Protein 3BU7 (pdb70)

Organism: Ruegeria pomeroyi (strain ATCC 700808 / DSM 15171 / DSS-3) (NCBI:txid246200)

Structure (mmCIF, N/CA/C/O backbone):
data_3BU7
#
_entry.id   3BU7
#
_cell.length_a   129.999
_cell.length_b   129.999
_cell.length_c   246.255
_cell.angle_alpha   90.000
_cell.angle_beta   90.000
_cell.angle_gamma   120.000
#
_symmetry.space_group_name_H-M   'H 3 2'
#
loop_
_entity.id
_entity.type
_entity.pdbx_description
1 polymer 'Gentisate 1,2-dioxygenase'
2 non-polymer 'FE (II) ION'
3 water water
#
loop_
_atom_site.group_PDB
_atom_site.id
_atom_site.type_symbol
_atom_site.label_atom_id
_atom_site.label_alt_id
_atom_site.label_comp_id
_atom_site.label_asym_id
_atom_site.label_entity_id
_atom_site.label_seq_id
_atom_site.pdbx_PDB_ins_code
_atom_site.Cartn_x
_atom_site.Cartn_y
_atom_site.Cartn_z
_atom_site.occupancy
_atom_site.B_iso_or_equiv
_atom_site.auth_seq_id
_atom_site.auth_comp_id
_atom_site.auth_asym_id
_atom_site.auth_atom_id
_atom_site.pdbx_PDB_model_num
ATOM 1 N N . ARG A 1 39 ? 60.892 -21.412 -49.422 1.00 59.25 19 ARG A N 1
ATOM 2 C CA . ARG A 1 39 ? 59.404 -21.512 -49.446 1.00 58.94 19 ARG A CA 1
ATOM 3 C C . ARG A 1 39 ? 58.907 -22.665 -48.573 1.00 59.56 19 ARG A C 1
ATOM 4 O O . ARG A 1 39 ? 59.679 -23.555 -48.209 1.00 59.36 19 ARG A O 1
ATOM 12 N N . ASP A 1 40 ? 57.615 -22.631 -48.245 1.00 60.26 20 ASP A N 1
ATOM 13 C CA . ASP A 1 40 ? 56.954 -23.685 -47.477 1.00 60.85 20 ASP A CA 1
ATOM 14 C C . ASP A 1 40 ? 56.823 -24.995 -48.254 1.00 60.54 20 ASP A C 1
ATOM 15 O O . ASP A 1 40 ? 56.763 -25.004 -49.488 1.00 60.51 20 ASP A O 1
ATOM 20 N N . THR A 1 41 ? 56.772 -26.094 -47.507 1.00 59.97 21 THR A N 1
ATOM 21 C CA . THR A 1 41 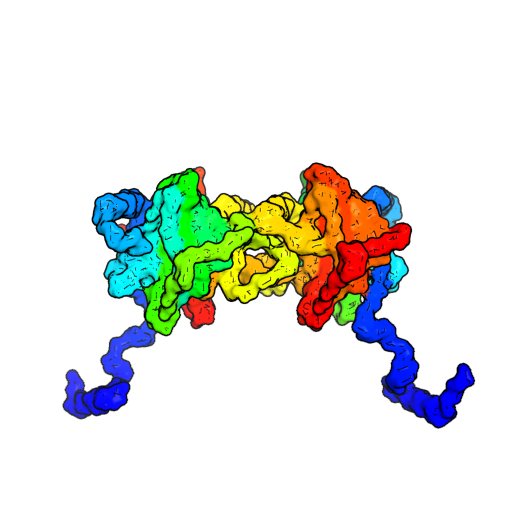? 56.614 -27.432 -48.063 1.00 60.00 21 THR A CA 1
ATOM 22 C C . THR A 1 41 ? 55.125 -27.734 -48.252 1.00 60.06 21 THR A C 1
ATOM 23 O O . THR A 1 41 ? 54.309 -27.332 -47.419 1.00 60.29 21 THR A O 1
ATOM 27 N N . PRO A 1 42 ? 54.759 -28.416 -49.360 1.00 60.06 22 PRO A N 1
ATOM 28 C CA . PRO A 1 42 ? 53.402 -28.945 -49.561 1.00 60.29 22 PRO A CA 1
ATOM 29 C C . PRO A 1 42 ? 52.787 -29.633 -48.333 1.00 60.48 22 PRO A C 1
ATOM 30 O O . PRO A 1 42 ? 51.561 -29.683 -48.216 1.00 60.36 22 PRO A O 1
ATOM 34 N N . GLU A 1 43 ? 53.631 -30.158 -47.443 1.00 60.56 23 GLU A N 1
ATOM 35 C CA . GLU A 1 43 ? 53.183 -30.744 -46.176 1.00 60.51 23 GLU A CA 1
ATOM 36 C C . GLU A 1 43 ? 52.761 -29.671 -45.168 1.00 60.15 23 GLU A C 1
ATOM 37 O O . GLU A 1 43 ? 51.728 -29.807 -44.505 1.00 60.30 23 GLU A O 1
ATOM 43 N N . LEU A 1 44 ? 53.566 -28.614 -45.059 1.00 59.13 24 LEU A N 1
ATOM 44 C CA . LEU A 1 44 ? 53.271 -27.490 -44.168 1.00 58.60 24 LEU A CA 1
ATOM 45 C C . LEU A 1 44 ? 52.015 -26.723 -44.587 1.00 58.68 24 LEU A C 1
ATOM 46 O O . LEU A 1 44 ? 51.149 -26.446 -43.756 1.00 58.86 24 LEU A O 1
ATOM 51 N N . GLU A 1 45 ? 51.928 -26.389 -45.875 1.00 58.18 25 GLU A N 1
ATOM 52 C CA . GLU A 1 45 ? 50.791 -25.645 -46.426 1.00 57.47 25 GLU A CA 1
ATOM 53 C C . GLU A 1 45 ? 49.477 -26.422 -46.313 1.00 56.50 25 GLU A C 1
ATOM 54 O O . GLU A 1 45 ? 48.396 -25.829 -46.310 1.00 56.41 25 GLU A O 1
ATOM 60 N N . ALA A 1 46 ? 49.581 -27.746 -46.221 1.00 55.61 26 ALA A N 1
ATOM 61 C CA . ALA A 1 46 ? 48.424 -28.604 -45.974 1.00 54.75 26 ALA A CA 1
ATOM 62 C C . ALA A 1 46 ? 48.069 -28.613 -44.490 1.00 53.72 26 ALA A C 1
ATOM 63 O O . ALA A 1 46 ? 46.902 -28.778 -44.125 1.00 53.53 26 ALA A O 1
ATOM 65 N N . TYR A 1 47 ? 49.082 -28.434 -43.643 1.00 52.05 27 TYR A N 1
ATOM 66 C CA . TYR A 1 47 ? 48.882 -28.395 -42.197 1.00 50.52 27 TYR A CA 1
ATOM 67 C C . TYR A 1 47 ? 48.197 -27.105 -41.746 1.00 50.15 27 TYR A C 1
ATOM 68 O O . TYR A 1 47 ? 47.277 -27.154 -40.929 1.00 50.61 27 TYR A O 1
ATOM 77 N N . TYR A 1 48 ? 48.638 -25.964 -42.282 1.00 49.43 28 TYR A N 1
ATOM 78 C CA . TYR A 1 48 ? 48.009 -24.670 -41.993 1.00 48.77 28 TYR A CA 1
ATOM 79 C C . TYR A 1 48 ? 46.554 -24.659 -42.449 1.00 48.77 28 TYR A C 1
ATOM 80 O O . TYR A 1 48 ? 45.693 -24.071 -41.794 1.00 48.92 28 TYR A O 1
ATOM 89 N N . ASP A 1 49 ? 46.294 -25.314 -43.577 1.00 48.93 29 ASP A N 1
ATOM 90 C CA . ASP A 1 49 ? 44.945 -25.446 -44.109 1.00 48.75 29 ASP A CA 1
ATOM 91 C C . ASP A 1 49 ? 44.070 -26.301 -43.190 1.00 48.25 29 ASP A C 1
ATOM 92 O O . ASP A 1 49 ? 42.879 -26.025 -43.033 1.00 48.93 29 ASP A O 1
ATOM 97 N N . ASP A 1 50 ? 44.668 -27.328 -42.583 1.00 47.18 30 ASP A N 1
ATOM 98 C CA . ASP A 1 50 ? 43.973 -28.180 -41.615 1.00 46.32 30 ASP A CA 1
ATOM 99 C C . ASP A 1 50 ? 43.646 -27.425 -40.330 1.00 45.71 30 ASP A C 1
ATOM 100 O O . ASP A 1 50 ? 42.587 -27.637 -39.733 1.00 45.47 30 ASP A O 1
ATOM 105 N N . LEU A 1 51 ? 44.566 -26.553 -39.914 1.00 44.93 31 LEU A N 1
ATOM 106 C CA . LEU A 1 51 ? 44.388 -25.707 -38.731 1.00 43.89 31 LEU A CA 1
ATOM 107 C C . LEU A 1 51 ? 43.262 -24.688 -38.916 1.00 43.30 31 LEU A C 1
ATOM 108 O O . LEU A 1 51 ? 42.500 -24.420 -37.982 1.00 43.22 31 LEU A O 1
ATOM 113 N N . ALA A 1 52 ? 43.168 -24.126 -40.120 1.00 42.04 32 ALA A N 1
ATOM 114 C CA . ALA A 1 52 ? 42.137 -23.145 -40.448 1.00 41.53 32 ALA A CA 1
ATOM 115 C C . ALA A 1 52 ? 40.733 -23.751 -40.400 1.00 41.28 32 ALA A C 1
ATOM 116 O O . ALA A 1 52 ? 39.779 -23.081 -39.998 1.00 40.75 32 ALA A O 1
ATOM 118 N N . LYS A 1 53 ? 40.621 -25.019 -40.795 1.00 41.42 33 LYS A N 1
ATOM 119 C CA . LYS A 1 53 ? 39.346 -25.745 -40.778 1.00 42.25 33 LYS A CA 1
ATOM 120 C C . LYS A 1 53 ? 38.722 -25.834 -39.387 1.00 41.30 33 LYS A C 1
ATOM 121 O O . LYS A 1 53 ? 37.502 -25.945 -39.259 1.00 41.54 33 LYS A O 1
ATOM 127 N N . ILE A 1 54 ? 39.562 -25.788 -38.356 1.00 40.50 34 ILE A N 1
ATOM 128 C CA . ILE A 1 54 ? 39.098 -25.855 -36.966 1.00 39.73 34 ILE A CA 1
ATOM 129 C C . ILE A 1 54 ? 39.305 -24.534 -36.207 1.00 38.98 34 ILE A C 1
ATOM 130 O O . ILE A 1 54 ? 39.299 -24.508 -34.973 1.00 38.54 34 ILE A O 1
ATOM 135 N N . GLU A 1 55 ? 39.471 -23.449 -36.967 1.00 38.39 35 GLU A N 1
ATOM 136 C CA . GLU A 1 55 ? 39.652 -22.085 -36.442 1.00 37.75 35 GLU A CA 1
ATOM 137 C C . GLU A 1 55 ? 40.886 -21.927 -35.552 1.00 37.60 35 GLU A C 1
ATOM 138 O O . GLU A 1 55 ? 40.818 -21.388 -34.444 1.00 37.29 35 GLU A O 1
ATOM 144 N N . THR A 1 56 ? 42.016 -22.407 -36.059 1.00 38.00 36 THR A N 1
ATOM 145 C CA . THR A 1 56 ? 43.293 -22.319 -35.359 1.00 38.59 36 THR A CA 1
ATOM 146 C C . THR A 1 56 ? 44.409 -21.941 -36.336 1.00 38.53 36 THR A C 1
ATOM 147 O O . THR A 1 56 ? 44.209 -21.946 -37.550 1.00 38.26 36 THR A O 1
ATOM 151 N N . GLY A 1 57 ? 45.577 -21.608 -35.798 1.00 38.91 37 GLY A N 1
ATOM 152 C CA . GLY A 1 57 ? 46.742 -21.291 -36.617 1.00 39.41 37 GLY A CA 1
ATOM 153 C C . GLY A 1 57 ? 48.047 -21.631 -35.924 1.00 40.27 37 GLY A C 1
ATOM 154 O O . GLY A 1 57 ? 48.056 -22.047 -34.763 1.00 39.85 37 GLY A O 1
ATOM 155 N N . ALA A 1 58 ? 49.150 -21.457 -36.644 1.00 41.39 38 ALA A N 1
ATOM 156 C CA . ALA A 1 58 ? 50.482 -21.652 -36.082 1.00 42.34 38 ALA A CA 1
ATOM 157 C C . ALA A 1 58 ? 51.044 -20.307 -35.649 1.00 43.28 38 ALA A C 1
ATOM 158 O O . ALA A 1 58 ? 51.012 -19.347 -36.417 1.00 43.58 38 ALA A O 1
ATOM 160 N N . LEU A 1 59 ? 51.556 -20.232 -34.422 1.00 44.59 39 LEU A N 1
ATOM 161 C CA . LEU A 1 59 ? 52.060 -18.959 -33.894 1.00 46.50 39 LEU A CA 1
ATOM 162 C C . LEU A 1 59 ? 53.327 -18.475 -34.602 1.00 47.89 39 LEU A C 1
ATOM 163 O O . LEU A 1 59 ? 53.636 -17.282 -34.591 1.00 48.80 39 LEU A O 1
ATOM 168 N N . TRP A 1 60 ? 54.056 -19.396 -35.223 1.00 49.20 40 TRP A N 1
ATOM 169 C CA . TRP A 1 60 ? 55.268 -19.024 -35.941 1.00 50.37 40 TRP A CA 1
ATOM 170 C C . TRP A 1 60 ? 54.966 -18.410 -37.311 1.00 51.68 40 TRP A C 1
ATOM 171 O O . TRP A 1 60 ? 55.878 -17.966 -38.012 1.00 52.18 40 TRP A O 1
ATOM 182 N N . THR A 1 61 ? 53.685 -18.379 -37.675 1.00 53.54 41 THR A N 1
ATOM 183 C CA . THR A 1 61 ? 53.250 -17.858 -38.970 1.00 55.23 41 THR A CA 1
ATOM 184 C C . THR A 1 61 ? 52.759 -16.401 -38.898 1.00 56.27 41 THR A C 1
ATOM 185 O O . THR A 1 61 ? 52.581 -15.749 -39.928 1.00 56.31 41 THR A O 1
ATOM 189 N N . VAL A 1 62 ? 52.557 -15.895 -37.684 1.00 58.00 42 VAL A N 1
ATOM 190 C CA . VAL A 1 62 ? 52.063 -14.527 -37.493 1.00 60.16 42 VAL A CA 1
ATOM 191 C C . VAL A 1 62 ? 53.186 -13.483 -37.519 1.00 61.82 42 VAL A C 1
ATOM 192 O O . VAL A 1 62 ? 54.369 -13.829 -37.429 1.00 61.91 42 VAL A O 1
ATOM 196 N N . ALA A 1 63 ? 52.800 -12.211 -37.648 1.00 63.47 43 ALA A N 1
ATOM 197 C CA . ALA A 1 63 ? 53.736 -11.088 -37.589 1.00 64.93 43 ALA A CA 1
ATOM 198 C C . ALA A 1 63 ? 54.463 -11.087 -36.251 1.00 66.05 43 ALA A C 1
ATOM 199 O O . ALA A 1 63 ? 53.830 -11.176 -35.193 1.00 66.68 43 ALA A O 1
ATOM 201 N N . ASN A 1 64 ? 55.790 -10.983 -36.309 1.00 66.93 44 ASN A N 1
ATOM 202 C CA . ASN A 1 64 ? 56.657 -11.154 -35.136 1.00 67.38 44 ASN A CA 1
ATOM 203 C C . ASN A 1 64 ? 56.334 -10.249 -33.942 1.00 67.48 44 ASN A C 1
ATOM 204 O O . ASN A 1 64 ? 56.661 -10.580 -32.799 1.00 67.78 44 ASN A O 1
ATOM 209 N N . ASP A 1 65 ? 55.684 -9.117 -34.211 1.00 67.10 45 ASP A N 1
ATOM 210 C CA . ASP A 1 65 ? 55.335 -8.157 -33.163 1.00 65.97 45 ASP A CA 1
ATOM 211 C C . ASP A 1 65 ? 53.939 -8.381 -32.565 1.00 64.72 45 ASP A C 1
ATOM 212 O O . ASP A 1 65 ? 53.199 -7.425 -32.306 1.00 64.48 45 ASP A O 1
ATOM 217 N N . ILE A 1 66 ? 53.591 -9.651 -32.355 1.00 63.02 46 ILE A N 1
ATOM 218 C CA . ILE A 1 66 ? 52.446 -10.013 -31.516 1.00 61.08 46 ILE A CA 1
ATOM 219 C C . ILE A 1 66 ? 52.827 -9.760 -30.052 1.00 59.79 46 ILE A C 1
ATOM 220 O O . ILE A 1 66 ? 52.022 -9.251 -29.270 1.00 59.98 46 ILE A O 1
ATOM 225 N N . GLU A 1 67 ? 54.065 -10.114 -29.705 1.00 58.10 47 GLU A N 1
ATOM 226 C CA . GLU A 1 67 ? 54.677 -9.743 -28.432 1.00 56.51 47 GLU A CA 1
ATOM 227 C C . GLU A 1 67 ? 55.882 -8.839 -28.715 1.00 54.51 47 GLU A C 1
ATOM 228 O O . GLU A 1 67 ? 57.014 -9.322 -28.795 1.00 54.41 47 GLU A O 1
ATOM 234 N N . PRO A 1 68 ? 55.640 -7.524 -28.884 1.00 52.89 48 PRO A N 1
ATOM 235 C CA . PRO A 1 68 ? 56.725 -6.610 -29.246 1.00 51.23 48 PRO A CA 1
ATOM 236 C C . PRO A 1 68 ? 57.661 -6.330 -28.075 1.00 49.43 48 PRO A C 1
ATOM 237 O O . PRO A 1 68 ? 57.264 -6.469 -26.915 1.00 49.55 48 PRO A O 1
ATOM 241 N N . TRP A 1 69 ? 58.894 -5.941 -28.386 1.00 47.24 49 TRP A N 1
ATOM 242 C CA . TRP A 1 69 ? 59.895 -5.633 -27.366 1.00 46.09 49 TRP A CA 1
ATOM 243 C C . TRP A 1 69 ? 59.462 -4.435 -26.518 1.00 44.72 49 TRP A C 1
ATOM 244 O O . TRP A 1 69 ? 59.690 -4.397 -25.308 1.00 43.93 49 TRP A O 1
ATOM 255 N N . GLU A 1 70 ? 58.824 -3.472 -27.175 1.00 43.61 50 GLU A N 1
ATOM 256 C CA . GLU A 1 70 ? 58.251 -2.298 -26.527 1.00 42.49 50 GLU A CA 1
ATOM 257 C C . GLU A 1 70 ? 57.084 -1.775 -27.374 1.00 42.05 50 GLU A C 1
ATOM 258 O O . GLU A 1 70 ? 56.987 -2.103 -28.560 1.00 41.40 50 GLU A O 1
ATOM 264 N N . PRO A 1 71 ? 56.185 -0.974 -26.772 1.00 42.22 51 PRO A N 1
ATOM 265 C CA . PRO A 1 71 ? 55.070 -0.455 -27.562 1.00 42.27 51 PRO A CA 1
ATOM 266 C C . PRO A 1 71 ? 55.508 0.578 -28.597 1.00 42.43 51 PRO A C 1
ATOM 267 O O . PRO A 1 71 ? 56.493 1.293 -28.390 1.00 42.98 51 PRO A O 1
ATOM 271 N N . THR A 1 72 ? 54.788 0.627 -29.714 1.00 42.17 52 THR A N 1
ATOM 272 C CA . THR A 1 72 ? 54.944 1.691 -30.702 1.00 41.78 52 THR A CA 1
ATOM 273 C C . THR A 1 72 ? 53.556 2.231 -31.030 1.00 40.89 52 THR A C 1
ATOM 274 O O . THR A 1 72 ? 52.690 1.482 -31.480 1.00 40.73 52 THR A O 1
ATOM 278 N N . PRO A 1 73 ? 53.334 3.534 -30.789 1.00 40.41 53 PRO A N 1
ATOM 279 C CA . PRO A 1 73 ? 52.008 4.126 -30.963 1.00 40.33 53 PRO A CA 1
ATOM 280 C C . PRO A 1 73 ? 51.530 4.129 -32.418 1.00 40.30 53 PRO A C 1
ATOM 281 O O . PRO A 1 73 ? 52.320 4.404 -33.325 1.00 39.84 53 PRO A O 1
ATOM 285 N N . LYS A 1 74 ? 50.255 3.805 -32.632 1.00 40.42 54 LYS A N 1
ATOM 286 C CA . LYS A 1 74 ? 49.621 4.033 -33.934 1.00 40.61 54 LYS A CA 1
ATOM 287 C C . LYS A 1 74 ? 49.208 5.497 -34.068 1.00 39.76 54 LYS A C 1
ATOM 288 O O . LYS A 1 74 ? 49.300 6.069 -35.151 1.00 39.95 54 LYS A O 1
ATOM 294 N N . SER A 1 75 ? 48.783 6.099 -32.958 1.00 38.19 55 SER A N 1
ATOM 295 C CA . SER A 1 75 ? 48.490 7.533 -32.905 1.00 36.38 55 SER A CA 1
ATOM 296 C C . SER A 1 75 ? 49.725 8.372 -33.222 1.00 35.16 55 SER A C 1
ATOM 297 O O . SER A 1 75 ? 50.836 8.034 -32.813 1.00 34.24 55 SER A O 1
ATOM 300 N N . ALA A 1 76 ? 49.515 9.462 -33.956 1.00 34.62 56 ALA A N 1
ATOM 301 C CA . ALA A 1 76 ? 50.578 10.401 -34.315 1.00 33.54 56 ALA A CA 1
ATOM 302 C C . ALA A 1 76 ? 50.395 11.724 -33.570 1.00 32.82 56 ALA A C 1
ATOM 303 O O . ALA A 1 76 ? 49.265 12.115 -33.293 1.00 33.82 56 ALA A O 1
ATOM 305 N N . PRO A 1 77 ? 51.505 12.409 -33.224 1.00 32.15 57 PRO A N 1
ATOM 306 C CA . PRO A 1 77 ? 51.407 13.731 -32.596 1.00 31.43 57 PRO A CA 1
ATOM 307 C C . PRO A 1 77 ? 50.753 14.752 -33.517 1.00 30.92 57 PRO A C 1
ATOM 308 O O . PRO A 1 77 ? 51.124 14.857 -34.684 1.00 31.90 57 PRO A O 1
ATOM 312 N N . VAL A 1 78 ? 49.771 15.482 -32.997 1.00 30.49 58 VAL A N 1
ATOM 313 C CA . VAL A 1 78 ? 49.082 16.522 -33.763 1.00 29.57 58 VAL A CA 1
ATOM 314 C C . VAL A 1 78 ? 48.934 17.776 -32.902 1.00 30.15 58 VAL A C 1
ATOM 315 O O . VAL A 1 78 ? 48.829 17.682 -31.676 1.00 29.44 58 VAL A O 1
ATOM 319 N N . HIS A 1 79 ? 48.931 18.941 -33.551 1.00 30.39 59 HIS A N 1
ATOM 320 C CA . HIS A 1 79 ? 48.773 20.227 -32.876 1.00 30.44 59 HIS A CA 1
ATOM 321 C C . HIS A 1 79 ? 47.681 21.051 -33.554 1.00 31.04 59 HIS A C 1
ATOM 322 O O . HIS A 1 79 ? 47.761 21.341 -34.751 1.00 30.81 59 HIS A O 1
ATOM 329 N N . TRP A 1 80 ? 46.662 21.418 -32.777 1.00 31.53 60 TRP A N 1
ATOM 330 C CA . TRP A 1 80 ? 45.517 22.177 -33.283 1.00 31.12 60 TRP A CA 1
ATOM 331 C C . TRP A 1 80 ? 45.571 23.632 -32.827 1.00 32.20 60 TRP A C 1
ATOM 332 O O . TRP A 1 80 ? 45.584 23.917 -31.628 1.00 32.61 60 TRP A O 1
ATOM 343 N N . LYS A 1 81 ? 45.606 24.540 -33.799 1.00 33.96 61 LYS A N 1
ATOM 344 C CA . LYS A 1 81 ? 45.737 25.977 -33.550 1.00 34.97 61 LYS A CA 1
ATOM 345 C C . LYS A 1 81 ? 44.389 26.605 -33.182 1.00 34.48 61 LYS A C 1
ATOM 346 O O . LYS A 1 81 ? 43.415 26.478 -33.925 1.00 34.31 61 LYS A O 1
ATOM 352 N N . TRP A 1 82 ? 44.347 27.290 -32.043 1.00 33.92 62 TRP A N 1
ATOM 353 C CA . TRP A 1 82 ? 43.118 27.919 -31.543 1.00 33.31 62 TRP A CA 1
ATOM 354 C C . TRP A 1 82 ? 42.484 28.880 -32.551 1.00 33.53 62 TRP A C 1
ATOM 355 O O . TRP A 1 82 ? 41.259 28.957 -32.651 1.00 33.50 62 TRP A O 1
ATOM 366 N N . SER A 1 83 ? 43.321 29.596 -33.298 1.00 34.25 63 SER A N 1
ATOM 367 C CA . SER A 1 83 ? 42.851 30.505 -34.343 1.00 35.24 63 SER A CA 1
ATOM 368 C C . SER A 1 83 ? 42.022 29.762 -35.391 1.00 35.49 63 SER A C 1
ATOM 369 O O . SER A 1 83 ? 40.971 30.249 -35.815 1.00 34.83 63 SER A O 1
ATOM 372 N N . ASP A 1 84 ? 42.500 28.581 -35.786 1.00 35.85 64 ASP A N 1
ATOM 373 C CA . ASP A 1 84 ? 41.786 27.709 -36.720 1.00 35.78 64 ASP A CA 1
ATOM 374 C C . ASP A 1 84 ? 40.499 27.161 -36.109 1.00 35.63 64 ASP A C 1
ATOM 375 O O . ASP A 1 84 ? 39.438 27.214 -36.733 1.00 36.35 64 ASP A O 1
ATOM 380 N N . LEU A 1 85 ? 40.601 26.645 -34.886 1.00 35.11 65 LEU A N 1
ATOM 381 C CA . LEU A 1 85 ? 39.468 26.021 -34.208 1.00 35.24 65 LEU A CA 1
ATOM 382 C C . LEU A 1 85 ? 38.325 27.002 -33.958 1.00 35.27 65 LEU A C 1
ATOM 383 O O . LEU A 1 85 ? 37.174 26.697 -34.264 1.00 34.98 65 LEU A O 1
ATOM 388 N N . ARG A 1 86 ? 38.645 28.179 -33.423 1.00 34.61 66 ARG A N 1
ATOM 389 C CA . ARG A 1 86 ? 37.627 29.191 -33.144 1.00 34.29 66 ARG A CA 1
ATOM 390 C C . ARG A 1 86 ? 36.895 29.591 -34.421 1.00 34.72 66 ARG A C 1
ATOM 391 O O . ARG A 1 86 ? 35.666 29.720 -34.432 1.00 35.22 66 ARG A O 1
ATOM 399 N N . ARG A 1 87 ? 37.660 29.770 -35.495 1.00 34.79 67 ARG A N 1
ATOM 400 C CA . ARG A 1 87 ? 37.116 30.215 -36.769 1.00 35.09 67 ARG A CA 1
ATOM 401 C C . ARG A 1 87 ? 36.222 29.145 -37.391 1.00 36.28 67 ARG A C 1
ATOM 402 O O . ARG A 1 87 ? 35.093 29.433 -37.784 1.00 36.77 67 ARG A O 1
ATOM 410 N N . GLU A 1 88 ? 36.717 27.912 -37.454 1.00 37.38 68 GLU A N 1
ATOM 411 C CA . GLU A 1 88 ? 35.984 26.830 -38.112 1.00 38.67 68 GLU A CA 1
ATOM 412 C C . GLU A 1 88 ? 34.758 26.345 -37.336 1.00 38.93 68 GLU A C 1
ATOM 413 O O . GLU A 1 88 ? 33.781 25.915 -37.946 1.00 40.37 68 GLU A O 1
ATOM 419 N N . VAL A 1 89 ? 34.808 26.409 -36.005 1.00 38.79 69 VAL A N 1
ATOM 420 C CA . VAL A 1 89 ? 33.675 26.006 -35.157 1.00 38.73 69 VAL A CA 1
ATOM 421 C C . VAL A 1 89 ? 32.520 27.000 -35.266 1.00 38.84 69 VAL A C 1
ATOM 422 O O . VAL A 1 89 ? 31.368 26.604 -35.451 1.00 38.84 69 VAL A O 1
ATOM 426 N N . LEU A 1 90 ? 32.840 28.286 -35.147 1.00 38.90 70 LEU A N 1
ATOM 427 C CA . LEU A 1 90 ? 31.864 29.356 -35.330 1.00 38.57 70 LEU A CA 1
ATOM 428 C C . LEU A 1 90 ? 31.305 29.391 -36.754 1.00 39.35 70 LEU A C 1
ATOM 429 O O . LEU A 1 90 ? 30.143 29.745 -36.964 1.00 40.48 70 LEU A O 1
ATOM 434 N N . ARG A 1 91 ? 32.135 29.004 -37.721 1.00 39.57 71 ARG A N 1
ATOM 435 C CA . ARG A 1 91 ? 31.733 28.921 -39.126 1.00 39.56 71 ARG A CA 1
ATOM 436 C C . ARG A 1 91 ? 30.621 27.887 -39.330 1.00 40.51 71 ARG A C 1
ATOM 437 O O . ARG A 1 91 ? 29.783 28.036 -40.226 1.00 40.23 71 ARG A O 1
ATOM 445 N N . ALA A 1 92 ? 30.616 26.859 -38.480 1.00 41.27 72 ALA A N 1
ATOM 446 C CA . ALA A 1 92 ? 29.665 25.747 -38.564 1.00 42.28 72 ALA A CA 1
ATOM 447 C C . ALA A 1 92 ? 28.208 26.146 -38.327 1.00 43.45 72 ALA A C 1
ATOM 448 O O . ALA A 1 92 ? 27.296 25.486 -38.831 1.00 43.37 72 ALA A O 1
ATOM 450 N N . ILE A 1 93 ? 27.995 27.219 -37.564 1.00 44.80 73 ILE A N 1
ATOM 451 C CA . ILE A 1 93 ? 26.645 27.661 -37.194 1.00 45.95 73 ILE A CA 1
ATOM 452 C C . ILE A 1 93 ? 25.775 27.946 -38.421 1.00 47.67 73 ILE A C 1
ATOM 453 O O . ILE A 1 93 ? 24.636 27.482 -38.502 1.00 48.04 73 ILE A O 1
ATOM 458 N N . ASP A 1 94 ? 26.330 28.684 -39.379 1.00 49.94 74 ASP A N 1
ATOM 459 C CA . ASP A 1 94 ? 25.586 29.111 -40.563 1.00 52.18 74 ASP A CA 1
ATOM 460 C C . ASP A 1 94 ? 25.531 28.060 -41.676 1.00 53.45 74 ASP A C 1
ATOM 461 O O . ASP A 1 94 ? 24.734 28.188 -42.607 1.00 54.47 74 ASP A O 1
ATOM 466 N N . LEU A 1 95 ? 26.363 27.026 -41.577 1.00 54.59 75 LEU A N 1
ATOM 467 C CA . LEU A 1 95 ? 26.434 26.003 -42.624 1.00 56.00 75 LEU A CA 1
ATOM 468 C C . LEU A 1 95 ? 25.739 24.687 -42.264 1.00 58.12 75 LEU A C 1
ATOM 469 O O . LEU A 1 95 ? 25.598 23.805 -43.113 1.00 58.26 75 LEU A O 1
ATOM 474 N N . VAL A 1 96 ? 25.296 24.560 -41.016 1.00 60.93 76 VAL A N 1
ATOM 475 C CA . VAL A 1 96 ? 24.632 23.339 -40.555 1.00 63.26 76 VAL A CA 1
ATOM 476 C C . VAL A 1 96 ? 23.141 23.313 -40.924 1.00 65.27 76 VAL A C 1
ATOM 477 O O . VAL A 1 96 ? 22.457 24.340 -40.888 1.00 65.4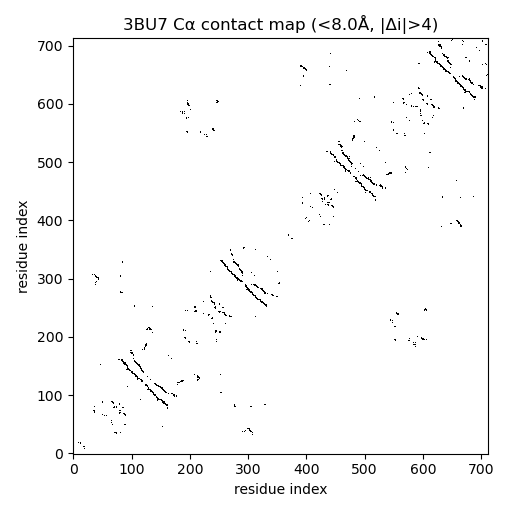7 76 VAL A O 1
ATOM 481 N N . ARG A 1 97 ? 22.663 22.124 -41.287 1.00 67.87 77 ARG A N 1
ATOM 482 C CA . ARG A 1 97 ? 21.265 21.876 -41.645 1.00 70.39 77 ARG A CA 1
ATOM 483 C C . ARG A 1 97 ? 20.340 22.066 -40.428 1.00 71.46 77 ARG A C 1
ATOM 484 O O . ARG A 1 97 ? 20.819 22.054 -39.289 1.00 71.16 77 ARG A O 1
ATOM 492 N N . PRO A 1 98 ? 19.021 22.283 -40.659 1.00 72.91 78 PRO A N 1
ATOM 493 C CA . PRO A 1 98 ? 18.037 22.191 -39.566 1.00 73.52 78 PRO A CA 1
ATOM 494 C C . PRO A 1 98 ? 18.157 20.888 -38.765 1.00 73.72 78 PRO A C 1
ATOM 495 O O . PRO A 1 98 ? 18.073 20.911 -37.535 1.00 74.04 78 PRO A O 1
ATOM 499 N N . GLU A 1 99 ? 18.351 19.770 -39.466 1.00 73.50 79 GLU A N 1
ATOM 500 C CA . GLU A 1 99 ? 18.673 18.489 -38.834 1.00 72.97 79 GLU A CA 1
ATOM 501 C C . GLU A 1 99 ? 20.128 18.489 -38.349 1.00 71.88 79 GLU A C 1
ATOM 502 O O . GLU A 1 99 ? 20.926 19.332 -38.768 1.00 72.20 79 GLU A O 1
ATOM 508 N N . ASP A 1 100 ? 20.466 17.537 -37.480 1.00 70.15 80 ASP A N 1
ATOM 509 C CA . ASP A 1 100 ? 21.794 17.463 -36.854 1.00 68.77 80 ASP A CA 1
ATOM 510 C C . ASP A 1 100 ? 22.064 18.687 -35.976 1.00 67.35 80 ASP A C 1
ATOM 511 O O . ASP A 1 100 ? 22.854 19.566 -36.333 1.00 66.71 80 ASP A O 1
ATOM 516 N N . ALA A 1 101 ? 21.388 18.725 -34.829 1.00 65.85 81 ALA A N 1
ATOM 517 C CA . ALA A 1 101 ? 21.484 19.837 -33.887 1.00 64.36 81 ALA A CA 1
ATOM 518 C C . ALA A 1 101 ? 22.874 19.945 -33.262 1.00 62.81 81 ALA A C 1
ATOM 519 O O . ALA A 1 101 ? 23.487 21.013 -33.291 1.00 62.50 81 ALA A O 1
ATOM 521 N N . GLY A 1 102 ? 23.363 18.840 -32.701 1.00 60.85 82 GLY A N 1
ATOM 522 C CA . GLY A 1 102 ? 24.703 18.810 -32.118 1.00 58.58 82 GLY A CA 1
ATOM 523 C C . GLY A 1 102 ? 25.115 17.492 -31.481 1.00 56.45 82 GLY A C 1
ATOM 524 O O . GLY A 1 102 ? 24.909 17.318 -30.281 1.00 56.40 82 GLY A O 1
ATOM 525 N N . ARG A 1 103 ? 25.703 16.549 -32.230 1.00 54.19 83 ARG A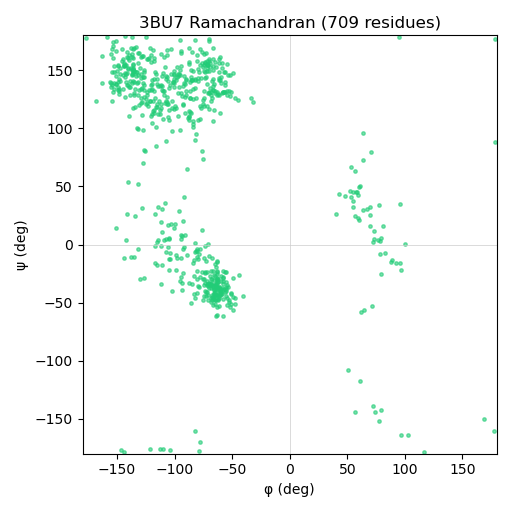 N 1
ATOM 526 C CA . ARG A 1 103 ? 25.988 16.588 -33.686 1.00 51.23 83 ARG A CA 1
ATOM 527 C C . ARG A 1 103 ? 26.938 17.670 -34.227 1.00 48.68 83 ARG A C 1
ATOM 528 O O . ARG A 1 103 ? 27.952 17.343 -34.844 1.00 48.29 83 ARG A O 1
ATOM 536 N N . ARG A 1 104 ? 26.607 18.943 -34.002 1.00 45.48 84 ARG A N 1
ATOM 537 C CA . ARG A 1 104 ? 27.411 20.073 -34.487 1.00 42.21 84 ARG A CA 1
ATOM 538 C C . ARG A 1 104 ? 28.685 20.260 -33.663 1.00 39.83 84 ARG A C 1
ATOM 539 O O . ARG A 1 104 ? 28.803 21.185 -32.851 1.00 38.66 84 ARG A O 1
ATOM 547 N N . VAL A 1 105 ? 29.634 19.360 -33.887 1.00 37.54 85 VAL A N 1
ATOM 548 C CA . VAL A 1 105 ? 30.910 19.372 -33.189 1.00 35.62 85 VAL A CA 1
ATOM 549 C C . VAL A 1 105 ? 32.025 19.226 -34.214 1.00 34.77 85 VAL A C 1
ATOM 550 O O . VAL A 1 105 ? 31.899 18.471 -35.183 1.00 34.98 85 VAL A O 1
ATOM 554 N N . VAL A 1 106 ? 33.105 19.968 -34.011 1.00 33.62 86 VAL A N 1
ATOM 555 C CA . VAL A 1 106 ? 34.312 19.773 -34.794 1.00 33.12 86 VAL A CA 1
ATOM 556 C C . VAL A 1 106 ? 35.222 18.847 -33.989 1.00 32.81 86 VAL A C 1
ATOM 557 O O . VAL A 1 106 ? 35.903 19.281 -33.057 1.00 32.17 86 VAL A O 1
ATOM 561 N N . TYR A 1 107 ? 35.199 17.562 -34.332 1.00 33.41 87 TYR A N 1
ATOM 562 C CA . TYR A 1 107 ? 36.011 16.571 -33.626 1.00 33.94 87 TYR A CA 1
ATOM 563 C C . TYR A 1 107 ? 37.440 16.547 -34.152 1.00 34.18 87 TYR A C 1
ATOM 564 O O . TYR A 1 107 ? 37.673 16.685 -35.354 1.00 34.08 87 TYR A O 1
ATOM 573 N N . LEU A 1 108 ? 38.387 16.375 -33.237 1.00 34.59 88 LEU A N 1
ATOM 574 C CA . LEU A 1 108 ? 39.801 16.351 -33.581 1.00 35.69 88 LEU A CA 1
ATOM 575 C C . LEU A 1 108 ? 40.195 14.949 -34.041 1.00 36.43 88 LEU A C 1
ATOM 576 O O . LEU A 1 108 ? 40.342 14.036 -33.224 1.00 36.82 88 LEU A O 1
ATOM 581 N N . ARG A 1 109 ? 40.350 14.780 -35.352 1.00 37.01 89 ARG A N 1
ATOM 582 C CA . ARG A 1 109 ? 40.674 13.473 -35.915 1.00 38.14 89 ARG A CA 1
ATOM 583 C C . ARG A 1 109 ? 42.180 13.293 -36.070 1.00 37.37 89 ARG A C 1
ATOM 584 O O . ARG A 1 109 ? 42.848 14.065 -36.762 1.00 38.03 89 ARG A O 1
ATOM 592 N N . ASN A 1 110 ? 42.709 12.278 -35.400 1.00 36.73 90 ASN A N 1
ATOM 593 C CA . ASN A 1 110 ? 44.092 11.887 -35.586 1.00 36.02 90 ASN A CA 1
ATOM 594 C C . ASN A 1 110 ? 44.199 11.161 -36.925 1.00 35.56 90 ASN A C 1
ATOM 595 O O . ASN A 1 110 ? 43.371 10.290 -37.215 1.00 36.03 90 ASN A O 1
ATOM 600 N N . PRO A 1 111 ? 45.199 11.531 -37.754 1.00 34.88 91 PRO A N 1
ATOM 601 C CA . PRO A 1 111 ? 45.404 10.938 -39.087 1.00 34.40 91 PRO A CA 1
ATOM 602 C C . PRO A 1 111 ? 45.500 9.412 -39.053 1.00 34.71 91 PRO A C 1
ATOM 603 O O . PRO A 1 111 ? 44.996 8.740 -39.954 1.00 34.57 91 PRO A O 1
ATOM 607 N N . GLN A 1 112 ? 46.124 8.884 -38.003 1.00 34.89 92 GLN A N 1
ATOM 608 C CA . GLN A 1 112 ? 46.349 7.448 -37.851 1.00 35.65 92 GLN A CA 1
ATOM 609 C C . GLN A 1 112 ? 45.257 6.781 -37.020 1.00 35.83 92 GLN A C 1
ATOM 610 O O . GLN A 1 112 ? 45.357 5.604 -36.668 1.00 35.12 92 GLN A O 1
ATOM 616 N N . ARG A 1 113 ? 44.214 7.542 -36.712 1.00 36.46 93 ARG A N 1
ATOM 617 C CA . ARG A 1 113 ? 43.162 7.091 -35.817 1.00 36.33 93 ARG A CA 1
ATOM 618 C C . ARG A 1 113 ? 41.796 7.439 -36.420 1.00 36.55 93 ARG A C 1
ATOM 619 O O . ARG A 1 113 ? 40.799 7.562 -35.705 1.00 37.25 93 ARG A O 1
ATOM 627 N N . LYS A 1 114 ? 41.768 7.584 -37.746 1.00 36.34 94 LYS A N 1
ATOM 628 C CA . LYS A 1 114 ? 40.578 8.014 -38.485 1.00 36.00 94 LYS A CA 1
ATOM 629 C C . LYS A 1 114 ? 39.390 7.070 -38.338 1.00 36.10 94 LYS A C 1
ATOM 630 O O . LYS A 1 114 ? 38.246 7.518 -38.233 1.00 36.80 94 LYS A O 1
ATOM 636 N N . ASP A 1 115 ? 39.665 5.769 -38.331 1.00 35.73 95 ASP A N 1
ATOM 637 C CA . ASP A 1 115 ? 38.614 4.753 -38.294 1.00 35.54 95 ASP A CA 1
ATOM 638 C C . ASP A 1 115 ? 37.761 4.803 -37.024 1.00 35.20 95 ASP A C 1
ATOM 639 O O . ASP A 1 115 ? 36.563 4.520 -37.071 1.00 35.83 95 ASP A O 1
ATOM 644 N N . VAL A 1 116 ? 38.376 5.173 -35.901 1.00 34.52 96 VAL A N 1
ATOM 645 C CA . VAL A 1 116 ? 37.669 5.254 -34.617 1.00 33.49 96 VAL A CA 1
ATOM 646 C C . VAL A 1 116 ? 37.429 6.698 -34.165 1.00 33.28 96 VAL A C 1
ATOM 647 O O . VAL A 1 116 ? 36.925 6.937 -33.067 1.00 32.83 96 VAL A O 1
ATOM 651 N N . SER A 1 117 ? 37.800 7.646 -35.027 1.00 34.07 97 SER A N 1
ATOM 652 C CA . SER A 1 117 ? 37.586 9.087 -34.812 1.00 34.19 97 SER A CA 1
ATOM 653 C C . SER A 1 117 ? 38.160 9.631 -33.499 1.00 33.99 97 SER A C 1
ATOM 654 O O . SER A 1 117 ? 37.616 10.573 -32.918 1.00 35.04 97 SER A O 1
ATOM 657 N N . ALA A 1 118 ? 39.263 9.044 -33.044 1.00 33.15 98 ALA A N 1
ATOM 658 C CA . ALA A 1 118 ? 39.901 9.466 -31.803 1.00 32.22 98 ALA A CA 1
ATOM 659 C C . ALA A 1 118 ? 40.895 10.602 -32.035 1.00 32.06 98 ALA A C 1
ATOM 660 O O . ALA A 1 118 ? 41.396 10.786 -33.147 1.00 32.12 98 ALA A O 1
ATOM 662 N N . ALA A 1 119 ? 41.161 11.368 -30.980 1.00 31.85 99 ALA A N 1
ATOM 663 C CA . ALA A 1 119 ? 42.170 12.422 -31.013 1.00 31.64 99 ALA A CA 1
ATOM 664 C C . ALA A 1 119 ? 43.554 11.850 -30.689 1.00 31.17 99 ALA A C 1
ATOM 665 O O . ALA A 1 119 ? 44.509 12.086 -31.419 1.00 30.48 99 ALA A O 1
ATOM 667 N N . CYS A 1 120 ? 43.644 11.100 -29.593 1.00 31.94 100 CYS A N 1
ATOM 668 C CA . CYS A 1 120 ? 44.837 10.328 -29.242 1.00 33.44 100 CYS A CA 1
ATOM 669 C C . CYS A 1 120 ? 44.428 8.985 -28.656 1.00 31.87 100 CYS A C 1
ATOM 670 O O . CYS A 1 120 ? 43.503 8.912 -27.842 1.00 31.17 100 CYS A O 1
ATOM 673 N N . GLY A 1 121 ? 45.126 7.933 -29.075 1.00 30.35 101 GLY A N 1
ATOM 674 C CA . GLY A 1 121 ? 44.898 6.581 -28.578 1.00 29.17 101 GLY A CA 1
ATOM 675 C C . GLY A 1 121 ? 43.442 6.176 -28.639 1.00 28.25 101 GLY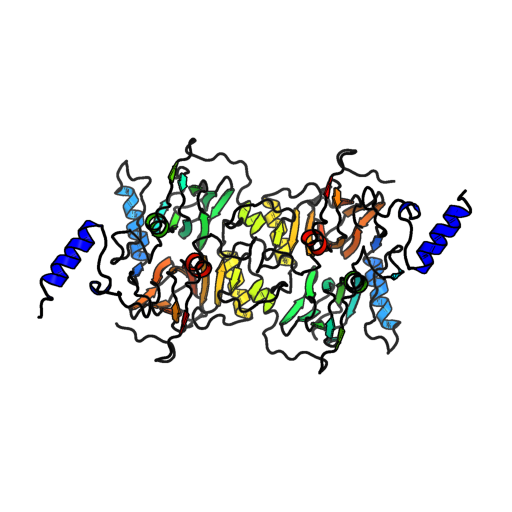 A C 1
ATOM 676 O O . GLY A 1 121 ? 42.900 5.946 -29.721 1.00 26.79 101 GLY A O 1
ATOM 677 N N . TRP A 1 122 ? 42.814 6.111 -27.467 1.00 27.91 102 TRP A N 1
ATOM 678 C CA . TRP A 1 122 ? 41.408 5.745 -27.350 1.00 27.87 102 TRP A CA 1
ATOM 679 C C . TRP A 1 122 ? 40.554 6.878 -26.773 1.00 27.96 102 TRP A C 1
ATOM 680 O O . TRP A 1 122 ? 39.497 6.633 -26.183 1.00 27.26 102 TRP A O 1
ATOM 691 N N . LEU A 1 123 ? 41.015 8.114 -26.960 1.00 27.70 103 LEU A N 1
ATOM 692 C CA . LEU A 1 123 ? 40.320 9.286 -26.435 1.00 27.78 103 LEU A CA 1
ATOM 693 C C . LEU A 1 123 ? 39.718 10.130 -27.547 1.00 28.05 103 LEU A C 1
ATOM 694 O O . LEU A 1 123 ? 40.378 10.428 -28.542 1.00 29.11 103 LEU A O 1
ATOM 699 N N . PHE A 1 124 ? 38.459 10.512 -27.358 1.00 27.97 104 PHE A N 1
ATOM 700 C CA . PHE A 1 124 ? 37.741 11.368 -28.296 1.00 27.58 104 PHE A CA 1
ATOM 701 C C . PHE A 1 124 ? 37.766 12.808 -27.799 1.00 26.79 104 PHE A C 1
ATOM 702 O O . PHE A 1 124 ? 37.657 13.060 -26.602 1.00 27.20 104 PHE A O 1
ATOM 710 N N . SER A 1 125 ? 37.913 13.751 -28.722 1.00 26.56 105 SER A N 1
ATOM 711 C CA . SER A 1 125 ? 37.862 15.163 -28.369 1.00 26.58 105 SER A CA 1
ATOM 712 C C . SER A 1 125 ? 37.204 15.995 -29.458 1.00 26.49 105 SER A C 1
ATOM 713 O O . SER A 1 125 ? 37.514 15.843 -30.643 1.00 26.63 105 SER A O 1
ATOM 716 N N . GLY A 1 126 ? 36.293 16.870 -29.041 1.00 25.53 106 GLY A N 1
ATOM 717 C CA . GLY A 1 126 ? 35.592 17.752 -29.959 1.00 24.84 106 GLY A CA 1
ATOM 718 C C . GLY A 1 126 ? 35.459 19.164 -29.427 1.00 24.60 106 GLY A C 1
ATOM 719 O O . GLY A 1 126 ? 35.430 19.383 -28.213 1.00 24.86 106 GLY A O 1
ATOM 720 N N . ILE A 1 127 ? 35.389 20.123 -30.345 1.00 24.12 107 ILE A N 1
ATOM 721 C CA . ILE A 1 127 ? 35.149 21.518 -29.998 1.00 24.45 107 ILE A CA 1
ATOM 722 C C . ILE A 1 127 ? 33.710 21.859 -30.360 1.00 25.44 107 ILE A C 1
ATOM 723 O O . ILE A 1 127 ? 33.234 21.503 -31.440 1.00 25.09 107 ILE A O 1
ATOM 728 N N . GLN A 1 128 ? 33.019 22.537 -29.448 1.00 27.02 108 GLN A N 1
ATOM 729 C CA . GLN A 1 128 ? 31.606 22.852 -29.633 1.00 29.65 108 GLN A CA 1
ATOM 730 C C . GLN A 1 128 ? 31.258 24.262 -29.148 1.00 30.14 108 GLN A C 1
ATOM 731 O O . GLN A 1 128 ? 31.990 24.863 -28.353 1.00 30.42 108 GLN A O 1
ATOM 737 N N . THR A 1 129 ? 30.135 24.782 -29.634 1.00 30.13 109 THR A N 1
ATOM 738 C CA . THR A 1 129 ? 29.687 26.115 -29.263 1.00 30.58 109 THR A CA 1
ATOM 739 C C . THR A 1 129 ? 28.168 26.195 -29.064 1.00 31.18 109 THR A C 1
ATOM 740 O O . THR A 1 129 ? 27.409 25.430 -29.666 1.00 30.82 109 THR A O 1
ATOM 744 N N . MET A 1 130 ? 27.750 27.115 -28.195 1.00 31.96 110 MET A N 1
ATOM 745 C CA . MET A 1 130 ? 26.337 27.417 -27.950 1.00 31.74 110 MET A CA 1
ATOM 746 C C . MET A 1 130 ? 26.151 28.890 -27.608 1.00 31.40 110 MET A C 1
ATOM 747 O O . MET A 1 130 ? 27.057 29.528 -27.072 1.00 31.80 110 MET A O 1
ATOM 752 N N . LYS A 1 131 ? 24.973 29.421 -27.929 1.00 31.92 111 LYS A N 1
ATOM 753 C CA . LYS A 1 131 ? 24.583 30.776 -27.536 1.00 31.99 111 LYS A CA 1
ATOM 754 C C . LYS A 1 131 ? 23.777 30.732 -26.242 1.00 30.68 111 LYS A C 1
ATOM 755 O O . LYS A 1 131 ? 23.333 29.664 -25.818 1.00 29.88 111 LYS A O 1
ATOM 761 N N . ALA A 1 132 ? 23.592 31.895 -25.623 1.00 30.19 112 ALA A N 1
ATOM 762 C CA . ALA A 1 132 ? 22.783 32.020 -24.411 1.00 29.40 112 ALA A CA 1
ATOM 763 C C . ALA A 1 132 ? 21.389 31.414 -24.586 1.00 29.02 112 ALA A C 1
ATOM 764 O O . ALA A 1 132 ? 20.720 31.668 -25.589 1.00 27.95 112 ALA A O 1
ATOM 766 N N . GLY A 1 133 ? 20.973 30.604 -23.615 1.00 29.06 113 GLY A N 1
ATOM 767 C CA . GLY A 1 133 ? 19.633 30.019 -23.601 1.00 30.31 113 GLY A CA 1
ATOM 768 C C . GLY A 1 133 ? 19.491 28.690 -24.327 1.00 32.15 113 GLY A C 1
ATOM 769 O O . GLY A 1 133 ? 18.475 28.000 -24.183 1.00 31.81 113 GLY A O 1
ATOM 770 N N . GLU A 1 134 ? 20.502 28.329 -25.113 1.00 33.29 114 GLU A N 1
ATOM 771 C CA . GLU A 1 134 ? 20.481 27.072 -25.854 1.00 34.80 114 GLU A CA 1
ATOM 772 C C . GLU A 1 134 ? 20.635 25.881 -24.909 1.00 35.80 114 GLU A C 1
ATOM 773 O O . GLU A 1 134 ? 21.209 26.004 -23.821 1.00 35.56 114 GLU A O 1
ATOM 779 N N . ARG A 1 135 ? 20.120 24.731 -25.339 1.00 36.12 115 ARG A N 1
ATOM 780 C CA . ARG A 1 135 ? 19.754 23.667 -24.420 1.00 36.57 115 ARG A CA 1
ATOM 781 C C . ARG A 1 135 ? 19.798 22.303 -25.106 1.00 36.42 115 ARG A C 1
ATOM 782 O O . ARG A 1 135 ? 19.133 22.089 -26.125 1.00 37.77 115 ARG A O 1
ATOM 790 N N . ALA A 1 136 ? 20.586 21.387 -24.547 1.00 34.91 116 ALA A N 1
ATOM 791 C CA . ALA A 1 136 ? 20.652 20.007 -25.029 1.00 33.17 116 ALA A CA 1
ATOM 792 C C . ALA A 1 136 ? 20.035 19.044 -24.011 1.00 32.14 116 ALA A C 1
ATOM 793 O O . ALA A 1 136 ? 20.284 19.153 -22.808 1.00 31.58 116 ALA A O 1
ATOM 795 N N . GLY A 1 137 ? 19.231 18.105 -24.506 1.00 30.76 117 GLY A N 1
ATOM 796 C CA . GLY A 1 137 ? 18.507 17.161 -23.657 1.00 29.17 117 GLY A CA 1
ATOM 797 C C . GLY A 1 137 ? 19.392 16.213 -22.869 1.00 27.98 117 GLY A C 1
ATOM 798 O O . GLY A 1 137 ? 20.535 15.955 -23.245 1.00 27.68 117 GLY A O 1
ATOM 799 N N . ALA A 1 138 ? 18.846 15.691 -21.774 1.00 26.86 118 ALA A N 1
ATOM 800 C CA . ALA A 1 138 ? 19.575 14.802 -20.884 1.00 26.24 118 ALA A CA 1
ATOM 801 C C . ALA A 1 138 ? 19.634 13.376 -21.411 1.00 26.70 118 ALA A C 1
ATOM 802 O O . ALA A 1 138 ? 18.664 12.868 -21.979 1.00 27.00 118 ALA A O 1
ATOM 804 N N . HIS A 1 139 ? 20.791 12.748 -21.219 1.00 25.98 119 HIS A N 1
ATOM 805 C CA . HIS A 1 139 ? 21.004 11.347 -21.552 1.00 25.23 119 HIS A CA 1
ATOM 806 C C . HIS A 1 139 ? 22.105 10.769 -20.661 1.00 25.72 119 HIS A C 1
ATOM 807 O O . HIS A 1 139 ? 22.728 11.499 -19.884 1.00 26.38 119 HIS A O 1
ATOM 814 N N . ARG A 1 140 ? 22.335 9.463 -20.764 1.00 25.12 120 ARG A N 1
ATOM 815 C CA . ARG A 1 140 ? 23.478 8.835 -20.107 1.00 25.26 120 ARG A CA 1
ATOM 816 C C . ARG A 1 140 ? 24.190 7.845 -21.026 1.00 25.09 120 ARG A C 1
ATOM 817 O O . ARG A 1 140 ? 23.579 7.252 -21.919 1.00 25.79 120 ARG A O 1
ATOM 825 N N . HIS A 1 141 ? 25.493 7.695 -20.814 1.00 24.88 121 HIS A N 1
ATOM 826 C CA . HIS A 1 141 ? 26.280 6.700 -21.527 1.00 24.70 121 HIS A CA 1
ATOM 827 C C . HIS A 1 141 ? 27.384 6.099 -20.660 1.00 24.99 121 HIS A C 1
ATOM 828 O O . HIS A 1 141 ? 27.774 6.675 -19.640 1.00 24.89 121 HIS A O 1
ATOM 835 N N . ALA A 1 142 ? 27.862 4.925 -21.067 1.00 25.57 122 ALA A N 1
ATOM 836 C CA . ALA A 1 142 ? 28.968 4.250 -20.390 1.00 25.91 122 ALA A CA 1
ATOM 837 C C . ALA A 1 142 ? 30.271 5.024 -20.577 1.00 26.22 122 ALA A C 1
ATOM 838 O O . ALA A 1 142 ? 31.153 4.986 -19.717 1.00 26.26 122 ALA A O 1
ATOM 840 N N . ALA A 1 143 ? 30.379 5.722 -21.705 1.00 25.62 123 ALA A N 1
ATOM 841 C CA . ALA A 1 143 ? 31.503 6.610 -21.956 1.00 26.35 123 ALA A CA 1
ATOM 842 C C . ALA A 1 143 ? 31.534 7.734 -20.922 1.00 26.84 123 ALA A C 1
ATOM 843 O O . ALA A 1 143 ? 30.516 8.381 -20.665 1.00 28.12 123 ALA A O 1
ATOM 845 N N . SER A 1 144 ? 32.699 7.938 -20.315 1.00 25.88 124 SER A N 1
ATOM 846 C CA . SER A 1 144 ? 32.907 9.059 -19.410 1.00 25.34 124 SER A CA 1
ATOM 847 C C . SER A 1 144 ? 33.351 10.274 -20.211 1.00 25.10 124 SER A C 1
ATOM 848 O O . SER A 1 144 ? 33.906 10.133 -21.305 1.00 25.70 124 SER A O 1
ATOM 851 N N . ALA A 1 145 ? 33.104 11.465 -19.672 1.00 24.48 125 ALA A N 1
ATOM 852 C CA . ALA A 1 145 ? 33.406 12.702 -20.387 1.00 24.19 125 ALA A CA 1
ATOM 853 C C . ALA A 1 145 ? 33.780 13.857 -19.472 1.00 24.75 125 ALA A C 1
ATOM 854 O O . ALA A 1 145 ? 33.373 13.905 -18.311 1.00 23.94 125 ALA A O 1
ATOM 856 N N . LEU A 1 146 ? 34.563 14.787 -20.014 1.00 25.30 126 LEU A N 1
ATOM 857 C CA . LEU A 1 146 ? 34.797 16.068 -19.362 1.00 26.47 126 LEU A CA 1
ATOM 858 C C . LEU A 1 146 ? 34.708 17.205 -20.369 1.00 27.24 126 LEU A C 1
ATOM 859 O O . LEU A 1 146 ? 34.982 17.025 -21.559 1.00 27.17 126 LEU A O 1
ATOM 864 N N . ARG A 1 147 ? 34.316 18.372 -19.870 1.00 28.30 127 ARG A N 1
ATOM 865 C CA . ARG A 1 147 ? 34.059 19.533 -20.701 1.00 29.69 127 ARG A CA 1
ATOM 866 C C . ARG A 1 147 ? 34.842 20.733 -20.168 1.00 29.29 127 ARG A C 1
ATOM 867 O O . ARG A 1 147 ? 34.550 21.252 -19.088 1.00 30.05 127 ARG A O 1
ATOM 875 N N . PHE A 1 148 ? 35.842 21.152 -20.937 1.00 28.08 128 PHE A N 1
ATOM 876 C CA . PHE A 1 148 ? 36.763 22.213 -20.542 1.00 27.27 128 PHE A CA 1
ATOM 877 C C . PHE A 1 148 ? 36.445 23.505 -21.294 1.00 27.60 128 PHE A C 1
ATOM 878 O O . PHE A 1 148 ? 36.704 23.618 -22.495 1.00 28.25 128 PHE A O 1
ATOM 886 N N . ILE A 1 149 ? 35.876 24.473 -20.580 1.00 27.39 129 ILE A N 1
ATOM 887 C CA . ILE A 1 149 ? 35.481 25.752 -21.170 1.00 27.62 129 ILE A CA 1
ATOM 888 C C . ILE A 1 149 ? 36.718 26.565 -21.526 1.00 28.87 129 ILE A C 1
ATOM 889 O O . ILE A 1 149 ? 37.621 26.714 -20.702 1.00 29.83 129 ILE A O 1
ATOM 894 N N . MET A 1 150 ? 36.764 27.082 -22.751 1.00 29.72 130 MET A N 1
ATOM 895 C CA . MET A 1 150 ? 37.891 27.917 -23.175 1.00 30.10 130 MET A CA 1
ATOM 896 C C . MET A 1 150 ? 37.521 29.367 -23.528 1.00 30.68 130 MET A C 1
ATOM 897 O O . MET A 1 150 ? 38.399 30.229 -23.599 1.00 31.55 130 MET A O 1
ATOM 902 N N . GLU A 1 151 ? 36.231 29.637 -23.727 1.00 30.63 131 GLU A N 1
ATOM 903 C CA . GLU A 1 151 ? 35.761 31.005 -23.961 1.00 31.32 131 GLU A CA 1
ATOM 904 C C . GLU A 1 151 ? 34.298 31.205 -23.557 1.00 30.94 131 GLU A C 1
ATOM 905 O O . GLU A 1 151 ? 33.488 30.281 -23.649 1.00 30.43 131 GLU A O 1
ATOM 911 N N . GLY A 1 152 ? 33.979 32.419 -23.108 1.00 30.01 132 GLY A N 1
ATOM 912 C CA . GLY A 1 152 ? 32.601 32.825 -22.851 1.00 29.61 132 GLY A CA 1
ATOM 913 C C . GLY A 1 152 ? 32.165 32.658 -21.413 1.00 30.14 132 GLY A C 1
ATOM 914 O O . GLY A 1 152 ? 32.934 32.190 -20.572 1.00 30.73 132 GLY A O 1
ATOM 915 N N . SER A 1 153 ? 30.922 33.043 -21.137 1.00 31.03 133 SER A N 1
ATOM 916 C CA . SER A 1 153 ? 30.332 32.915 -19.804 1.00 32.02 133 SER A CA 1
ATOM 917 C C . SER A 1 153 ? 28.904 32.381 -19.864 1.00 32.03 133 SER A C 1
ATOM 918 O O . SER A 1 153 ? 28.216 32.527 -20.882 1.00 32.94 133 SER A O 1
ATOM 921 N N . GLY A 1 154 ? 28.467 31.765 -18.767 1.00 30.39 134 GLY A N 1
ATOM 922 C CA . GLY A 1 154 ? 27.095 31.288 -18.639 1.00 29.18 134 GLY A CA 1
ATOM 923 C C . GLY A 1 154 ? 26.907 29.803 -18.889 1.00 28.96 134 GLY A C 1
ATOM 924 O O . GLY A 1 154 ? 25.785 29.301 -18.813 1.00 28.78 134 GLY A O 1
ATOM 925 N N . ALA A 1 155 ? 28.001 29.100 -19.186 1.00 28.03 135 ALA A N 1
ATOM 926 C CA . ALA A 1 155 ? 27.959 27.661 -19.459 1.00 26.30 135 ALA A CA 1
ATOM 927 C C . ALA A 1 155 ? 27.570 26.874 -18.213 1.00 26.00 135 ALA A C 1
ATOM 928 O O . ALA A 1 155 ? 28.053 27.164 -17.116 1.00 27.03 135 ALA A O 1
ATOM 930 N N . TYR A 1 156 ? 26.686 25.893 -18.382 1.00 24.75 136 TYR A N 1
ATOM 931 C CA . TYR A 1 156 ? 26.250 25.056 -17.263 1.00 23.88 136 TYR A CA 1
ATOM 932 C C . TYR A 1 156 ? 26.101 23.583 -17.636 1.00 23.67 136 TYR A C 1
ATOM 933 O O . TYR A 1 156 ? 26.035 23.228 -18.815 1.00 23.89 136 TYR A O 1
ATOM 942 N N . THR A 1 157 ? 26.049 22.739 -16.609 1.00 23.34 137 THR A N 1
ATOM 943 C CA . THR A 1 157 ? 25.854 21.303 -16.763 1.00 23.09 137 THR A CA 1
ATOM 944 C C . THR A 1 157 ? 25.083 20.751 -15.558 1.00 23.26 137 THR A C 1
ATOM 945 O O . THR A 1 157 ? 25.436 21.027 -14.407 1.00 23.78 137 THR A O 1
ATOM 949 N N . ILE A 1 158 ? 24.022 19.990 -15.821 1.00 22.62 138 ILE A N 1
ATOM 950 C CA . ILE A 1 158 ? 23.347 19.255 -14.752 1.00 22.20 138 ILE A CA 1
ATOM 951 C C . ILE A 1 158 ? 23.791 17.796 -14.791 1.00 21.53 138 ILE A C 1
ATOM 952 O O . ILE A 1 158 ? 23.545 17.093 -15.771 1.00 21.22 138 ILE A O 1
ATOM 957 N N . VAL A 1 159 ? 24.458 17.358 -13.726 1.00 20.95 139 VAL A N 1
ATOM 958 C CA . VAL A 1 159 ? 24.874 15.966 -13.586 1.00 20.99 139 VAL A CA 1
ATOM 959 C C . VAL A 1 159 ? 24.110 15.361 -12.417 1.00 21.56 139 VAL A C 1
ATOM 960 O O . VAL A 1 159 ? 24.321 15.753 -11.267 1.00 21.65 139 VAL A O 1
ATOM 964 N N . ASP A 1 160 ? 23.216 14.420 -12.725 1.00 22.01 140 ASP A N 1
ATOM 965 C CA . ASP A 1 160 ? 22.354 13.762 -11.728 1.00 23.31 140 ASP A CA 1
ATOM 966 C C . ASP A 1 160 ? 21.656 14.735 -10.760 1.00 23.53 140 ASP A C 1
ATOM 967 O O . ASP A 1 160 ? 21.572 14.483 -9.553 1.00 23.73 140 ASP A O 1
ATOM 972 N N . GLY A 1 161 ? 21.157 15.844 -11.302 1.00 23.13 141 GLY A N 1
ATOM 973 C CA . GLY A 1 161 ? 20.465 16.848 -10.502 1.00 23.59 141 GLY A CA 1
ATOM 974 C C . GLY A 1 161 ? 21.343 17.974 -9.979 1.00 24.87 141 GLY A C 1
ATOM 975 O O . GLY A 1 161 ? 20.836 19.008 -9.545 1.00 25.85 141 GLY A O 1
ATOM 976 N N . HIS A 1 162 ? 22.659 17.778 -10.006 1.00 24.65 142 HIS A N 1
ATOM 977 C CA . HIS A 1 162 ? 23.593 18.795 -9.535 1.00 24.55 142 HIS A CA 1
ATOM 978 C C . HIS A 1 162 ? 23.936 19.759 -10.663 1.00 25.40 142 HIS A C 1
ATOM 979 O O . HIS A 1 162 ? 24.622 19.381 -11.616 1.00 26.18 142 HIS A O 1
ATOM 986 N N . LYS A 1 163 ? 23.448 20.994 -10.564 1.00 25.87 143 LYS A N 1
ATOM 987 C CA . LYS A 1 163 ? 23.761 22.018 -11.561 1.00 25.83 143 LYS A CA 1
ATOM 988 C C . LYS A 1 163 ? 25.070 22.731 -11.218 1.00 25.58 143 LYS A C 1
ATOM 989 O O . LYS A 1 163 ? 25.352 23.031 -10.057 1.00 24.51 143 LYS A O 1
ATOM 995 N N . VAL A 1 164 ? 25.859 23.001 -12.250 1.00 26.04 144 VAL A N 1
ATOM 996 C CA . VAL A 1 164 ? 27.188 23.566 -12.097 1.00 27.21 144 VAL A CA 1
ATOM 997 C C . VAL A 1 164 ? 27.396 24.631 -13.168 1.00 27.89 144 VAL A C 1
ATOM 998 O O . VAL A 1 164 ? 27.152 24.375 -14.347 1.00 29.05 144 VAL A O 1
ATOM 1002 N N . GLU A 1 165 ? 27.823 25.824 -12.757 1.00 28.15 145 GLU A N 1
ATOM 1003 C CA . GLU A 1 165 ? 28.151 26.888 -13.709 1.00 28.86 145 GLU A CA 1
ATOM 1004 C C . GLU A 1 165 ? 29.664 27.015 -13.908 1.00 28.08 145 GLU A C 1
ATOM 1005 O O . GLU A 1 165 ? 30.433 26.927 -12.952 1.00 27.91 145 GLU A O 1
ATOM 1011 N N . LEU A 1 166 ? 30.073 27.245 -15.154 1.00 27.18 146 LEU A N 1
ATOM 1012 C CA . LEU A 1 166 ? 31.481 27.199 -15.534 1.00 26.98 146 LEU A CA 1
ATOM 1013 C C . LEU A 1 166 ? 31.943 28.450 -16.265 1.00 27.67 146 LEU A C 1
ATOM 1014 O O . LEU A 1 166 ? 31.231 28.978 -17.122 1.00 28.11 146 LEU A O 1
ATOM 1019 N N . GLY A 1 167 ? 33.150 28.900 -15.926 1.00 27.63 147 GLY A N 1
ATOM 1020 C CA . GLY A 1 167 ? 33.815 29.995 -16.627 1.00 27.61 147 GLY A CA 1
ATOM 1021 C C . GLY A 1 167 ? 35.005 29.480 -17.417 1.00 27.83 147 GLY A C 1
ATOM 1022 O O . GLY A 1 167 ? 35.250 28.275 -17.456 1.00 28.54 147 GLY A O 1
ATOM 1023 N N . ALA A 1 168 ? 35.744 30.393 -18.043 1.00 27.66 148 ALA A N 1
ATOM 1024 C CA . ALA A 1 168 ? 36.937 30.040 -18.816 1.00 27.91 148 ALA A CA 1
ATOM 1025 C C . ALA A 1 168 ? 37.971 29.264 -17.996 1.00 27.29 148 ALA A C 1
ATOM 1026 O O . ALA A 1 168 ? 38.321 29.659 -16.881 1.00 27.64 148 ALA A O 1
ATOM 1028 N N . ASN A 1 169 ? 38.440 28.158 -18.569 1.00 26.99 149 ASN A N 1
ATOM 1029 C CA . ASN A 1 169 ? 39.437 27.263 -17.963 1.00 27.36 149 ASN A CA 1
ATOM 1030 C C . ASN A 1 169 ? 38.934 26.395 -16.798 1.00 27.35 149 ASN A C 1
ATOM 1031 O O . ASN A 1 169 ? 39.711 25.667 -16.176 1.00 26.71 149 ASN A O 1
ATOM 1036 N N . ASP A 1 170 ? 37.636 26.474 -16.516 1.00 27.85 150 ASP A N 1
ATOM 1037 C CA . ASP A 1 170 ? 36.978 25.529 -15.621 1.00 28.44 150 ASP A CA 1
ATOM 1038 C C . ASP A 1 170 ? 36.605 24.287 -16.422 1.00 28.93 150 ASP A C 1
ATOM 1039 O O . ASP A 1 170 ? 36.331 24.382 -17.624 1.00 29.53 150 ASP A O 1
ATOM 1044 N N . PHE A 1 171 ? 36.590 23.128 -15.769 1.00 28.42 151 PHE A N 1
ATOM 1045 C CA . PHE A 1 171 ? 36.032 21.934 -16.405 1.00 27.79 151 PHE A CA 1
ATOM 1046 C C . PHE A 1 171 ? 35.059 21.176 -15.511 1.00 27.37 151 PHE A C 1
ATOM 1047 O O . PHE A 1 171 ? 35.217 21.134 -14.287 1.00 27.80 151 PHE A O 1
ATOM 1055 N N . VAL A 1 172 ? 34.048 20.590 -16.147 1.00 25.97 152 VAL A N 1
ATOM 1056 C CA . VAL A 1 172 ? 33.037 19.797 -15.458 1.00 24.11 152 VAL A CA 1
ATOM 1057 C C . VAL A 1 172 ? 33.171 18.316 -15.832 1.00 23.36 152 VAL A C 1
ATOM 1058 O O . VAL A 1 172 ? 33.528 17.980 -16.959 1.00 23.56 152 VAL A O 1
ATOM 1062 N N . LEU A 1 173 ? 32.904 17.445 -14.867 1.00 22.57 153 LEU A N 1
ATOM 1063 C CA . LEU A 1 173 ? 32.883 16.010 -15.093 1.00 21.73 153 LEU A CA 1
ATOM 1064 C C . LEU A 1 173 ? 31.468 15.547 -15.421 1.00 22.28 153 LEU A C 1
ATOM 1065 O O . LEU A 1 173 ? 30.510 15.985 -14.787 1.00 23.31 153 LEU A O 1
ATOM 1070 N N . THR A 1 174 ? 31.335 14.673 -16.417 1.00 21.91 154 THR A N 1
ATOM 1071 C CA . THR A 1 174 ? 30.095 13.915 -16.617 1.00 20.38 154 THR A CA 1
ATOM 1072 C C . THR A 1 174 ? 30.437 12.421 -16.673 1.00 20.03 154 THR A C 1
ATOM 1073 O O . THR A 1 174 ? 30.554 11.849 -17.759 1.00 20.87 154 THR A O 1
ATOM 1077 N N . PRO A 1 175 ? 30.613 11.788 -15.494 1.00 19.69 155 PRO A N 1
ATOM 1078 C CA . PRO A 1 175 ? 31.110 10.411 -15.401 1.00 19.17 155 PRO A CA 1
ATOM 1079 C C . PRO A 1 175 ? 30.133 9.352 -15.896 1.00 19.25 155 PRO A C 1
ATOM 1080 O O . PRO A 1 175 ? 28.926 9.594 -15.954 1.00 18.56 155 PRO A O 1
ATOM 1084 N N . ASN A 1 176 ? 30.689 8.194 -16.254 1.00 19.75 156 ASN A N 1
ATOM 1085 C CA . ASN A 1 176 ? 29.958 6.998 -16.682 1.00 19.35 156 ASN A CA 1
ATOM 1086 C C . ASN A 1 176 ? 28.592 6.819 -16.017 1.00 18.91 156 ASN A C 1
ATOM 1087 O O . ASN A 1 176 ? 28.492 6.761 -14.791 1.00 18.59 156 ASN A O 1
ATOM 1092 N N . GLY A 1 177 ? 27.550 6.742 -16.843 1.00 18.77 157 GLY A N 1
ATOM 1093 C CA . GLY A 1 177 ? 26.213 6.354 -16.392 1.00 19.86 157 GLY A CA 1
ATOM 1094 C C . GLY A 1 177 ? 25.371 7.413 -15.696 1.00 20.75 157 GLY A C 1
ATOM 1095 O O . GLY A 1 177 ? 24.279 7.110 -15.209 1.00 20.45 157 GLY A O 1
ATOM 1096 N N . THR A 1 178 ? 25.867 8.648 -15.647 1.00 20.67 158 THR A N 1
ATOM 1097 C CA . THR A 1 178 ? 25.146 9.741 -14.995 1.00 20.42 158 THR A CA 1
ATOM 1098 C C . THR A 1 178 ? 24.239 10.468 -15.977 1.00 20.86 158 THR A C 1
ATOM 1099 O O . THR A 1 178 ? 24.604 10.667 -17.139 1.00 21.35 158 THR A O 1
ATOM 1103 N N . TRP A 1 179 ? 23.055 10.859 -15.507 1.00 21.11 159 TRP A N 1
ATOM 1104 C CA . TRP A 1 179 ? 22.187 11.741 -16.274 1.00 20.62 159 TRP A CA 1
ATOM 1105 C C . TRP A 1 179 ? 22.870 13.095 -16.389 1.00 21.02 159 TRP A C 1
ATOM 1106 O O . TRP A 1 179 ? 23.093 13.770 -15.382 1.00 22.21 159 TRP A O 1
ATOM 1117 N N . HIS A 1 180 ? 23.217 13.484 -17.609 1.00 20.84 160 HIS A N 1
ATOM 1118 C CA . HIS A 1 180 ? 23.796 14.799 -17.831 1.00 21.66 160 HIS A CA 1
ATOM 1119 C C . HIS A 1 180 ? 23.152 15.541 -18.997 1.00 23.01 160 HIS A C 1
ATOM 1120 O O . HIS A 1 180 ? 22.700 14.932 -19.970 1.00 22.50 160 HIS A O 1
ATOM 1127 N N . GLU A 1 181 ? 23.113 16.864 -18.866 1.00 24.32 161 GLU A N 1
ATOM 1128 C CA . GLU A 1 181 ? 22.643 17.768 -19.905 1.00 25.67 161 GLU A CA 1
ATOM 1129 C C . GLU A 1 181 ? 23.493 19.036 -19.845 1.00 26.11 161 GLU A C 1
ATOM 1130 O O . GLU A 1 181 ? 24.037 19.372 -18.790 1.00 26.13 161 GLU A O 1
ATOM 1136 N N . HIS A 1 182 ? 23.619 19.723 -20.976 1.00 26.73 162 HIS A N 1
ATOM 1137 C CA . HIS A 1 182 ? 24.421 20.942 -21.055 1.00 26.92 162 HIS A CA 1
ATOM 1138 C C . HIS A 1 182 ? 23.566 22.122 -21.487 1.00 26.72 162 HIS A C 1
ATOM 1139 O O . HIS A 1 182 ? 22.473 21.943 -22.021 1.00 26.69 162 HIS A O 1
ATOM 1146 N N . GLY A 1 183 ? 24.076 23.328 -21.260 1.00 26.44 163 GLY A N 1
ATOM 1147 C CA . GLY A 1 183 ? 23.416 24.538 -21.725 1.00 25.66 163 GLY A CA 1
ATOM 1148 C C . GLY A 1 183 ? 24.198 25.797 -21.416 1.00 26.03 163 GLY A C 1
ATOM 1149 O O . GLY A 1 183 ? 25.266 25.749 -20.801 1.00 26.23 163 GLY A O 1
ATOM 1150 N N . ILE A 1 184 ? 23.662 26.925 -21.867 1.00 25.79 164 ILE A N 1
ATOM 1151 C CA . ILE A 1 184 ? 24.178 28.236 -21.512 1.00 25.29 164 ILE A CA 1
ATOM 1152 C C . ILE A 1 184 ? 23.049 28.987 -20.825 1.00 25.73 164 ILE A C 1
ATOM 1153 O O . ILE A 1 184 ? 21.919 28.996 -21.317 1.00 25.78 164 ILE A O 1
ATOM 1158 N N . LEU A 1 185 ? 23.357 29.608 -19.688 1.00 26.70 165 LEU A N 1
ATOM 1159 C CA . LEU A 1 185 ? 22.402 30.463 -18.983 1.00 27.41 165 LEU A CA 1
ATOM 1160 C C . LEU A 1 185 ? 21.859 31.553 -19.911 1.00 28.76 165 LEU A C 1
ATOM 1161 O O . LEU A 1 185 ? 22.506 31.928 -20.894 1.00 29.52 165 LEU A O 1
ATOM 1166 N N . GLU A 1 186 ? 20.673 32.060 -19.591 1.00 29.94 166 GLU A N 1
ATOM 1167 C CA . GLU A 1 186 ? 19.994 33.047 -20.433 1.00 30.55 166 GLU A CA 1
ATOM 1168 C C . GLU A 1 186 ? 20.769 34.360 -20.564 1.00 31.02 166 GLU A C 1
ATOM 1169 O O . GLU A 1 186 ? 20.674 35.045 -21.585 1.00 31.90 166 GLU A O 1
ATOM 1175 N N . SER A 1 187 ? 21.543 34.690 -19.532 1.00 31.33 167 SER A N 1
ATOM 1176 C CA . SER A 1 187 ? 22.337 35.919 -19.488 1.00 30.94 167 SER A CA 1
ATOM 1177 C C . SER A 1 187 ? 23.767 35.731 -19.993 1.00 31.18 167 SER A C 1
ATOM 1178 O O . SER A 1 187 ? 24.533 36.695 -20.085 1.00 31.92 167 SER A O 1
ATOM 1181 N N . GLY A 1 188 ? 24.125 34.492 -20.315 1.00 30.59 168 GLY A N 1
ATOM 1182 C CA . GLY A 1 188 ? 25.481 34.173 -20.747 1.00 30.42 168 GLY A CA 1
ATOM 1183 C C . GLY A 1 188 ? 25.832 34.711 -22.120 1.00 30.71 168 GLY A C 1
ATOM 1184 O O . GLY A 1 188 ? 24.990 35.284 -22.814 1.00 30.59 168 GLY A O 1
ATOM 1185 N N . THR A 1 189 ? 27.090 34.535 -22.506 1.00 30.68 169 THR A N 1
ATOM 1186 C CA . THR A 1 189 ? 27.539 34.902 -23.843 1.00 30.70 169 THR A CA 1
ATOM 1187 C C . THR A 1 189 ? 27.701 33.633 -24.677 1.00 31.14 169 THR A C 1
ATOM 1188 O O . THR A 1 189 ? 27.396 32.533 -24.209 1.00 30.34 169 THR A O 1
ATOM 1192 N N . GLU A 1 190 ? 28.174 33.794 -25.911 1.00 31.92 170 GLU A N 1
ATOM 1193 C CA . GLU A 1 190 ? 28.504 32.663 -26.766 1.00 32.17 170 GLU A CA 1
ATOM 1194 C C . GLU A 1 190 ? 29.705 31.932 -26.171 1.00 31.50 170 GLU A C 1
ATOM 1195 O O . GLU A 1 190 ? 30.738 32.547 -25.900 1.00 32.53 170 GLU A O 1
ATOM 1201 N N . CYS A 1 191 ? 29.560 30.629 -25.948 1.00 29.68 171 CYS A N 1
ATOM 1202 C CA . CYS A 1 191 ? 30.619 29.848 -25.310 1.00 29.11 171 CYS A CA 1
ATOM 1203 C C . CYS A 1 191 ? 31.227 28.785 -26.217 1.00 29.19 171 CYS A C 1
ATOM 1204 O O . CYS A 1 191 ? 30.528 28.146 -27.005 1.00 29.56 171 CYS A O 1
ATOM 1207 N N . ILE A 1 192 ? 32.538 28.604 -26.086 1.00 27.82 172 ILE A N 1
ATOM 1208 C CA . ILE A 1 192 ? 33.271 27.599 -26.841 1.00 27.25 172 ILE A CA 1
ATOM 1209 C C . ILE A 1 192 ? 34.067 26.734 -25.865 1.00 26.95 172 ILE A C 1
ATOM 1210 O O . ILE A 1 192 ? 34.817 27.253 -25.035 1.00 27.14 172 ILE A O 1
ATOM 1215 N N . TRP A 1 193 ? 33.887 25.419 -25.962 1.00 26.40 173 TRP A N 1
ATOM 1216 C CA . TRP A 1 193 ? 34.533 24.483 -25.043 1.00 26.33 173 TRP A CA 1
ATOM 1217 C C . TRP A 1 193 ? 35.107 23.275 -25.769 1.00 25.70 173 TRP A C 1
ATOM 1218 O O . TRP A 1 193 ? 34.817 23.041 -26.943 1.00 25.78 173 TRP A O 1
ATOM 1229 N N . GLN A 1 194 ? 35.916 22.508 -25.044 1.00 25.36 174 GLN A N 1
ATOM 1230 C CA . GLN A 1 194 ? 36.455 21.253 -25.536 1.00 24.82 174 GLN A CA 1
ATOM 1231 C C . GLN A 1 194 ? 35.824 20.098 -24.777 1.00 24.84 174 GLN A C 1
ATOM 1232 O O . GLN A 1 194 ? 35.743 20.122 -23.548 1.00 24.58 174 GLN A O 1
ATOM 1238 N N . ASP A 1 195 ? 35.373 19.092 -25.517 1.00 25.19 175 ASP A N 1
ATOM 1239 C CA . ASP A 1 195 ? 34.903 17.853 -24.917 1.00 26.02 175 ASP A CA 1
ATOM 1240 C C . ASP A 1 195 ? 35.980 16.780 -25.016 1.00 26.10 175 ASP A C 1
ATOM 1241 O O . ASP A 1 195 ? 36.613 16.622 -26.058 1.00 25.94 175 ASP A O 1
ATOM 1246 N N . GLY A 1 196 ? 36.190 16.061 -23.918 1.00 26.41 176 GLY A N 1
ATOM 1247 C CA . GLY A 1 196 ? 37.079 14.905 -23.899 1.00 26.64 176 GLY A CA 1
ATOM 1248 C C . GLY A 1 196 ? 36.333 13.687 -23.390 1.00 27.23 176 GLY A C 1
ATOM 1249 O O . GLY A 1 196 ? 35.820 13.696 -22.272 1.00 27.85 176 GLY A O 1
ATOM 1250 N N . LEU A 1 197 ? 36.263 12.645 -24.217 1.00 27.41 177 LEU A N 1
ATOM 1251 C CA . LEU A 1 197 ? 35.551 11.411 -23.875 1.00 27.84 177 LEU A CA 1
ATOM 1252 C C . LEU A 1 197 ? 36.403 10.172 -24.139 1.00 28.06 177 LEU A C 1
ATOM 1253 O O . LEU A 1 197 ? 37.412 10.242 -24.841 1.00 27.41 177 LEU A O 1
ATOM 1258 N N . ASP A 1 198 ? 35.989 9.039 -23.574 1.00 28.65 178 ASP A N 1
ATOM 1259 C CA . ASP A 1 198 ? 36.660 7.760 -23.812 1.00 28.61 178 ASP A CA 1
ATOM 1260 C C . ASP A 1 198 ? 35.780 6.817 -24.641 1.00 27.90 178 ASP A C 1
ATOM 1261 O O . ASP A 1 198 ? 35.855 5.593 -24.496 1.00 27.91 178 ASP A O 1
ATOM 1266 N N . ILE A 1 199 ? 34.955 7.402 -25.509 1.00 26.98 179 ILE A N 1
ATOM 1267 C CA . ILE A 1 199 ? 34.093 6.642 -26.420 1.00 26.88 179 ILE A CA 1
ATOM 1268 C C . ILE A 1 199 ? 34.838 5.510 -27.156 1.00 26.36 179 ILE A C 1
ATOM 1269 O O . ILE A 1 199 ? 34.369 4.367 -27.133 1.00 27.33 179 ILE A O 1
ATOM 1274 N N . PRO A 1 200 ? 35.994 5.814 -27.798 1.00 25.26 180 PRO A N 1
ATOM 1275 C CA . PRO A 1 200 ? 36.723 4.760 -28.513 1.00 23.98 180 PRO A CA 1
ATOM 1276 C C . PRO A 1 200 ? 37.145 3.605 -27.606 1.00 23.25 180 PRO A C 1
ATOM 1277 O O . PRO A 1 200 ? 37.094 2.449 -28.031 1.00 23.76 180 PRO A O 1
ATOM 1281 N N . LEU A 1 201 ? 37.552 3.920 -26.375 1.00 21.83 181 LEU A N 1
ATOM 1282 C CA . LEU A 1 201 ? 37.891 2.905 -25.378 1.00 21.49 181 LEU A CA 1
ATOM 1283 C C . LEU A 1 201 ? 36.660 2.102 -24.977 1.00 23.40 181 LEU A C 1
ATOM 1284 O O . LEU A 1 201 ? 36.717 0.876 -24.859 1.00 25.49 181 LEU A O 1
ATOM 1289 N N . THR A 1 202 ? 35.551 2.807 -24.770 1.00 23.54 182 THR A N 1
ATOM 1290 C CA . THR A 1 202 ? 34.285 2.190 -24.387 1.00 23.27 182 THR A CA 1
ATOM 1291 C C . THR A 1 202 ? 33.782 1.247 -25.482 1.00 23.04 182 THR A C 1
ATOM 1292 O O . THR A 1 202 ? 33.223 0.185 -25.192 1.00 21.66 182 THR A O 1
ATOM 1296 N N . ASN A 1 203 ? 34.005 1.637 -26.734 1.00 23.08 183 ASN A N 1
ATOM 1297 C CA . ASN A 1 203 ? 33.582 0.845 -27.879 1.00 23.31 183 ASN A CA 1
ATOM 1298 C C . ASN A 1 203 ? 34.463 -0.370 -28.131 1.00 23.54 183 ASN A C 1
ATOM 1299 O O . ASN A 1 203 ? 33.958 -1.478 -28.310 1.00 22.04 183 ASN A O 1
ATOM 1304 N N . CYS A 1 204 ? 35.779 -0.165 -28.132 1.00 24.64 184 CYS A N 1
ATOM 1305 C CA . CYS A 1 204 ? 36.705 -1.244 -28.453 1.00 25.29 184 CYS A CA 1
ATOM 1306 C C . CYS A 1 204 ? 36.651 -2.333 -27.392 1.00 24.54 184 CYS A C 1
ATOM 1307 O O . CYS A 1 204 ? 36.857 -3.508 -27.695 1.00 24.23 184 CYS A O 1
ATOM 1310 N N . LEU A 1 205 ? 36.359 -1.932 -26.156 1.00 25.06 185 LEU A N 1
ATOM 1311 C CA . LEU A 1 205 ? 36.165 -2.870 -25.048 1.00 26.56 185 LEU A CA 1
ATOM 1312 C C . LEU A 1 205 ? 34.769 -3.502 -25.032 1.00 26.88 185 LEU A C 1
ATOM 1313 O O . LEU A 1 205 ? 34.487 -4.364 -24.197 1.00 27.58 185 LEU A O 1
ATOM 1318 N N . GLU A 1 206 ? 33.908 -3.072 -25.955 1.00 27.21 186 GLU A N 1
ATOM 1319 C CA . GLU A 1 206 ? 32.546 -3.594 -26.083 1.00 28.24 186 GLU A CA 1
ATOM 1320 C C . GLU A 1 206 ? 31.785 -3.432 -24.774 1.00 28.44 186 GLU A C 1
ATOM 1321 O O . GLU A 1 206 ? 31.391 -4.414 -24.137 1.00 29.77 186 GLU A O 1
ATOM 1327 N N . ALA A 1 207 ? 31.591 -2.179 -24.380 1.00 27.65 187 ALA A N 1
ATOM 1328 C CA . ALA A 1 207 ? 31.012 -1.851 -23.088 1.00 26.31 187 ALA A CA 1
ATOM 1329 C C . ALA A 1 207 ? 30.092 -0.647 -23.199 1.00 25.77 187 ALA A C 1
ATOM 1330 O O . ALA A 1 207 ? 29.560 -0.172 -22.195 1.00 26.30 187 ALA A O 1
ATOM 1332 N N . ASN A 1 208 ? 29.906 -0.168 -24.426 1.00 25.36 188 ASN A N 1
ATOM 1333 C CA . ASN A 1 208 ? 29.102 1.020 -24.698 1.00 25.21 188 ASN A CA 1
ATOM 1334 C C . ASN A 1 208 ? 27.604 0.833 -24.461 1.00 24.21 188 ASN A C 1
ATOM 1335 O O . ASN A 1 208 ? 27.020 -0.174 -24.864 1.00 24.20 188 ASN A O 1
ATOM 1340 N N . PHE A 1 209 ? 27.004 1.811 -23.787 1.00 22.33 189 PHE A N 1
ATOM 1341 C CA . PHE A 1 209 ? 25.563 1.855 -23.559 1.00 21.61 189 PHE A CA 1
ATOM 1342 C C . PHE A 1 209 ? 25.070 3.286 -23.681 1.00 21.66 189 PHE A C 1
ATOM 1343 O O . PHE A 1 209 ? 25.794 4.222 -23.354 1.00 20.99 189 PHE A O 1
ATOM 1351 N N . TYR A 1 210 ? 23.838 3.453 -24.151 1.00 22.98 190 TYR A N 1
ATOM 1352 C CA . TYR A 1 210 ? 23.252 4.781 -24.315 1.00 24.54 190 TYR A CA 1
ATOM 1353 C C . TYR A 1 210 ? 21.741 4.736 -24.126 1.00 25.94 190 TYR A C 1
ATOM 1354 O O . TYR A 1 210 ? 21.081 3.794 -24.570 1.00 26.00 190 TYR A O 1
ATOM 1363 N N . GLU A 1 211 ? 21.208 5.754 -23.454 1.00 27.48 191 GLU A N 1
ATOM 1364 C CA . GLU A 1 211 ? 19.760 5.991 -23.411 1.00 29.68 191 GLU A CA 1
ATOM 1365 C C . GLU A 1 211 ? 19.422 7.456 -23.123 1.00 29.01 191 GLU A C 1
ATOM 1366 O O . GLU A 1 211 ? 20.073 8.099 -22.296 1.00 27.54 191 GLU A O 1
ATOM 1372 N N . VAL A 1 212 ? 18.411 7.970 -23.826 1.00 29.33 192 VAL A N 1
ATOM 1373 C CA . VAL A 1 212 ? 17.888 9.321 -23.586 1.00 29.97 192 VAL A CA 1
ATOM 1374 C C . VAL A 1 212 ? 17.035 9.342 -22.317 1.00 30.56 192 VAL A C 1
ATOM 1375 O O . VAL A 1 212 ? 16.458 8.319 -21.937 1.00 30.56 192 VAL A O 1
ATOM 1379 N N . HIS A 1 213 ? 16.964 10.503 -21.667 1.00 31.05 193 HIS A N 1
ATOM 1380 C CA . HIS A 1 213 ? 16.176 10.656 -20.443 1.00 31.10 193 HIS A CA 1
ATOM 1381 C C . HIS A 1 213 ? 14.697 10.413 -20.724 1.00 30.76 193 HIS A C 1
ATOM 1382 O O . HIS A 1 213 ? 14.139 11.012 -21.646 1.00 29.56 193 HIS A O 1
ATOM 1389 N N . PRO A 1 214 ? 14.061 9.529 -19.931 1.00 31.58 194 PRO A N 1
ATOM 1390 C CA . PRO A 1 214 ? 12.654 9.150 -20.105 1.00 32.47 194 PRO A CA 1
ATOM 1391 C C . PRO A 1 214 ? 11.709 10.344 -20.258 1.00 33.47 194 PRO A C 1
ATOM 1392 O O . PRO A 1 214 ? 10.668 10.217 -20.902 1.00 33.61 194 PRO A O 1
ATOM 1396 N N . ASN A 1 215 ? 12.064 11.488 -19.673 1.00 35.02 195 ASN A N 1
ATOM 1397 C CA . ASN A 1 215 ? 11.340 12.733 -19.951 1.00 36.55 195 ASN A CA 1
ATOM 1398 C C . ASN A 1 215 ? 12.234 13.936 -20.269 1.00 35.76 195 ASN A C 1
ATOM 1399 O O . ASN A 1 215 ? 12.098 15.003 -19.667 1.00 35.86 195 ASN A O 1
ATOM 1404 N N . ASP A 1 216 ? 13.144 13.732 -21.225 1.00 35.60 196 ASP A N 1
ATOM 1405 C CA . ASP A 1 216 ? 13.951 14.791 -21.863 1.00 34.92 196 ASP A CA 1
ATOM 1406 C C . ASP A 1 216 ? 14.929 15.547 -20.965 1.00 32.97 196 ASP A C 1
ATOM 1407 O O . ASP A 1 216 ? 16.118 15.612 -21.268 1.00 31.95 196 ASP A O 1
ATOM 1412 N N . TYR A 1 217 ? 14.421 16.136 -19.884 1.00 31.46 197 TYR A N 1
ATOM 1413 C CA . TYR A 1 217 ? 15.232 16.965 -18.998 1.00 30.24 197 TYR A CA 1
ATOM 1414 C C . TYR A 1 217 ? 15.091 16.562 -17.540 1.00 30.52 197 TYR A C 1
ATOM 1415 O O . TYR A 1 217 ? 14.023 16.123 -17.105 1.00 30.00 197 TYR A O 1
ATOM 1424 N N . GLN A 1 218 ? 16.185 16.712 -16.795 1.00 30.65 198 GLN A N 1
ATOM 1425 C CA . GLN A 1 218 ? 16.226 16.377 -15.375 1.00 30.81 198 GLN A CA 1
ATOM 1426 C C . GLN A 1 218 ? 15.456 17.393 -14.544 1.00 30.97 198 GLN A C 1
ATOM 1427 O O . GLN A 1 218 ? 15.464 18.589 -14.844 1.00 30.92 198 GLN A O 1
ATOM 1433 N N . THR A 1 219 ? 14.801 16.904 -13.495 1.00 30.53 199 THR A N 1
ATOM 1434 C CA . THR A 1 219 ? 14.096 17.755 -12.550 1.00 30.43 199 THR A CA 1
ATOM 1435 C C . THR A 1 219 ? 14.875 17.770 -11.240 1.00 30.92 199 THR A C 1
ATOM 1436 O O . THR A 1 219 ? 15.115 16.722 -10.639 1.00 30.78 199 THR A O 1
ATOM 1440 N N . THR A 1 220 ? 15.274 18.963 -10.806 1.00 32.26 200 THR A N 1
ATOM 1441 C CA . THR A 1 220 ? 16.047 19.113 -9.573 1.00 33.26 200 THR A CA 1
ATOM 1442 C C . THR A 1 220 ? 15.823 20.452 -8.873 1.00 33.92 200 THR A C 1
ATOM 1443 O O . THR A 1 220 ? 15.760 21.499 -9.520 1.00 34.53 200 THR A O 1
ATOM 1447 N N . ASP A 1 221 ? 15.706 20.405 -7.548 1.00 34.55 201 ASP A N 1
ATOM 1448 C CA . ASP A 1 221 ? 15.620 21.623 -6.739 1.00 35.34 201 ASP A CA 1
ATOM 1449 C C . ASP A 1 221 ? 16.871 21.833 -5.875 1.00 34.77 201 ASP A C 1
ATOM 1450 O O . ASP A 1 221 ? 16.892 22.700 -4.996 1.00 35.78 201 ASP A O 1
ATOM 1455 N N . ILE A 1 222 ? 17.907 21.038 -6.145 1.00 32.68 202 ILE A N 1
ATOM 1456 C CA . ILE A 1 222 ? 19.209 21.156 -5.479 1.00 31.23 202 ILE A CA 1
ATOM 1457 C C . ILE A 1 222 ? 19.880 22.498 -5.838 1.00 29.42 202 ILE A C 1
ATOM 1458 O O . ILE A 1 222 ? 19.949 22.855 -7.014 1.00 28.40 202 ILE A O 1
ATOM 1463 N N . PRO A 1 223 ? 20.355 23.251 -4.822 1.00 28.42 203 PRO A N 1
ATOM 1464 C CA . PRO A 1 223 ? 20.952 24.585 -5.013 1.00 27.95 203 PRO A CA 1
ATOM 1465 C C . PRO A 1 223 ? 22.097 24.624 -6.031 1.00 27.87 203 PRO A C 1
ATOM 1466 O O . PRO A 1 223 ? 22.857 23.660 -6.143 1.00 28.88 203 PRO A O 1
ATOM 1470 N N . LEU A 1 224 ? 22.207 25.736 -6.759 1.00 26.91 204 LEU A N 1
ATOM 1471 C CA . LEU A 1 224 ? 23.219 25.908 -7.804 1.00 26.52 204 LEU A CA 1
ATOM 1472 C C . LEU A 1 224 ? 24.639 25.780 -7.257 1.00 26.49 204 LEU A C 1
ATOM 1473 O O . LEU A 1 224 ? 24.934 26.283 -6.173 1.00 26.67 204 LEU A O 1
ATOM 1478 N N . ASN A 1 225 ? 25.498 25.103 -8.024 1.00 26.39 205 ASN A N 1
ATOM 1479 C CA . ASN A 1 225 ? 26.910 24.869 -7.679 1.00 26.69 205 ASN A CA 1
ATOM 1480 C C . ASN A 1 225 ? 27.116 24.112 -6.369 1.00 26.94 205 ASN A C 1
ATOM 1481 O O . ASN A 1 225 ? 28.183 24.202 -5.757 1.00 26.86 205 ASN A O 1
ATOM 1486 N N . ASP A 1 226 ? 26.101 23.359 -5.951 1.00 27.10 206 ASP A N 1
ATOM 1487 C CA . ASP A 1 226 ? 26.145 22.649 -4.673 1.00 27.63 206 ASP A CA 1
ATOM 1488 C C . ASP A 1 226 ? 27.412 21.821 -4.523 1.00 27.39 206 ASP A C 1
ATOM 1489 O O . ASP A 1 226 ? 28.017 21.823 -3.458 1.00 28.21 206 ASP A O 1
ATOM 1494 N N . SER A 1 227 ? 27.814 21.147 -5.602 1.00 27.24 207 SER A N 1
ATOM 1495 C CA . SER A 1 227 ? 28.961 20.233 -5.596 1.00 26.24 207 SER A CA 1
ATOM 1496 C C . SER A 1 227 ? 30.305 20.928 -5.313 1.00 25.69 207 SER A C 1
ATOM 1497 O O . SER A 1 227 ? 30.947 20.607 -4.312 1.00 25.11 207 SER A O 1
ATOM 1500 N N . PRO A 1 228 ? 30.736 21.877 -6.179 1.00 25.93 208 PRO A N 1
ATOM 1501 C CA . PRO A 1 228 ? 31.973 22.613 -5.871 1.00 25.57 208 PRO A CA 1
ATOM 1502 C C . PRO A 1 228 ? 31.942 23.354 -4.537 1.00 25.64 208 PRO A C 1
ATOM 1503 O O . PRO A 1 228 ? 32.979 23.490 -3.887 1.00 26.46 208 PRO A O 1
ATOM 1507 N N . LEU A 1 229 ? 30.768 23.821 -4.127 1.00 24.73 209 LEU A N 1
ATOM 1508 C CA . LEU A 1 229 ? 30.657 24.573 -2.884 1.00 24.58 209 LEU A CA 1
ATOM 1509 C C . LEU A 1 229 ? 30.738 23.681 -1.645 1.00 24.84 209 LEU A C 1
ATOM 1510 O O . LEU A 1 229 ? 31.200 24.118 -0.593 1.00 25.43 209 LEU A O 1
ATOM 1515 N N . THR A 1 230 ? 30.300 22.430 -1.774 1.00 24.81 210 THR A N 1
ATOM 1516 C CA . THR A 1 230 ? 30.301 21.502 -0.639 1.00 23.87 210 THR A CA 1
ATOM 1517 C C . THR A 1 230 ? 31.539 20.596 -0.562 1.00 23.12 210 THR A C 1
ATOM 1518 O O . THR A 1 230 ? 31.966 20.228 0.531 1.00 22.79 210 THR A O 1
ATOM 1522 N N . TYR A 1 231 ? 32.108 20.246 -1.714 1.00 22.60 211 TYR A N 1
ATOM 1523 C CA . TYR A 1 231 ? 33.251 19.333 -1.770 1.00 22.36 211 TYR A CA 1
ATOM 1524 C C . TYR A 1 231 ? 34.536 19.998 -2.274 1.00 22.12 211 TYR A C 1
ATOM 1525 O O . TYR A 1 231 ? 35.563 19.333 -2.431 1.00 20.96 211 TYR A O 1
ATOM 1534 N N . GLY A 1 232 ? 34.476 21.307 -2.515 1.00 22.28 212 GLY A N 1
ATOM 1535 C CA . GLY A 1 232 ? 35.584 22.040 -3.129 1.00 21.75 212 GLY A CA 1
ATOM 1536 C C . GLY A 1 232 ? 36.594 22.658 -2.181 1.00 22.07 212 GLY A C 1
ATOM 1537 O O . GLY A 1 232 ? 37.569 23.260 -2.630 1.00 22.70 212 GLY A O 1
ATOM 1538 N N . GLY A 1 233 ? 36.368 22.513 -0.876 1.00 22.37 213 GLY A N 1
ATOM 1539 C CA . GLY A 1 233 ? 37.279 23.051 0.136 1.00 23.28 213 GLY A CA 1
ATOM 1540 C C . GLY A 1 233 ? 38.577 22.265 0.252 1.00 24.39 213 GLY A C 1
ATOM 1541 O O . GLY A 1 233 ? 38.570 21.041 0.118 1.00 24.26 213 GLY A O 1
ATOM 1542 N N . PRO A 1 234 ? 39.707 22.966 0.496 1.00 25.63 214 PRO A N 1
ATOM 1543 C CA . PRO A 1 234 ? 41.018 22.318 0.666 1.00 25.59 214 PRO A CA 1
ATOM 1544 C C . PRO A 1 234 ? 41.053 21.351 1.851 1.00 25.19 214 PRO A C 1
ATOM 1545 O O . PRO A 1 234 ? 40.946 21.780 3.005 1.00 25.89 214 PRO A O 1
ATOM 1549 N N . ALA A 1 235 ? 41.194 20.061 1.547 1.00 24.72 215 ALA A N 1
ATOM 1550 C CA . ALA A 1 235 ? 41.237 18.982 2.546 1.00 25.06 215 ALA A CA 1
ATOM 1551 C C . ALA A 1 235 ? 40.053 19.008 3.521 1.00 25.35 215 ALA A C 1
ATOM 1552 O O . ALA A 1 235 ? 40.229 18.853 4.734 1.00 24.82 215 ALA A O 1
ATOM 1554 N N . LEU A 1 236 ? 38.851 19.181 2.971 1.00 25.91 216 LEU A N 1
ATOM 1555 C CA . LEU A 1 236 ? 37.659 19.476 3.760 1.00 25.61 216 LEU A CA 1
ATOM 1556 C C . LEU A 1 236 ? 36.432 18.782 3.168 1.00 25.62 216 LEU A C 1
ATOM 1557 O O . LEU A 1 236 ? 36.142 18.929 1.981 1.00 26.71 216 LEU A O 1
ATOM 1562 N N . LEU A 1 237 ? 35.719 18.023 3.996 1.00 25.34 217 LEU A N 1
ATOM 1563 C CA . LEU A 1 237 ? 34.540 17.270 3.555 1.00 24.16 217 LEU A CA 1
ATOM 1564 C C . LEU A 1 237 ? 33.402 17.383 4.566 1.00 24.16 217 LEU A C 1
ATOM 1565 O O . LEU A 1 237 ? 33.661 17.535 5.760 1.00 24.63 217 LEU A O 1
ATOM 1570 N N . PRO A 1 238 ? 32.136 17.304 4.099 1.00 24.35 218 PRO A N 1
ATOM 1571 C CA . PRO A 1 238 ? 31.013 17.279 5.040 1.00 24.93 218 PRO A CA 1
ATOM 1572 C C . PRO A 1 238 ? 31.146 16.138 6.048 1.00 26.43 218 PRO A C 1
ATOM 1573 O O . PRO A 1 238 ? 31.572 15.038 5.685 1.00 26.00 218 PRO A O 1
ATOM 1577 N N . GLN A 1 239 ? 30.795 16.415 7.303 1.00 28.63 219 GLN A N 1
ATOM 1578 C CA . GLN A 1 239 ? 30.911 15.442 8.395 1.00 29.93 219 GLN A CA 1
ATOM 1579 C C . GLN A 1 239 ? 30.185 14.131 8.084 1.00 31.24 219 GLN A C 1
ATOM 1580 O O . GLN A 1 239 ? 30.731 13.050 8.302 1.00 32.08 219 GLN A O 1
ATOM 1586 N N . LEU A 1 240 ? 28.958 14.238 7.583 1.00 33.35 220 LEU A N 1
ATOM 1587 C CA . LEU A 1 240 ? 28.221 13.082 7.090 1.00 34.93 220 LEU A CA 1
ATOM 1588 C C . LEU A 1 240 ? 28.310 13.110 5.569 1.00 35.79 220 LEU A C 1
ATOM 1589 O O . LEU A 1 240 ? 27.843 14.052 4.926 1.00 35.91 220 LEU A O 1
ATOM 1594 N N . ASP A 1 241 ? 28.931 12.086 4.997 1.00 37.51 221 ASP A N 1
ATOM 1595 C CA . ASP A 1 241 ? 29.103 12.022 3.551 1.00 38.83 221 ASP A CA 1
ATOM 1596 C C . ASP A 1 241 ? 28.189 10.962 2.949 1.00 39.17 221 ASP A C 1
ATOM 1597 O O . ASP A 1 241 ? 28.573 9.799 2.803 1.00 38.69 221 ASP A O 1
ATOM 1602 N N . LYS A 1 242 ? 26.977 11.388 2.600 1.00 40.14 222 LYS A N 1
ATOM 1603 C CA . LYS A 1 242 ? 25.931 10.500 2.081 1.00 40.86 222 LYS A CA 1
ATOM 1604 C C . LYS A 1 242 ? 26.247 10.007 0.669 1.00 40.44 222 LYS A C 1
ATOM 1605 O O . LYS A 1 242 ? 25.476 9.244 0.079 1.00 40.95 222 LYS A O 1
ATOM 1611 N N . TRP A 1 243 ? 27.391 10.438 0.146 1.00 39.78 223 TRP A N 1
ATOM 1612 C CA . TRP A 1 243 ? 27.774 10.185 -1.235 1.00 39.61 223 TRP A CA 1
ATOM 1613 C C . TRP A 1 243 ? 28.576 8.889 -1.368 1.00 40.12 223 TRP A C 1
ATOM 1614 O O . TRP A 1 243 ? 29.695 8.787 -0.858 1.00 39.97 223 TRP A O 1
ATOM 1625 N N . ASP A 1 244 ? 27.992 7.901 -2.045 1.00 40.46 224 ASP A N 1
ATOM 1626 C CA . ASP A 1 244 ? 28.646 6.612 -2.267 1.00 40.71 224 ASP A CA 1
ATOM 1627 C C . ASP A 1 244 ? 28.656 6.239 -3.753 1.00 39.74 224 ASP A C 1
ATOM 1628 O O . ASP A 1 244 ? 27.947 5.332 -4.190 1.00 40.74 224 ASP A O 1
ATOM 1633 N N . LYS A 1 245 ? 29.456 6.969 -4.523 1.00 37.96 225 LYS A N 1
ATOM 1634 C CA . LYS A 1 245 ? 29.702 6.646 -5.925 1.00 36.91 225 LYS A CA 1
ATOM 1635 C C . LYS A 1 245 ? 31.214 6.551 -6.138 1.00 35.34 225 LYS A C 1
ATOM 1636 O O . LYS A 1 245 ? 31.978 7.241 -5.456 1.00 34.64 225 LYS A O 1
ATOM 1642 N N . PRO A 1 246 ? 31.653 5.686 -7.073 1.00 34.29 226 PRO A N 1
ATOM 1643 C CA . PRO A 1 246 ? 33.090 5.476 -7.293 1.00 33.18 226 PRO A CA 1
ATOM 1644 C C . PRO A 1 246 ? 33.825 6.636 -7.988 1.00 32.06 226 PRO A C 1
ATOM 1645 O O . PRO A 1 246 ? 35.055 6.660 -7.985 1.00 32.12 226 PRO A O 1
ATOM 1649 N N . TYR A 1 247 ? 33.086 7.573 -8.578 1.00 30.88 227 TYR A N 1
ATOM 1650 C CA . TYR A 1 247 ? 33.684 8.772 -9.185 1.00 29.48 227 TYR A CA 1
ATOM 1651 C C . TYR A 1 247 ? 33.662 9.957 -8.216 1.00 28.39 227 TYR A C 1
ATOM 1652 O O . TYR A 1 247 ? 33.118 9.851 -7.123 1.00 28.79 227 TYR A O 1
ATOM 1661 N N . SER A 1 248 ? 34.256 11.078 -8.618 1.00 27.52 228 SER A N 1
ATOM 1662 C CA . SER A 1 248 ? 34.371 12.261 -7.757 1.00 26.02 228 SER A CA 1
ATOM 1663 C C . SER A 1 248 ? 33.030 12.934 -7.426 1.00 25.50 228 SER A C 1
ATOM 1664 O O . SER A 1 248 ? 32.217 13.162 -8.321 1.00 24.24 228 SER A O 1
ATOM 1667 N N . PRO A 1 249 ? 32.803 13.249 -6.131 1.00 25.67 229 PRO A N 1
ATOM 1668 C CA . PRO A 1 249 ? 31.667 14.067 -5.692 1.00 25.57 229 PRO A CA 1
ATOM 1669 C C . PRO A 1 249 ? 31.836 15.532 -6.084 1.00 26.43 229 PRO A C 1
ATOM 1670 O O . PRO A 1 249 ? 30.849 16.266 -6.171 1.00 27.10 229 PRO A O 1
ATOM 1674 N N . LEU A 1 250 ? 33.083 15.949 -6.290 1.00 26.07 230 LEU A N 1
ATOM 1675 C CA . LEU A 1 250 ? 33.384 17.261 -6.837 1.00 25.76 230 LEU A CA 1
ATOM 1676 C C . LEU A 1 250 ? 33.353 17.138 -8.355 1.00 25.71 230 LEU A C 1
ATOM 1677 O O . LEU A 1 250 ? 34.180 16.437 -8.945 1.00 26.69 230 LEU A O 1
ATOM 1682 N N . LEU A 1 251 ? 32.391 17.812 -8.978 1.00 24.52 231 LEU A N 1
ATOM 1683 C CA . LEU A 1 251 ? 32.164 17.676 -10.415 1.00 24.06 231 LEU A CA 1
ATOM 1684 C C . LEU A 1 251 ? 32.672 18.863 -11.231 1.00 23.64 231 LEU A C 1
ATOM 1685 O O . LEU A 1 251 ? 32.753 18.786 -12.455 1.00 22.88 231 LEU A O 1
ATOM 1690 N N . LYS A 1 252 ? 33.016 19.951 -10.543 1.00 24.08 232 LYS A N 1
ATOM 1691 C CA . LYS A 1 252 ? 33.553 21.157 -11.172 1.00 22.80 232 LYS A CA 1
ATOM 1692 C C . LYS A 1 252 ? 34.889 21.537 -10.550 1.00 22.81 232 LYS A C 1
ATOM 1693 O O . LYS A 1 252 ? 34.982 21.716 -9.335 1.00 23.33 232 LYS A O 1
ATOM 1699 N N . TYR A 1 253 ? 35.915 21.673 -11.385 1.00 23.27 233 TYR A N 1
ATOM 1700 C CA . TYR A 1 253 ? 37.241 22.081 -10.918 1.00 23.72 233 TYR A CA 1
ATOM 1701 C C . TYR A 1 253 ? 37.584 23.464 -11.451 1.00 23.72 233 TYR A C 1
ATOM 1702 O O . TYR A 1 253 ? 37.705 23.666 -12.662 1.00 23.93 233 TYR A O 1
ATOM 1711 N N . SER A 1 254 ? 37.735 24.412 -10.531 1.00 24.25 234 SER A N 1
ATOM 1712 C CA . SER A 1 254 ? 37.832 25.825 -10.879 1.00 25.62 234 SER A CA 1
ATOM 1713 C C . SER A 1 254 ? 39.248 26.264 -11.245 1.00 27.58 234 SER A C 1
ATOM 1714 O O . SER A 1 254 ? 40.228 25.830 -10.636 1.00 27.45 234 SER A O 1
ATOM 1717 N N . TRP A 1 255 ? 39.331 27.140 -12.241 1.00 29.01 235 TRP A N 1
ATOM 1718 C CA . TRP A 1 255 ? 40.598 27.653 -12.749 1.00 30.44 235 TRP A CA 1
ATOM 1719 C C . TRP A 1 255 ? 41.343 28.530 -11.742 1.00 31.49 235 TRP A C 1
ATOM 1720 O O . TRP A 1 255 ? 42.551 28.370 -11.553 1.00 32.03 235 TRP A O 1
ATOM 1731 N N . GLU A 1 256 ? 40.620 29.451 -11.107 1.00 32.28 236 GLU A N 1
ATOM 1732 C CA . GLU A 1 256 ? 41.225 30.451 -10.217 1.00 32.55 236 GLU A CA 1
ATOM 1733 C C . GLU A 1 256 ? 41.936 29.821 -9.012 1.00 31.11 236 GLU A C 1
ATOM 1734 O O . GLU A 1 256 ? 43.111 30.112 -8.786 1.00 31.00 236 GLU A O 1
ATOM 1740 N N . PRO A 1 257 ? 41.239 28.950 -8.243 1.00 30.28 237 PRO A N 1
ATOM 1741 C CA . PRO A 1 257 ? 41.878 28.304 -7.092 1.00 29.80 237 PRO A CA 1
ATOM 1742 C C . PRO A 1 257 ? 43.021 27.366 -7.490 1.00 29.80 237 PRO A C 1
ATOM 1743 O O . PRO A 1 257 ? 43.998 27.251 -6.751 1.00 29.14 237 PRO A O 1
ATOM 1747 N N . THR A 1 258 ? 42.887 26.711 -8.644 1.00 29.98 238 THR A N 1
ATOM 1748 C CA . THR A 1 258 ? 43.940 25.854 -9.191 1.00 30.66 238 THR A CA 1
ATOM 1749 C C . THR A 1 258 ? 45.176 26.675 -9.572 1.00 32.08 238 THR A C 1
ATOM 1750 O O . THR A 1 258 ? 46.307 26.253 -9.310 1.00 32.43 238 THR A O 1
ATOM 1754 N N . TYR A 1 259 ? 44.957 27.843 -10.180 1.00 32.65 239 TYR A N 1
ATOM 1755 C CA . TYR A 1 259 ? 46.051 28.766 -10.487 1.00 33.71 239 TYR A CA 1
ATOM 1756 C C . TYR A 1 259 ? 46.722 29.234 -9.198 1.00 34.16 239 TYR A C 1
ATOM 1757 O O . TYR A 1 259 ? 47.951 29.223 -9.088 1.00 34.32 239 TYR A O 1
ATOM 1766 N N . GLU A 1 260 ? 45.892 29.624 -8.230 1.00 34.69 240 GLU A N 1
ATOM 1767 C CA . GLU A 1 260 ? 46.328 30.077 -6.910 1.00 34.40 240 GLU A CA 1
ATOM 1768 C C . GLU A 1 260 ? 47.183 29.021 -6.210 1.00 32.64 240 GLU A C 1
ATOM 1769 O O . GLU A 1 260 ? 48.159 29.351 -5.538 1.00 32.89 240 GLU A O 1
ATOM 1775 N N . ALA A 1 261 ? 46.806 27.755 -6.379 1.00 30.77 241 ALA A N 1
ATOM 1776 C CA . ALA A 1 261 ? 47.499 26.631 -5.754 1.00 29.21 241 ALA A CA 1
ATOM 1777 C C . ALA A 1 261 ? 48.843 26.326 -6.417 1.00 28.38 241 ALA A C 1
ATOM 1778 O O . ALA A 1 261 ? 49.783 25.897 -5.746 1.00 26.40 241 ALA A O 1
ATOM 1780 N N . LEU A 1 262 ? 48.920 26.541 -7.730 1.00 28.28 242 LEU A N 1
ATOM 1781 C CA . LEU A 1 262 ? 50.165 26.341 -8.476 1.00 27.88 242 LEU A CA 1
ATOM 1782 C C . LEU A 1 262 ? 51.200 27.403 -8.117 1.00 28.18 242 LEU A C 1
ATOM 1783 O O . LEU A 1 262 ? 52.393 27.103 -8.012 1.00 27.57 242 LEU A O 1
ATOM 1788 N N . LEU A 1 263 ? 50.730 28.634 -7.913 1.00 28.45 243 LEU A N 1
ATOM 1789 C CA . LEU A 1 263 ? 51.568 29.717 -7.397 1.00 28.14 243 LEU A CA 1
ATOM 1790 C C . LEU A 1 263 ? 52.121 29.384 -6.015 1.00 29.14 243 LEU A C 1
ATOM 1791 O O . LEU A 1 263 ? 53.288 29.652 -5.727 1.00 31.22 243 LEU A O 1
ATOM 1796 N N . ASN A 1 264 ? 51.281 28.799 -5.165 1.00 28.99 244 ASN A N 1
ATOM 1797 C CA . ASN A 1 264 ? 51.706 28.355 -3.839 1.00 29.06 244 ASN A CA 1
ATOM 1798 C C . ASN A 1 264 ? 52.733 27.221 -3.899 1.00 29.13 244 ASN A C 1
ATOM 1799 O O . ASN A 1 264 ? 53.705 27.209 -3.141 1.00 29.66 244 ASN A O 1
ATOM 1804 N N . TYR A 1 265 ? 52.508 26.282 -4.814 1.00 28.79 245 TYR A N 1
ATOM 1805 C CA . TYR A 1 265 ? 53.422 25.169 -5.068 1.00 27.97 245 TYR A CA 1
ATOM 1806 C C . TYR A 1 265 ? 54.781 25.685 -5.561 1.00 28.57 245 TYR A C 1
ATOM 1807 O O . TYR A 1 265 ? 55.825 25.098 -5.270 1.00 28.71 245 TYR A O 1
ATOM 1816 N N . ALA A 1 266 ? 54.755 26.803 -6.285 1.00 29.09 246 ALA A N 1
ATOM 1817 C CA . ALA A 1 266 ? 55.968 27.431 -6.817 1.00 28.92 246 ALA A CA 1
ATOM 1818 C C . ALA A 1 266 ? 56.880 27.995 -5.727 1.00 28.65 246 ALA A C 1
ATOM 1819 O O . ALA A 1 266 ? 58.077 28.165 -5.948 1.00 28.61 246 ALA A O 1
ATOM 1821 N N . LYS A 1 267 ? 56.312 28.278 -4.558 1.00 28.47 247 LYS A N 1
ATOM 1822 C CA . LYS A 1 267 ? 57.065 28.875 -3.457 1.00 28.65 247 LYS A CA 1
ATOM 1823 C C . LYS A 1 267 ? 57.892 27.863 -2.663 1.00 29.02 247 LYS A C 1
ATOM 1824 O O . LYS A 1 267 ? 58.733 28.254 -1.848 1.00 29.44 247 LYS A O 1
ATOM 1830 N N . ALA A 1 268 ? 57.665 26.572 -2.901 1.00 29.18 248 ALA A N 1
ATOM 1831 C CA . ALA A 1 268 ? 58.262 25.532 -2.060 1.00 30.46 248 ALA A CA 1
ATOM 1832 C C . ALA A 1 268 ? 58.873 24.336 -2.796 1.00 31.03 248 ALA A C 1
ATOM 1833 O O . ALA A 1 268 ? 59.555 23.511 -2.178 1.00 32.21 248 ALA A O 1
ATOM 1835 N N . SER A 1 269 ? 58.629 24.232 -4.099 1.00 30.52 249 SER A N 1
ATOM 1836 C CA . SER A 1 269 ? 59.157 23.119 -4.880 1.00 31.16 249 SER A CA 1
ATOM 1837 C C . SER A 1 269 ? 59.526 23.523 -6.304 1.00 33.01 249 SER A C 1
ATOM 1838 O O . SER A 1 269 ? 59.028 24.529 -6.823 1.00 32.74 249 SER A O 1
ATOM 1841 N N . ASP A 1 270 ? 60.407 22.734 -6.921 1.00 34.53 250 ASP A N 1
ATOM 1842 C CA . ASP A 1 270 ? 60.750 22.890 -8.339 1.00 35.42 250 ASP A CA 1
ATOM 1843 C C . ASP A 1 270 ? 59.908 21.981 -9.242 1.00 35.22 250 ASP A C 1
ATOM 1844 O O . ASP A 1 270 ? 59.907 22.136 -10.467 1.00 34.89 250 ASP A O 1
ATOM 1849 N N . GLY A 1 271 ? 59.186 21.045 -8.629 1.00 34.84 251 GLY A N 1
ATOM 1850 C CA . GLY A 1 271 ? 58.345 20.102 -9.363 1.00 34.31 251 GLY A CA 1
ATOM 1851 C C . GLY A 1 271 ? 59.158 18.994 -9.995 1.00 33.98 251 GLY A C 1
ATOM 1852 O O . GLY A 1 271 ? 60.219 18.629 -9.488 1.00 35.07 251 GLY A O 1
ATOM 1853 N N . SER A 1 272 ? 58.663 18.453 -11.102 1.00 33.87 252 SER A N 1
ATOM 1854 C CA . SER A 1 272 ? 59.367 17.382 -11.801 1.00 34.57 252 SER A CA 1
ATOM 1855 C C . SER A 1 272 ? 60.226 17.958 -12.926 1.00 34.89 252 SER A C 1
ATOM 1856 O O . SER A 1 272 ? 59.885 18.997 -13.490 1.00 34.89 252 SER A O 1
ATOM 1859 N N . PRO A 1 273 ? 61.347 17.288 -13.253 1.00 35.80 253 PRO A N 1
ATOM 1860 C CA . PRO A 1 273 ? 62.213 17.735 -14.345 1.00 35.81 253 PRO A CA 1
ATOM 1861 C C . PRO A 1 273 ? 61.534 17.679 -15.712 1.00 36.06 253 PRO A C 1
ATOM 1862 O O . PRO A 1 273 ? 61.984 18.346 -16.645 1.00 36.69 253 PRO A O 1
ATOM 1866 N N . TYR A 1 274 ? 60.458 16.901 -15.816 1.00 35.59 254 TYR A N 1
ATOM 1867 C CA . TYR A 1 274 ? 59.818 16.606 -17.101 1.00 34.77 254 TYR A CA 1
ATOM 1868 C C . TYR A 1 274 ? 58.502 17.355 -17.321 1.00 33.18 254 TYR A C 1
ATOM 1869 O O . TYR A 1 274 ? 57.982 17.382 -18.438 1.00 32.27 254 TYR A O 1
ATOM 1878 N N . ASP A 1 275 ? 57.970 17.956 -16.259 1.00 32.36 255 ASP A N 1
ATOM 1879 C CA . ASP A 1 275 ? 56.660 18.611 -16.313 1.00 31.77 255 ASP A CA 1
ATOM 1880 C C . ASP A 1 275 ? 56.623 19.948 -15.580 1.00 31.01 255 ASP A C 1
ATOM 1881 O O . ASP A 1 275 ? 55.658 20.704 -15.709 1.00 31.18 255 ASP A O 1
ATOM 1886 N N . GLY A 1 276 ? 57.671 20.236 -14.816 1.00 30.33 256 GLY A N 1
ATOM 1887 C CA . GLY A 1 276 ? 57.701 21.431 -13.985 1.00 30.05 256 GLY A CA 1
ATOM 1888 C C . GLY A 1 276 ? 56.759 21.279 -12.808 1.00 29.82 256 GLY A C 1
ATOM 1889 O O . GLY A 1 276 ? 56.678 20.208 -12.203 1.00 30.74 256 GLY A O 1
ATOM 1890 N N . LEU A 1 277 ? 56.039 22.349 -12.486 1.00 29.29 257 LEU A N 1
ATOM 1891 C CA . LEU A 1 277 ? 55.102 22.327 -11.364 1.00 28.56 257 LEU A CA 1
ATOM 1892 C C . LEU A 1 277 ? 53.774 21.707 -11.795 1.00 27.79 257 LEU A C 1
ATOM 1893 O O . LEU A 1 277 ? 52.864 22.401 -12.250 1.00 26.32 257 LEU A O 1
ATOM 1898 N N . ILE A 1 278 ? 53.687 20.389 -11.645 1.00 27.88 258 ILE A N 1
ATOM 1899 C CA . ILE A 1 278 ? 52.547 19.615 -12.123 1.00 28.92 258 ILE A CA 1
ATOM 1900 C C . ILE A 1 278 ? 51.645 19.146 -10.980 1.00 29.63 258 ILE A C 1
ATOM 1901 O O . ILE A 1 278 ? 52.087 18.436 -10.071 1.00 30.54 258 ILE A O 1
ATOM 1906 N N . LEU A 1 279 ? 50.382 19.563 -11.034 1.00 29.65 259 LEU A N 1
ATOM 1907 C CA . LEU A 1 279 ? 49.357 19.071 -10.118 1.00 29.23 259 LEU A CA 1
ATOM 1908 C C . LEU A 1 279 ? 48.313 18.279 -10.892 1.00 29.18 259 LEU A C 1
ATOM 1909 O O . LEU A 1 279 ? 47.896 18.690 -11.976 1.00 30.10 259 LEU A O 1
ATOM 1914 N N . ARG A 1 280 ? 47.904 17.140 -10.343 1.00 28.77 260 ARG A N 1
ATOM 1915 C CA . ARG A 1 280 ? 46.812 16.370 -10.930 1.00 28.60 260 ARG A CA 1
ATOM 1916 C C . ARG A 1 280 ? 45.525 16.570 -10.130 1.00 27.93 260 ARG A C 1
ATOM 1917 O O . ARG A 1 280 ? 45.562 16.750 -8.909 1.00 27.09 260 ARG A O 1
ATOM 1925 N N . TYR A 1 281 ? 44.394 16.554 -10.831 1.00 27.76 261 TYR A N 1
ATOM 1926 C CA . TYR A 1 281 ? 43.086 16.669 -10.192 1.00 27.77 261 TYR A CA 1
ATOM 1927 C C . TYR A 1 281 ? 42.724 15.366 -9.495 1.00 27.40 261 TYR A C 1
ATOM 1928 O O . TYR A 1 281 ? 43.140 14.288 -9.927 1.00 27.92 261 TYR A O 1
ATOM 1937 N N . THR A 1 282 ? 41.960 15.473 -8.411 1.00 26.67 262 THR A N 1
ATOM 1938 C CA . THR A 1 282 ? 41.646 14.316 -7.580 1.00 26.72 262 THR A CA 1
ATOM 1939 C C . THR A 1 282 ? 40.152 14.133 -7.307 1.00 28.12 262 THR A C 1
ATOM 1940 O O . THR A 1 282 ? 39.345 15.053 -7.482 1.00 28.12 262 THR A O 1
ATOM 1944 N N . ASN A 1 283 ? 39.808 12.916 -6.892 1.00 27.92 263 ASN A N 1
ATOM 1945 C CA . ASN A 1 283 ? 38.572 12.637 -6.190 1.00 27.15 263 ASN A CA 1
ATOM 1946 C C . ASN A 1 283 ? 38.882 12.873 -4.706 1.00 27.37 263 ASN A C 1
ATOM 1947 O O . ASN A 1 283 ? 39.642 12.106 -4.105 1.00 27.52 263 ASN A O 1
ATOM 1952 N N . PRO A 1 284 ? 38.314 13.944 -4.115 1.00 26.54 264 PRO A N 1
ATOM 1953 C CA . PRO A 1 284 ? 38.643 14.333 -2.739 1.00 26.35 264 PRO A CA 1
ATOM 1954 C C . PRO A 1 284 ? 38.126 13.376 -1.660 1.00 26.68 264 PRO A C 1
ATOM 1955 O O . PRO A 1 284 ? 38.503 13.512 -0.493 1.00 26.65 264 PRO A O 1
ATOM 1959 N N . GLN A 1 285 ? 37.277 12.424 -2.048 1.00 26.50 265 GLN A N 1
ATOM 1960 C CA . GLN A 1 285 ? 36.822 11.363 -1.148 1.00 26.39 265 GLN A CA 1
ATOM 1961 C C . GLN A 1 285 ? 37.829 10.224 -1.013 1.00 26.46 265 GLN A C 1
ATOM 1962 O O . GLN A 1 285 ? 37.814 9.491 -0.024 1.00 25.57 265 GLN A O 1
ATOM 1968 N N . THR A 1 286 ? 38.697 10.080 -2.010 1.00 27.14 266 THR A N 1
ATOM 1969 C CA . THR A 1 286 ? 39.576 8.915 -2.107 1.00 27.79 266 THR A CA 1
ATOM 1970 C C . THR A 1 286 ? 41.049 9.296 -2.239 1.00 26.49 266 THR A C 1
ATOM 1971 O O . THR A 1 286 ? 41.929 8.539 -1.828 1.00 25.48 266 THR A O 1
ATOM 1975 N N . GLY A 1 287 ? 41.306 10.466 -2.820 1.00 25.37 267 GLY A N 1
ATOM 1976 C CA . GLY A 1 287 ? 42.659 10.868 -3.191 1.00 23.44 267 GLY A CA 1
ATOM 1977 C C . GLY A 1 287 ? 43.010 10.385 -4.586 1.00 22.95 267 GLY A C 1
ATOM 1978 O O . GLY A 1 287 ? 43.983 10.846 -5.181 1.00 22.60 267 GLY A O 1
ATOM 1979 N N . GLY A 1 288 ? 42.207 9.457 -5.106 1.00 23.23 268 GLY A N 1
ATOM 1980 C CA . GLY A 1 288 ? 42.396 8.900 -6.445 1.00 23.21 268 GLY A CA 1
ATOM 1981 C C . GLY A 1 288 ? 41.918 9.827 -7.545 1.00 23.72 268 GLY A C 1
ATOM 1982 O O . GLY A 1 288 ? 41.607 10.990 -7.296 1.00 24.26 268 GLY A O 1
ATOM 1983 N N . HIS A 1 289 ? 41.859 9.306 -8.768 1.00 24.44 269 HIS A N 1
ATOM 1984 C CA . HIS A 1 289 ? 41.503 10.107 -9.940 1.00 25.59 269 HIS A CA 1
ATOM 1985 C C . HIS A 1 289 ? 40.014 10.491 -9.957 1.00 26.54 269 HIS A C 1
ATOM 1986 O O . HIS A 1 289 ? 39.190 9.789 -9.360 1.00 27.41 269 HIS A O 1
ATOM 1993 N N . PRO A 1 290 ? 39.664 11.612 -10.629 1.00 26.48 270 PRO A N 1
ATOM 1994 C CA . PRO A 1 290 ? 38.275 12.097 -10.651 1.00 26.05 270 PRO A CA 1
ATOM 1995 C C . PRO A 1 290 ? 37.295 11.088 -11.241 1.00 25.76 270 PRO A C 1
ATOM 1996 O O . PRO A 1 290 ? 36.132 11.047 -10.833 1.00 26.35 270 PRO A O 1
ATOM 2000 N N . MET A 1 291 ? 37.769 10.286 -12.191 1.00 25.19 271 MET A N 1
ATOM 2001 C CA . MET A 1 291 ? 36.952 9.253 -12.820 1.00 23.98 271 MET A CA 1
ATOM 2002 C C . MET A 1 291 ? 37.687 7.920 -12.914 1.00 24.09 271 MET A C 1
ATOM 2003 O O . MET A 1 291 ? 38.893 7.844 -12.670 1.00 24.36 271 MET A O 1
ATOM 2008 N N . LEU A 1 292 ? 36.952 6.874 -13.282 1.00 23.83 272 LEU A N 1
ATOM 2009 C CA . LEU A 1 292 ? 37.510 5.527 -13.350 1.00 24.24 272 LEU A CA 1
ATOM 2010 C C . LEU A 1 292 ? 38.471 5.305 -14.520 1.00 25.64 272 LEU A C 1
ATOM 2011 O O . LEU A 1 292 ? 39.449 4.570 -14.381 1.00 26.51 272 LEU A O 1
ATOM 2016 N N . THR A 1 293 ? 38.202 5.944 -15.657 1.00 26.93 273 THR A N 1
ATOM 2017 C CA . THR A 1 293 ? 39.004 5.741 -16.870 1.00 26.64 273 THR A CA 1
ATOM 2018 C C . THR A 1 293 ? 39.834 6.961 -17.260 1.00 27.29 273 THR A C 1
ATOM 2019 O O . THR A 1 293 ? 40.772 6.849 -18.048 1.00 28.56 273 THR A O 1
ATOM 2023 N N . MET A 1 294 ? 39.482 8.124 -16.723 1.00 27.40 274 MET A N 1
ATOM 2024 C CA . MET A 1 294 ? 40.130 9.369 -17.125 1.00 27.33 274 MET A CA 1
ATOM 2025 C C . MET A 1 294 ? 40.686 10.160 -15.954 1.00 26.72 274 MET A C 1
ATOM 2026 O O . MET A 1 294 ? 40.046 10.284 -14.909 1.00 26.68 274 MET A O 1
ATOM 2031 N N . GLY A 1 295 ? 41.892 10.682 -16.141 1.00 26.92 275 GLY A N 1
ATOM 2032 C CA . GLY A 1 295 ? 42.501 11.605 -15.194 1.00 26.71 275 GLY A CA 1
ATOM 2033 C C . GLY A 1 295 ? 42.743 12.930 -15.889 1.00 27.40 275 GLY A C 1
ATOM 2034 O O . GLY A 1 295 ? 42.642 13.024 -17.117 1.00 28.16 275 GLY A O 1
ATOM 2035 N N . ALA A 1 296 ? 43.048 13.957 -15.102 1.00 27.01 276 ALA A N 1
ATOM 2036 C CA . ALA A 1 296 ? 43.382 15.271 -15.639 1.00 26.93 276 ALA A CA 1
ATOM 2037 C C . ALA A 1 296 ? 44.466 15.934 -14.797 1.00 27.81 276 ALA A C 1
ATOM 2038 O O . ALA A 1 296 ? 44.623 15.625 -13.615 1.00 28.82 276 ALA A O 1
ATOM 2040 N N . SER A 1 297 ? 45.216 16.842 -15.414 1.00 28.39 277 SER A N 1
ATOM 2041 C CA . SER A 1 297 ? 46.296 17.546 -14.731 1.00 28.86 277 SER A CA 1
ATOM 2042 C C . SER A 1 297 ? 46.331 19.017 -15.123 1.00 28.50 277 SER A C 1
ATOM 2043 O O . SER A 1 297 ? 45.797 19.404 -16.165 1.00 29.18 277 SER A O 1
ATOM 2046 N N . MET A 1 298 ? 46.953 19.828 -14.272 1.00 28.11 278 MET A N 1
ATOM 2047 C CA . MET A 1 298 ? 47.282 21.211 -14.599 1.00 28.01 278 MET A CA 1
ATOM 2048 C C . MET A 1 298 ? 48.711 21.488 -14.143 1.00 28.20 278 MET A C 1
ATOM 2049 O O . MET A 1 298 ? 49.071 21.205 -12.997 1.00 28.12 278 MET A O 1
ATOM 2054 N N . GLN A 1 299 ? 49.527 22.022 -15.047 1.00 28.35 279 GLN A N 1
ATOM 2055 C CA . GLN A 1 299 ? 50.925 22.305 -14.734 1.00 29.24 279 GLN A CA 1
ATOM 2056 C C . GLN A 1 299 ? 51.305 23.743 -15.025 1.00 30.22 279 GLN A C 1
ATOM 2057 O O . GLN A 1 299 ? 50.750 24.374 -15.922 1.00 31.16 279 GLN A O 1
ATOM 2063 N N . MET A 1 300 ? 52.257 24.252 -14.252 1.00 31.38 280 MET A N 1
ATOM 2064 C CA . MET A 1 300 ? 52.778 25.592 -14.463 1.00 31.93 280 MET A CA 1
ATOM 2065 C C . MET A 1 300 ? 54.263 25.559 -14.831 1.00 31.70 280 MET A C 1
ATOM 2066 O O . MET A 1 300 ? 55.082 24.959 -14.130 1.00 31.43 280 MET A O 1
ATOM 2071 N N . LEU A 1 301 ? 54.586 26.200 -15.949 1.00 31.89 281 LEU A N 1
ATOM 2072 C CA . LEU A 1 301 ? 55.961 26.354 -16.394 1.00 32.38 281 LEU A CA 1
ATOM 2073 C C . LEU A 1 301 ? 56.444 27.763 -16.078 1.00 33.24 281 LEU A C 1
ATOM 2074 O O . LEU A 1 301 ? 55.829 28.750 -16.493 1.00 33.65 281 LEU A O 1
ATOM 2079 N N . ARG A 1 302 ? 57.543 27.846 -15.336 1.00 33.82 282 ARG A N 1
ATOM 2080 C CA . ARG A 1 302 ? 58.126 29.125 -14.937 1.00 34.50 282 ARG A CA 1
ATOM 2081 C C . ARG A 1 302 ? 58.733 29.868 -16.124 1.00 34.78 282 ARG A C 1
ATOM 2082 O O . ARG A 1 302 ? 59.088 29.242 -17.123 1.00 34.43 282 ARG A O 1
ATOM 2090 N N . PRO A 1 303 ? 58.845 31.207 -16.023 1.00 35.71 283 PRO A N 1
ATOM 2091 C CA . PRO A 1 303 ? 59.435 31.993 -17.101 1.00 36.43 283 PRO A CA 1
ATOM 2092 C C . PRO A 1 303 ? 60.745 31.383 -17.599 1.00 37.83 283 PRO A C 1
ATOM 2093 O O . PRO A 1 303 ? 61.644 31.095 -16.800 1.00 37.24 283 PRO A O 1
ATOM 2097 N N . GLY A 1 304 ? 60.820 31.157 -18.909 1.00 39.56 284 GLY A N 1
ATOM 2098 C CA . GLY A 1 304 ? 62.015 30.610 -19.551 1.00 40.60 284 GLY A CA 1
ATOM 2099 C C . GLY A 1 304 ? 62.298 29.139 -19.295 1.00 41.66 284 GLY A C 1
ATOM 2100 O O . GLY A 1 304 ? 63.308 28.617 -19.768 1.00 42.26 284 GLY A O 1
ATOM 2101 N N . GLU A 1 305 ? 61.417 28.466 -18.554 1.00 42.37 285 GLU A N 1
ATOM 2102 C CA . GLU A 1 305 ? 61.627 27.062 -18.192 1.00 43.52 285 GLU A CA 1
ATOM 2103 C C . GLU A 1 305 ? 61.540 26.143 -19.404 1.00 43.19 285 GLU A C 1
ATOM 2104 O O . GLU A 1 305 ? 60.708 26.343 -20.291 1.00 44.14 285 GLU A O 1
ATOM 2110 N N . HIS A 1 306 ? 62.414 25.142 -19.426 1.00 42.41 286 HIS A N 1
ATOM 2111 C CA . HIS A 1 306 ? 62.432 24.133 -20.472 1.00 42.01 286 HIS A CA 1
ATOM 2112 C C . HIS A 1 306 ? 62.691 22.778 -19.825 1.00 41.64 286 HIS A C 1
ATOM 2113 O O . HIS A 1 306 ? 63.785 22.512 -19.321 1.00 41.86 286 HIS A O 1
ATOM 2120 N N . THR A 1 307 ? 61.665 21.934 -19.825 1.00 40.78 287 THR A N 1
ATOM 2121 C CA . THR A 1 307 ? 61.731 20.635 -19.161 1.00 40.27 287 THR A CA 1
ATOM 2122 C C . THR A 1 307 ? 62.605 19.646 -19.927 1.00 40.11 287 THR A C 1
ATOM 2123 O O . THR A 1 307 ? 62.941 19.864 -21.094 1.00 40.54 287 THR A O 1
ATOM 2127 N N . LYS A 1 308 ? 62.979 18.563 -19.253 1.00 39.16 288 LYS A N 1
ATOM 2128 C CA . LYS A 1 308 ? 63.645 17.450 -19.904 1.00 38.95 288 LYS A CA 1
ATOM 2129 C C . LYS A 1 308 ? 62.582 16.569 -20.554 1.00 38.55 288 LYS A C 1
ATOM 2130 O O . LYS A 1 308 ? 61.382 16.830 -20.414 1.00 38.25 288 LYS A O 1
ATOM 2136 N N . ALA A 1 309 ? 63.019 15.540 -21.272 1.00 37.08 289 ALA A N 1
ATOM 2137 C CA . ALA A 1 309 ? 62.100 14.700 -22.022 1.00 36.25 289 ALA A CA 1
ATOM 2138 C C . ALA A 1 309 ? 61.918 13.329 -21.386 1.00 36.23 289 ALA A C 1
ATOM 2139 O O . ALA A 1 309 ? 62.862 12.750 -20.842 1.00 37.42 289 ALA A O 1
ATOM 2141 N N . HIS A 1 310 ? 60.689 12.827 -21.447 1.00 34.71 290 HIS A N 1
ATOM 2142 C CA . HIS A 1 310 ? 60.397 11.450 -21.072 1.00 32.84 290 HIS A CA 1
ATOM 2143 C C . HIS A 1 310 ? 59.323 10.851 -21.979 1.00 32.27 290 HIS A C 1
ATOM 2144 O O . HIS A 1 310 ? 58.818 11.514 -22.889 1.00 31.92 290 HIS A O 1
ATOM 2151 N N . ARG A 1 311 ? 58.994 9.590 -21.726 1.00 31.20 291 ARG A N 1
ATOM 2152 C CA . ARG A 1 311 ? 57.899 8.917 -22.405 1.00 30.20 291 ARG A CA 1
ATOM 2153 C C . ARG A 1 311 ? 57.199 7.986 -21.425 1.00 29.98 291 ARG A C 1
ATOM 2154 O O . ARG A 1 311 ? 57.811 7.529 -20.457 1.00 29.42 291 ARG A O 1
ATOM 2162 N N . HIS A 1 312 ? 55.916 7.726 -21.674 1.00 30.19 292 HIS A N 1
ATOM 2163 C CA . HIS A 1 312 ? 55.105 6.852 -20.824 1.00 29.73 292 HIS A CA 1
ATOM 2164 C C . HIS A 1 312 ? 53.950 6.204 -21.591 1.00 30.50 292 HIS A C 1
ATOM 2165 O O . HIS A 1 312 ? 53.670 6.572 -22.730 1.00 31.18 292 HIS A O 1
ATOM 2172 N N . THR A 1 313 ? 53.280 5.248 -20.950 1.00 31.19 293 THR A N 1
ATOM 2173 C CA . THR A 1 313 ? 52.338 4.348 -21.623 1.00 31.09 293 THR A CA 1
ATOM 2174 C C . THR A 1 313 ? 50.940 4.916 -21.873 1.00 33.34 293 THR A C 1
ATOM 2175 O O . THR A 1 313 ? 50.110 4.265 -22.523 1.00 34.83 293 THR A O 1
ATOM 2179 N N . GLY A 1 314 ? 50.677 6.117 -21.368 1.00 33.34 294 GLY A N 1
ATOM 2180 C CA . GLY A 1 314 ? 49.372 6.741 -21.553 1.00 32.69 294 GLY A CA 1
ATOM 2181 C C . GLY A 1 314 ? 49.320 7.680 -22.740 1.00 32.63 294 GLY A C 1
ATOM 2182 O O . GLY A 1 314 ? 50.358 8.067 -23.285 1.00 33.67 294 GLY A O 1
ATOM 2183 N N . ASN A 1 315 ? 48.103 8.036 -23.144 1.00 31.98 295 ASN A N 1
ATOM 2184 C CA . ASN A 1 315 ? 47.883 9.093 -24.129 1.00 30.93 295 ASN A CA 1
ATOM 2185 C C . ASN A 1 315 ? 47.473 10.373 -23.418 1.00 29.62 295 ASN A C 1
ATOM 2186 O O . ASN A 1 315 ? 46.702 10.327 -22.463 1.00 30.08 295 ASN A O 1
ATOM 2191 N N . VAL A 1 316 ? 48.000 11.507 -23.869 1.00 28.21 296 VAL A N 1
ATOM 2192 C CA . VAL A 1 316 ? 47.727 12.793 -23.225 1.00 27.80 296 VAL A CA 1
ATOM 2193 C C . VAL A 1 316 ? 47.313 13.838 -24.259 1.00 28.45 296 VAL A C 1
ATOM 2194 O O . VAL A 1 316 ? 47.955 13.977 -25.303 1.00 29.97 296 VAL A O 1
ATOM 2198 N N . ILE A 1 317 ? 46.233 14.560 -23.963 1.00 28.00 297 ILE A N 1
ATOM 2199 C CA . ILE A 1 317 ? 45.770 15.667 -24.800 1.00 26.52 297 ILE A CA 1
ATOM 2200 C C . ILE A 1 317 ? 45.874 16.968 -24.006 1.00 26.45 297 ILE A C 1
ATOM 2201 O O . ILE A 1 317 ? 45.233 17.126 -22.963 1.00 26.12 297 ILE A O 1
ATOM 2206 N N . TYR A 1 318 ? 46.694 17.888 -24.503 1.00 26.19 298 TYR A N 1
ATOM 2207 C CA . TYR A 1 318 ? 46.963 19.140 -23.808 1.00 24.96 298 TYR A CA 1
ATOM 2208 C C . TYR A 1 318 ? 46.089 20.274 -24.323 1.00 24.90 298 TYR A C 1
ATOM 2209 O O . TYR A 1 318 ? 45.747 20.325 -25.503 1.00 25.21 298 TYR A O 1
ATOM 2218 N N . ASN A 1 319 ? 45.731 21.174 -23.415 1.00 24.91 299 ASN A N 1
ATOM 2219 C CA . ASN A 1 319 ? 45.063 22.421 -23.749 1.00 24.74 299 ASN A CA 1
ATOM 2220 C C . ASN A 1 319 ? 45.794 23.543 -23.021 1.00 25.69 299 ASN A C 1
ATOM 2221 O O . ASN A 1 319 ? 46.017 23.455 -21.809 1.00 26.79 299 ASN A O 1
ATOM 2226 N N . VAL A 1 320 ? 46.177 24.584 -23.756 1.00 25.38 300 VAL A N 1
ATOM 2227 C CA . VAL A 1 320 ? 46.956 25.684 -23.181 1.00 25.08 300 VAL A CA 1
ATOM 2228 C C . VAL A 1 320 ? 46.039 26.668 -22.450 1.00 25.20 300 VAL A C 1
ATOM 2229 O O . VAL A 1 320 ? 45.470 27.578 -23.056 1.00 25.23 300 VAL A O 1
ATOM 2233 N N . ALA A 1 321 ? 45.912 26.476 -21.141 1.00 25.71 301 ALA A N 1
ATOM 2234 C CA . ALA A 1 321 ? 45.036 27.300 -20.313 1.00 26.97 301 ALA A CA 1
ATOM 2235 C C . ALA A 1 321 ? 45.520 28.745 -20.186 1.00 27.69 301 ALA A C 1
ATOM 2236 O O . ALA A 1 321 ? 44.711 29.659 -20.018 1.00 28.42 301 ALA A O 1
ATOM 2238 N N . LYS A 1 322 ? 46.833 28.945 -20.267 1.00 28.43 302 LYS A N 1
ATOM 2239 C CA . LYS A 1 322 ? 47.427 30.279 -20.155 1.00 30.07 302 LYS A CA 1
ATOM 2240 C C . LYS A 1 322 ? 48.859 30.286 -20.680 1.00 30.97 302 LYS A C 1
ATOM 2241 O O . LYS A 1 322 ? 49.626 29.356 -20.424 1.00 32.11 302 LYS A O 1
ATOM 2247 N N . GLY A 1 323 ? 49.212 31.338 -21.412 1.00 30.68 303 GLY A N 1
ATOM 2248 C CA . GLY A 1 323 ? 50.600 31.570 -21.793 1.00 31.40 303 GLY A CA 1
ATOM 2249 C C . GLY A 1 323 ? 50.965 31.223 -23.222 1.00 32.08 303 GLY A C 1
ATOM 2250 O O . GLY A 1 323 ? 50.100 31.045 -24.081 1.00 33.07 303 GLY A O 1
ATOM 2251 N N . GLN A 1 324 ? 52.266 31.121 -23.464 1.00 32.43 304 GLN A N 1
ATOM 2252 C CA . GLN A 1 324 ? 52.810 30.950 -24.803 1.00 32.95 304 GLN A CA 1
ATOM 2253 C C . GLN A 1 324 ? 54.133 30.208 -24.709 1.00 31.47 304 GLN A C 1
ATOM 2254 O O . GLN A 1 324 ? 54.932 30.467 -23.809 1.00 31.61 304 GLN A O 1
ATOM 2260 N N . GLY A 1 325 ? 54.359 29.285 -25.636 1.00 30.16 305 GLY A N 1
ATOM 2261 C CA . GLY A 1 325 ? 55.583 28.500 -25.638 1.00 30.22 305 GLY A CA 1
ATOM 2262 C C . GLY A 1 325 ? 55.613 27.473 -26.744 1.00 30.14 305 GLY A C 1
ATOM 2263 O O . GLY A 1 325 ? 54.883 27.585 -27.729 1.00 30.14 305 GLY A O 1
ATOM 2264 N N . TYR A 1 326 ? 56.473 26.474 -26.583 1.00 30.69 306 TYR A N 1
ATOM 2265 C CA . TYR A 1 326 ? 56.549 25.371 -27.533 1.00 31.57 306 TYR A CA 1
ATOM 2266 C C . TYR A 1 326 ? 56.770 24.033 -26.837 1.00 31.23 306 TYR A C 1
ATOM 2267 O O . TYR A 1 326 ? 57.111 23.983 -25.654 1.00 30.77 306 TYR A O 1
ATOM 2276 N N . SER A 1 327 ? 56.558 22.955 -27.585 1.00 31.56 307 SER A N 1
ATOM 2277 C CA . SER A 1 327 ? 56.803 21.606 -27.097 1.00 31.77 307 SER A CA 1
ATOM 2278 C C . SER A 1 327 ? 57.365 20.731 -28.209 1.00 31.59 307 SER A C 1
ATOM 2279 O O . SER A 1 327 ? 57.041 20.918 -29.385 1.00 30.55 307 SER A O 1
ATOM 2282 N N . ILE A 1 328 ? 58.223 19.788 -27.827 1.00 31.68 308 ILE A N 1
ATOM 2283 C CA . ILE A 1 328 ? 58.782 18.824 -28.767 1.00 31.65 308 ILE A CA 1
ATOM 2284 C C . ILE A 1 328 ? 58.223 17.455 -28.420 1.00 31.69 308 ILE A C 1
ATOM 2285 O O . ILE A 1 328 ? 58.394 16.979 -27.299 1.00 32.37 308 ILE A O 1
ATOM 2290 N N . VAL A 1 329 ? 57.542 16.837 -29.378 1.00 31.91 309 VAL A N 1
ATOM 2291 C CA . VAL A 1 329 ? 56.986 15.498 -29.191 1.00 33.11 309 VAL A CA 1
ATOM 2292 C C . VAL A 1 329 ? 57.245 14.638 -30.429 1.00 33.85 309 VAL A C 1
ATOM 2293 O O . VAL A 1 329 ? 56.780 14.955 -31.529 1.00 34.30 309 VAL A O 1
ATOM 2297 N N . GLY A 1 330 ? 58.007 13.562 -30.235 1.00 34.51 310 GLY A N 1
ATOM 2298 C CA . GLY A 1 330 ? 58.465 12.711 -31.334 1.00 35.49 310 GLY A CA 1
ATOM 2299 C C . GLY A 1 330 ? 59.303 13.467 -32.353 1.00 37.35 310 GLY A C 1
ATOM 2300 O O . GLY A 1 330 ? 59.130 13.288 -33.562 1.00 37.56 310 GLY A O 1
ATOM 2301 N N . GLY A 1 331 ? 60.200 14.326 -31.864 1.00 38.22 311 GLY A N 1
ATOM 2302 C CA . GLY A 1 331 ? 61.079 15.126 -32.721 1.00 38.67 311 GLY A CA 1
ATOM 2303 C C . GLY A 1 331 ? 60.433 16.358 -33.335 1.00 39.57 311 GLY A C 1
ATOM 2304 O O . GLY A 1 331 ? 61.123 17.327 -33.664 1.00 40.31 311 GLY A O 1
ATOM 2305 N N . LYS A 1 332 ? 59.111 16.320 -33.489 1.00 39.69 312 LYS A N 1
ATOM 2306 C CA . LYS A 1 332 ? 58.349 17.394 -34.127 1.00 39.99 312 LYS A CA 1
ATOM 2307 C C . LYS A 1 332 ? 58.058 18.543 -33.151 1.00 39.13 312 LYS A C 1
ATOM 2308 O O . LYS A 1 332 ? 57.653 18.311 -32.009 1.00 40.06 312 LYS A O 1
ATOM 2314 N N . ARG A 1 333 ? 58.271 19.774 -33.616 1.00 37.04 313 ARG A N 1
ATOM 2315 C CA . ARG A 1 333 ? 58.117 20.975 -32.794 1.00 34.44 313 ARG A CA 1
ATOM 2316 C C . ARG A 1 333 ? 56.727 21.594 -32.939 1.00 34.20 313 ARG A C 1
ATOM 2317 O O . ARG A 1 333 ? 56.254 21.818 -34.054 1.00 35.29 313 ARG A O 1
ATOM 2325 N N . PHE A 1 334 ? 56.086 21.871 -31.804 1.00 33.01 314 PHE A N 1
ATOM 2326 C CA . PHE A 1 334 ? 54.777 22.524 -31.777 1.00 31.28 314 PHE A CA 1
ATOM 2327 C C . PHE A 1 334 ? 54.829 23.843 -31.017 1.00 30.75 314 PHE A C 1
ATOM 2328 O O . PHE A 1 334 ? 54.883 23.847 -29.789 1.00 30.29 314 PHE A O 1
ATOM 2336 N N . ASP A 1 335 ? 54.811 24.956 -31.750 1.00 30.90 315 ASP A N 1
ATOM 2337 C CA . ASP A 1 335 ? 54.781 26.287 -31.141 1.00 30.88 315 ASP A CA 1
ATOM 2338 C C . ASP A 1 335 ? 53.347 26.670 -30.789 1.00 30.65 315 ASP A C 1
ATOM 2339 O O . ASP A 1 335 ? 52.551 26.992 -31.672 1.00 31.37 315 ASP A O 1
ATOM 2344 N N . TRP A 1 336 ? 53.021 26.635 -29.500 1.00 29.77 316 TRP A N 1
ATOM 2345 C CA . TRP A 1 336 ? 51.636 26.816 -29.061 1.00 29.24 316 TRP A CA 1
ATOM 2346 C C . TRP A 1 336 ? 51.326 28.144 -28.372 1.00 30.38 316 TRP A C 1
ATOM 2347 O O . TRP A 1 336 ? 52.200 28.763 -27.763 1.00 30.96 316 TRP A O 1
ATOM 2358 N N . SER A 1 337 ? 50.065 28.563 -28.489 1.00 31.90 317 SER A N 1
ATOM 2359 C CA . SER A 1 337 ? 49.542 29.770 -27.840 1.00 32.69 317 SER A CA 1
ATOM 2360 C C . SER A 1 337 ? 48.318 29.430 -26.985 1.00 33.56 317 SER A C 1
ATOM 2361 O O . SER A 1 337 ? 47.892 28.274 -26.941 1.00 34.02 317 SER A O 1
ATOM 2364 N N . GLU A 1 338 ? 47.755 30.440 -26.320 1.00 33.86 318 GLU A N 1
ATOM 2365 C CA . GLU A 1 338 ? 46.586 30.258 -25.457 1.00 33.83 318 GLU A CA 1
ATOM 2366 C C . GLU A 1 338 ? 45.457 29.532 -26.172 1.00 33.01 318 GLU A C 1
ATOM 2367 O O . GLU A 1 338 ? 45.062 29.905 -27.278 1.00 33.03 318 GLU A O 1
ATOM 2373 N N . HIS A 1 339 ? 44.977 28.474 -25.522 1.00 31.87 319 HIS A N 1
ATOM 2374 C CA . HIS A 1 339 ? 43.867 27.635 -25.991 1.00 31.00 319 HIS A CA 1
ATOM 2375 C C . HIS A 1 339 ? 44.157 26.765 -27.223 1.00 30.00 319 HIS A C 1
ATOM 2376 O O . HIS A 1 339 ? 43.235 26.241 -27.846 1.00 31.03 319 HIS A O 1
ATOM 2383 N N . ASP A 1 340 ? 45.434 26.597 -27.559 1.00 29.08 320 ASP A N 1
ATOM 2384 C CA . ASP A 1 340 ? 45.834 25.577 -28.532 1.00 28.30 320 ASP A CA 1
ATOM 2385 C C . ASP A 1 340 ? 45.647 24.190 -27.919 1.00 27.48 320 ASP A C 1
ATOM 2386 O O . ASP A 1 340 ? 45.575 24.047 -26.694 1.00 27.51 320 ASP A O 1
ATOM 2391 N N . ILE A 1 341 ? 45.556 23.174 -28.770 1.00 26.38 321 ILE A N 1
ATOM 2392 C CA . ILE A 1 341 ? 45.434 21.794 -28.311 1.00 26.04 321 ILE A CA 1
ATOM 2393 C C . ILE A 1 341 ? 46.466 20.914 -29.016 1.00 25.97 321 ILE A C 1
ATOM 2394 O O . ILE A 1 341 ? 46.639 21.011 -30.232 1.00 26.20 321 ILE A O 1
ATOM 2399 N N . PHE A 1 342 ? 47.163 20.072 -28.256 1.00 25.89 322 PHE A N 1
ATOM 2400 C CA . PHE A 1 342 ? 48.091 19.113 -28.864 1.00 26.55 322 PHE A CA 1
ATOM 2401 C C . PHE A 1 342 ? 48.115 17.712 -28.234 1.00 27.90 322 PHE A C 1
ATOM 2402 O O . PHE A 1 342 ? 47.827 17.535 -27.048 1.00 27.47 322 PHE A O 1
ATOM 2410 N N . CYS A 1 343 ? 48.459 16.733 -29.069 1.00 29.98 323 CYS A N 1
ATOM 2411 C CA . CYS A 1 343 ? 48.457 15.316 -28.725 1.00 31.48 323 CYS A CA 1
ATOM 2412 C C . CYS A 1 343 ? 49.842 14.887 -28.289 1.00 30.73 323 CYS A C 1
ATOM 2413 O O . CYS A 1 343 ? 50.840 15.387 -28.805 1.00 30.68 323 CYS A O 1
ATOM 2416 N N . VAL A 1 344 ? 49.900 13.953 -27.347 1.00 30.19 324 VAL A N 1
ATOM 2417 C CA . VAL A 1 344 ? 51.120 13.195 -27.081 1.00 29.33 324 VAL A CA 1
ATOM 2418 C C . VAL A 1 344 ? 50.744 11.713 -27.006 1.00 28.58 324 VAL A C 1
ATOM 2419 O O . VAL A 1 344 ? 50.206 11.261 -25.993 1.00 28.87 324 VAL A O 1
ATOM 2423 N N . PRO A 1 345 ? 50.985 10.963 -28.102 1.00 28.25 325 PRO A N 1
ATOM 2424 C CA . PRO A 1 345 ? 50.732 9.521 -28.166 1.00 28.02 325 PRO A CA 1
ATOM 2425 C C . PRO A 1 345 ? 51.546 8.733 -27.144 1.00 28.01 325 PRO A C 1
ATOM 2426 O O . PRO A 1 345 ? 52.546 9.239 -26.621 1.00 27.22 325 PRO A O 1
ATOM 2430 N N . ALA A 1 346 ? 51.109 7.504 -26.872 1.00 27.69 326 ALA A N 1
ATOM 2431 C CA . ALA A 1 346 ? 51.766 6.636 -25.902 1.00 28.42 326 ALA A CA 1
ATOM 2432 C C . ALA A 1 346 ? 53.199 6.325 -26.315 1.00 29.47 326 ALA A C 1
ATOM 2433 O O . ALA A 1 346 ? 53.491 6.186 -27.501 1.00 30.73 326 ALA A O 1
ATOM 2435 N N . TRP A 1 347 ? 54.085 6.236 -25.327 1.00 29.74 327 TRP A N 1
ATOM 2436 C CA . TRP A 1 347 ? 55.495 5.890 -25.534 1.00 30.42 327 TRP A CA 1
ATOM 2437 C C . TRP A 1 347 ? 56.191 6.777 -26.570 1.00 30.32 327 TRP A C 1
ATOM 2438 O O . TRP A 1 347 ? 56.982 6.297 -27.383 1.00 30.31 327 TRP A O 1
ATOM 2449 N N . THR A 1 348 ? 55.886 8.071 -26.527 1.00 30.63 328 THR A N 1
ATOM 2450 C CA . THR A 1 348 ? 56.482 9.052 -27.430 1.00 31.11 328 THR A CA 1
ATOM 2451 C C . THR A 1 348 ? 57.199 10.134 -26.623 1.00 31.28 328 THR A C 1
ATOM 2452 O O . THR A 1 348 ? 56.594 10.775 -25.759 1.00 31.95 328 THR A O 1
ATOM 2456 N N . TRP A 1 349 ? 58.489 10.321 -26.906 1.00 31.05 329 TRP A N 1
ATOM 2457 C CA . TRP A 1 349 ? 59.296 11.356 -26.254 1.00 30.49 329 TRP A CA 1
ATOM 2458 C C . TRP A 1 349 ? 58.603 12.711 -26.325 1.00 30.79 329 TRP A C 1
ATOM 2459 O O . TRP A 1 349 ? 58.145 13.122 -27.394 1.00 31.58 329 TRP A O 1
ATOM 2470 N N . HIS A 1 350 ? 58.521 13.395 -25.187 1.00 30.12 330 HIS A N 1
ATOM 2471 C CA . HIS A 1 350 ? 57.931 14.730 -25.143 1.00 29.58 330 HIS A CA 1
ATOM 2472 C C . HIS A 1 350 ? 58.517 15.618 -24.045 1.00 29.70 330 HIS A C 1
ATOM 2473 O O . HIS A 1 350 ? 58.743 15.171 -22.917 1.00 29.57 330 HIS A O 1
ATOM 2480 N N . GLU A 1 351 ? 58.752 16.879 -24.398 1.00 29.55 331 GLU A N 1
ATOM 2481 C CA . GLU A 1 351 ? 59.239 17.893 -23.468 1.00 30.25 331 GLU A CA 1
ATOM 2482 C C . GLU A 1 351 ? 58.482 19.197 -23.699 1.00 30.23 331 GLU A C 1
ATOM 2483 O O . GLU A 1 351 ? 57.843 19.366 -24.738 1.00 30.94 331 GLU A O 1
ATOM 2489 N N . HIS A 1 352 ? 58.555 20.114 -22.738 1.00 30.58 332 HIS A N 1
ATOM 2490 C CA . HIS A 1 352 ? 57.812 21.375 -22.816 1.00 31.07 332 HIS A CA 1
ATOM 2491 C C . HIS A 1 352 ? 58.680 22.593 -22.515 1.00 31.90 332 HIS A C 1
ATOM 2492 O O . HIS A 1 352 ? 59.707 22.485 -21.841 1.00 32.49 332 HIS A O 1
ATOM 2499 N N . CYS A 1 353 ? 58.258 23.753 -23.018 1.00 32.99 333 CYS A N 1
ATOM 2500 C CA . CYS A 1 353 ? 59.034 24.979 -22.872 1.00 33.31 333 CYS A CA 1
ATOM 2501 C C . CYS A 1 353 ? 58.195 26.255 -22.914 1.00 33.35 333 CYS A C 1
ATOM 2502 O O . CYS A 1 353 ? 57.375 26.446 -23.814 1.00 33.69 333 CYS A O 1
ATOM 2505 N N . ASN A 1 354 ? 58.437 27.130 -21.941 1.00 33.02 334 ASN A N 1
ATOM 2506 C CA . ASN A 1 354 ? 57.788 28.434 -21.863 1.00 33.52 334 ASN A CA 1
ATOM 2507 C C . ASN A 1 354 ? 58.693 29.515 -22.463 1.00 35.04 334 ASN A C 1
ATOM 2508 O O . ASN A 1 354 ? 59.736 29.846 -21.893 1.00 35.50 334 ASN A O 1
ATOM 2513 N N . THR A 1 355 ? 58.288 30.055 -23.613 1.00 36.08 335 THR A N 1
ATOM 2514 C CA . THR A 1 355 ? 59.072 31.073 -24.323 1.00 36.97 335 THR A CA 1
ATOM 2515 C C . THR A 1 355 ? 58.919 32.482 -23.742 1.00 38.29 335 THR A C 1
ATOM 2516 O O . THR A 1 355 ? 59.678 33.386 -24.099 1.00 38.39 335 THR A O 1
ATOM 2520 N N . GLN A 1 356 ? 57.936 32.667 -22.862 1.00 39.63 336 GLN A N 1
ATOM 2521 C CA . GLN A 1 356 ? 57.717 33.955 -22.198 1.00 40.77 336 GLN A CA 1
ATOM 2522 C C . GLN A 1 356 ? 58.876 34.290 -21.264 1.00 41.91 336 GLN A C 1
ATOM 2523 O O . GLN A 1 356 ? 59.430 33.407 -20.603 1.00 42.57 336 GLN A O 1
ATOM 2529 N N . GLU A 1 357 ? 59.229 35.571 -21.212 1.00 42.87 337 GLU A N 1
ATOM 2530 C CA . GLU A 1 357 ? 60.396 36.022 -20.460 1.00 44.26 337 GLU A CA 1
ATOM 2531 C C . GLU A 1 357 ? 60.107 36.219 -18.973 1.00 43.82 337 GLU A C 1
ATOM 2532 O O . GLU A 1 357 ? 60.920 35.843 -18.128 1.00 43.85 337 GLU A O 1
ATOM 2538 N N . ARG A 1 358 ? 58.957 36.812 -18.660 1.00 43.50 338 ARG A N 1
ATOM 2539 C CA . ARG A 1 358 ? 58.528 36.985 -17.267 1.00 43.74 338 ARG A CA 1
ATOM 2540 C C . ARG A 1 358 ? 57.024 36.746 -17.086 1.00 43.34 338 ARG A C 1
ATOM 2541 O O . ARG A 1 358 ? 56.296 37.588 -16.554 1.00 43.27 338 ARG A O 1
ATOM 2549 N N . ASP A 1 359 ? 56.580 35.577 -17.542 1.00 42.63 339 ASP A N 1
ATOM 2550 C CA . ASP A 1 359 ? 55.205 35.114 -17.374 1.00 41.03 339 ASP A CA 1
ATOM 2551 C C . ASP A 1 359 ? 55.165 33.591 -17.371 1.00 40.98 339 ASP A C 1
ATOM 2552 O O . ASP A 1 359 ? 55.783 32.942 -18.223 1.00 41.89 339 ASP A O 1
ATOM 2557 N N . ASP A 1 360 ? 54.442 33.023 -16.412 1.00 39.39 340 ASP A N 1
ATOM 2558 C CA . ASP A 1 360 ? 54.285 31.577 -16.354 1.00 38.34 340 ASP A CA 1
ATOM 2559 C C . ASP A 1 360 ? 53.319 31.078 -17.427 1.00 37.22 340 ASP A C 1
ATOM 2560 O O . ASP A 1 360 ? 52.458 31.826 -17.897 1.00 37.16 340 ASP A O 1
ATOM 2565 N N . ALA A 1 361 ? 53.491 29.820 -17.822 1.00 36.17 341 ALA A N 1
ATOM 2566 C CA . ALA A 1 361 ? 52.585 29.163 -18.759 1.00 34.99 341 ALA A CA 1
ATOM 2567 C C . ALA A 1 361 ? 51.884 28.009 -18.056 1.00 34.20 341 ALA A C 1
ATOM 2568 O O . ALA A 1 361 ? 52.510 27.269 -17.298 1.00 33.89 341 ALA A O 1
ATOM 2570 N N . CYS A 1 362 ? 50.585 27.866 -18.299 1.00 33.58 342 CYS A N 1
ATOM 2571 C CA . CYS A 1 362 ? 49.813 26.785 -17.696 1.00 33.25 342 CYS A CA 1
ATOM 2572 C C . CYS A 1 362 ? 49.148 25.893 -18.736 1.00 32.20 342 CYS A C 1
ATOM 2573 O O . CYS A 1 362 ? 48.388 26.363 -19.586 1.00 31.89 342 CYS A O 1
ATOM 2576 N N . LEU A 1 363 ? 49.450 24.601 -18.656 1.00 31.16 343 LEU A N 1
ATOM 2577 C CA . LEU A 1 363 ? 48.849 23.609 -19.535 1.00 30.07 343 LEU A CA 1
ATOM 2578 C C . LEU A 1 363 ? 47.851 22.747 -18.773 1.00 29.12 343 LEU A C 1
ATOM 2579 O O . LEU A 1 363 ? 48.189 22.141 -17.752 1.00 28.93 343 LEU A O 1
ATOM 2584 N N . PHE A 1 364 ? 46.616 22.721 -19.262 1.00 27.32 344 PHE A N 1
ATOM 2585 C CA . PHE A 1 364 ? 45.650 21.730 -18.830 1.00 26.03 344 PHE A CA 1
ATOM 2586 C C . PHE A 1 364 ? 45.844 20.489 -19.690 1.00 25.72 344 PHE A C 1
ATOM 2587 O O . PHE A 1 364 ? 46.158 20.589 -20.877 1.00 25.93 344 PHE A O 1
ATOM 2595 N N . SER A 1 365 ? 45.669 19.322 -19.084 1.00 24.15 345 SER A N 1
ATOM 2596 C CA . SER A 1 365 ? 45.753 18.073 -19.816 1.00 23.62 345 SER A CA 1
ATOM 2597 C C . SER A 1 365 ? 44.814 17.045 -19.214 1.00 23.47 345 SER A C 1
ATOM 2598 O O . SER A 1 365 ? 44.576 17.047 -18.005 1.00 24.09 345 SER A O 1
ATOM 2601 N N . PHE A 1 366 ? 44.267 16.183 -20.065 1.00 22.64 346 PHE A N 1
ATOM 2602 C CA . PHE A 1 366 ? 43.552 14.999 -19.603 1.00 22.21 346 PHE A CA 1
ATOM 2603 C C . PHE A 1 366 ? 44.107 13.762 -20.292 1.00 22.32 346 PHE A C 1
ATOM 2604 O O . PHE A 1 366 ? 44.784 13.864 -21.316 1.00 22.42 346 PHE A O 1
ATOM 2612 N N . ASN A 1 367 ? 43.819 12.596 -19.729 1.00 22.93 347 ASN A N 1
ATOM 2613 C CA . ASN A 1 367 ? 44.511 11.382 -20.128 1.00 23.88 347 ASN A CA 1
ATOM 2614 C C . ASN A 1 367 ? 43.754 10.100 -19.802 1.00 24.79 347 ASN A C 1
ATOM 2615 O O . ASN A 1 367 ? 42.669 10.134 -19.215 1.00 24.73 347 ASN A O 1
ATOM 2620 N N . ASP A 1 368 ? 44.353 8.976 -20.188 1.00 25.85 348 ASP A N 1
ATOM 2621 C CA . ASP A 1 368 ? 43.860 7.647 -19.849 1.00 27.04 348 ASP A CA 1
ATOM 2622 C C . ASP A 1 368 ? 44.776 6.985 -18.813 1.00 27.45 348 ASP A C 1
ATOM 2623 O O . ASP A 1 368 ? 44.996 5.775 -18.845 1.00 28.47 348 ASP A O 1
ATOM 2628 N N . PHE A 1 369 ? 45.315 7.791 -17.902 1.00 26.85 349 PHE A N 1
ATOM 2629 C CA . PHE A 1 369 ? 46.245 7.296 -16.886 1.00 26.62 349 PHE A CA 1
ATOM 2630 C C . PHE A 1 369 ? 45.624 6.279 -15.923 1.00 26.32 349 PHE A C 1
ATOM 2631 O O . PHE A 1 369 ? 46.261 5.266 -15.624 1.00 26.74 349 PHE A O 1
ATOM 2639 N N . PRO A 1 370 ? 44.387 6.536 -15.435 1.00 25.77 350 PRO A N 1
ATOM 2640 C CA . PRO A 1 370 ? 43.777 5.597 -14.493 1.00 25.40 350 PRO A CA 1
ATOM 2641 C C . PRO A 1 370 ? 43.651 4.183 -15.047 1.00 25.13 350 PRO A C 1
ATOM 2642 O O . PRO A 1 370 ? 43.883 3.225 -14.312 1.00 25.63 350 PRO A O 1
ATOM 2646 N N . VAL A 1 371 ? 43.302 4.055 -16.325 1.00 24.43 351 VAL A N 1
ATOM 2647 C CA . VAL A 1 371 ? 43.211 2.736 -16.957 1.00 25.02 351 VAL A CA 1
ATOM 2648 C C . VAL A 1 371 ? 44.581 2.049 -17.038 1.00 25.93 351 VAL A C 1
ATOM 2649 O O . VAL A 1 371 ? 44.681 0.834 -16.857 1.00 25.94 351 VAL A O 1
ATOM 2653 N N . MET A 1 372 ? 45.632 2.832 -17.269 1.00 27.04 352 MET A N 1
ATOM 2654 C CA . MET A 1 372 ? 46.993 2.299 -17.247 1.00 28.25 352 MET A CA 1
ATOM 2655 C C . MET A 1 372 ? 47.366 1.817 -15.846 1.00 29.46 352 MET A C 1
ATOM 2656 O O . MET A 1 372 ? 47.801 0.675 -15.671 1.00 29.65 352 MET A O 1
ATOM 2661 N N . GLU A 1 373 ? 47.164 2.686 -14.857 1.00 29.83 353 GLU A N 1
ATOM 2662 C CA . GLU A 1 373 ? 47.548 2.412 -13.473 1.00 30.37 353 GLU A CA 1
ATOM 2663 C C . GLU A 1 373 ? 46.793 1.243 -12.857 1.00 29.75 353 GLU A C 1
ATOM 2664 O O . GLU A 1 373 ? 47.391 0.408 -12.177 1.00 29.71 353 GLU A O 1
ATOM 2670 N N . LYS A 1 374 ? 45.485 1.184 -13.101 1.00 29.78 354 LYS A N 1
ATOM 2671 C CA . LYS A 1 374 ? 44.639 0.118 -12.557 1.00 29.40 354 LYS A CA 1
ATOM 2672 C C . LYS A 1 374 ? 44.940 -1.247 -13.166 1.00 28.97 354 LYS A C 1
ATOM 2673 O O . LYS A 1 374 ? 44.840 -2.266 -12.481 1.00 29.61 354 LYS A O 1
ATOM 2679 N N . LEU A 1 375 ? 45.309 -1.264 -14.444 1.00 28.06 355 LEU A N 1
ATOM 2680 C CA . LEU A 1 375 ? 45.623 -2.518 -15.133 1.00 27.94 355 LEU A CA 1
ATOM 2681 C C . LEU A 1 375 ? 47.120 -2.860 -15.098 1.00 28.04 355 LEU A C 1
ATOM 2682 O O . LEU A 1 375 ? 47.562 -3.818 -15.739 1.00 28.31 355 LEU A O 1
ATOM 2687 N N . GLY A 1 376 ? 47.886 -2.077 -14.339 1.00 27.62 356 GLY A N 1
ATOM 2688 C CA . GLY A 1 376 ? 49.311 -2.327 -14.126 1.00 28.11 356 GLY A CA 1
ATOM 2689 C C . GLY A 1 376 ? 50.170 -2.165 -15.366 1.00 29.05 356 GLY A C 1
ATOM 2690 O O . GLY A 1 376 ? 51.193 -2.836 -15.513 1.00 29.70 356 GLY A O 1
ATOM 2691 N N . PHE A 1 377 ? 49.754 -1.271 -16.257 1.00 29.00 357 PHE A N 1
ATOM 2692 C CA . PHE A 1 377 ? 50.457 -1.054 -17.514 1.00 28.28 357 PHE A CA 1
ATOM 2693 C C . PHE A 1 377 ? 51.274 0.237 -17.521 1.00 28.35 357 PHE A C 1
ATOM 2694 O O . PHE A 1 377 ? 51.850 0.603 -18.548 1.00 27.44 357 PHE A O 1
ATOM 2702 N N . TRP A 1 378 ? 51.331 0.922 -16.380 1.00 28.78 358 TRP A N 1
ATOM 2703 C CA . TRP A 1 378 ? 52.068 2.181 -16.295 1.00 29.85 358 TRP A CA 1
ATOM 2704 C C . TRP A 1 378 ? 53.580 1.982 -16.331 1.00 30.70 358 TRP A C 1
ATOM 2705 O O . TRP A 1 378 ? 54.153 1.327 -15.461 1.00 30.74 358 TRP A O 1
ATOM 2716 N N . ALA A 1 379 ? 54.213 2.567 -17.341 1.00 32.26 359 ALA A N 1
ATOM 2717 C CA . ALA A 1 379 ? 55.665 2.542 -17.473 1.00 33.40 359 ALA A CA 1
ATOM 2718 C C . ALA A 1 379 ? 56.166 3.925 -17.867 1.00 33.79 359 ALA A C 1
ATOM 2719 O O . ALA A 1 379 ? 55.534 4.612 -18.670 1.00 33.37 359 ALA A O 1
ATOM 2721 N N . GLU A 1 380 ? 57.295 4.330 -17.293 1.00 33.96 360 GLU A N 1
ATOM 2722 C CA . GLU A 1 380 ? 57.885 5.633 -17.593 1.00 34.63 360 GLU A CA 1
ATOM 2723 C C . GLU A 1 380 ? 59.398 5.524 -17.761 1.00 34.86 360 GLU A C 1
ATOM 2724 O O . GLU A 1 380 ? 60.051 4.722 -17.088 1.00 35.37 360 GLU A O 1
ATOM 2730 N N . GLN A 1 381 ? 59.947 6.337 -18.661 1.00 34.80 361 GLN A N 1
ATOM 2731 C CA . GLN A 1 381 ? 61.377 6.326 -18.945 1.00 35.39 361 GLN A CA 1
ATOM 2732 C C . GLN A 1 381 ? 61.868 7.710 -19.345 1.00 35.59 361 GLN A C 1
ATOM 2733 O O . GLN A 1 381 ? 61.265 8.371 -20.192 1.00 34.90 361 GLN A O 1
ATOM 2739 N N . ALA A 1 382 ? 62.968 8.136 -18.728 1.00 36.86 362 ALA A N 1
ATOM 2740 C CA . ALA A 1 382 ? 63.613 9.407 -19.055 1.00 38.08 362 ALA A CA 1
ATOM 2741 C C . ALA A 1 382 ? 64.492 9.284 -20.304 1.00 39.15 362 ALA A C 1
ATOM 2742 O O . ALA A 1 382 ? 64.915 8.182 -20.671 1.00 38.95 362 ALA A O 1
ATOM 2744 N N . LEU A 1 383 ? 64.750 10.415 -20.957 1.00 40.32 363 LEU A N 1
ATOM 2745 C CA . LEU A 1 383 ? 65.690 10.466 -22.070 1.00 42.37 363 LEU A CA 1
ATOM 2746 C C . LEU A 1 383 ? 67.094 10.679 -21.518 1.00 44.88 363 LEU A C 1
ATOM 2747 O O . LEU A 1 383 ? 67.330 11.627 -20.760 1.00 45.14 363 LEU A O 1
ATOM 2752 N N . GLU A 1 384 ? 68.019 9.799 -21.897 1.00 47.42 364 GLU A N 1
ATOM 2753 C CA . GLU A 1 384 ? 69.412 9.904 -21.449 1.00 49.75 364 GLU A CA 1
ATOM 2754 C C . GLU A 1 384 ? 70.294 10.670 -22.439 1.00 50.51 364 GLU A C 1
ATOM 2755 O O . GLU A 1 384 ? 71.222 11.365 -22.026 1.00 51.00 364 GLU A O 1
ATOM 2761 N N . ASP A 1 385 ? 69.995 10.543 -23.733 1.00 51.40 365 ASP A N 1
ATOM 2762 C CA . ASP A 1 385 ? 70.714 11.264 -24.794 1.00 52.63 365 ASP A CA 1
ATOM 2763 C C . ASP A 1 385 ? 70.627 12.781 -24.601 1.00 52.66 365 ASP A C 1
ATOM 2764 O O . ASP A 1 385 ? 69.653 13.277 -24.029 1.00 53.55 365 ASP A O 1
ATOM 2769 N N . ASN A 1 386 ? 71.640 13.504 -25.085 1.00 52.17 366 ASN A N 1
ATOM 2770 C CA . ASN A 1 386 ? 71.806 14.944 -24.815 1.00 51.77 366 ASN A CA 1
ATOM 2771 C C . ASN A 1 386 ? 71.861 15.239 -23.318 1.00 51.40 366 ASN A C 1
ATOM 2772 O O . ASN A 1 386 ? 72.406 14.452 -22.540 1.00 51.59 366 ASN A O 1
ATOM 2777 N N . GLY A 1 387 ? 71.296 16.377 -22.923 1.00 50.67 367 GLY A N 1
ATOM 2778 C CA . GLY A 1 387 ? 71.068 16.673 -21.512 1.00 49.95 367 GLY A CA 1
ATOM 2779 C C . GLY A 1 387 ? 69.675 16.232 -21.101 1.00 48.70 367 GLY A C 1
ATOM 2780 O O . GLY A 1 387 ? 69.143 16.695 -20.093 1.00 49.25 367 GLY A O 1
ATOM 2781 N N . GLY A 1 388 ? 69.095 15.327 -21.887 1.00 47.63 368 GLY A N 1
ATOM 2782 C CA . GLY A 1 388 ? 67.709 14.899 -21.723 1.00 46.36 368 GLY A CA 1
ATOM 2783 C C . GLY A 1 388 ? 66.762 15.671 -22.629 1.00 45.68 368 GLY A C 1
ATOM 2784 O O . GLY A 1 388 ? 65.622 15.944 -22.253 1.00 45.41 368 GLY A O 1
ATOM 2785 N N . HIS A 1 389 ? 67.239 16.022 -23.823 1.00 45.10 369 HIS A N 1
ATOM 2786 C CA . HIS A 1 389 ? 66.461 16.812 -24.779 1.00 44.54 369 HIS A CA 1
ATOM 2787 C C . HIS A 1 389 ? 66.516 16.202 -26.175 1.00 44.70 369 HIS A C 1
ATOM 2788 O O . HIS A 1 389 ? 67.572 15.748 -26.617 1.00 45.03 369 HIS A O 1
ATOM 2795 N N . GLN A 1 390 ? 65.375 16.198 -26.860 1.00 45.06 370 GLN A N 1
ATOM 2796 C CA . GLN A 1 390 ? 65.274 15.660 -28.217 1.00 45.37 370 GLN A CA 1
ATOM 2797 C C . GLN A 1 390 ? 65.956 16.578 -29.225 1.00 46.26 370 GLN A C 1
ATOM 2798 O O . GLN A 1 390 ? 66.035 17.791 -29.017 1.00 46.33 370 GLN A O 1
ATOM 2804 N N . ILE A 1 391 ? 66.441 15.989 -30.315 1.00 47.21 371 ILE A N 1
ATOM 2805 C CA . ILE A 1 391 ? 66.938 16.754 -31.455 1.00 48.34 371 ILE A CA 1
ATOM 2806 C C . ILE A 1 391 ? 65.754 17.118 -32.347 1.00 48.97 371 ILE A C 1
ATOM 2807 O O . ILE A 1 391 ? 64.983 16.245 -32.755 1.00 48.92 371 ILE A O 1
ATOM 2812 N N . VAL A 1 392 ? 65.605 18.411 -32.625 1.00 49.64 372 VAL A N 1
ATOM 2813 C CA . VAL A 1 392 ? 64.562 18.897 -33.527 1.00 50.68 372 VAL A CA 1
ATOM 2814 C C . VAL A 1 392 ? 65.112 18.937 -34.951 1.00 51.60 372 VAL A C 1
ATOM 2815 O O . VAL A 1 392 ? 66.186 19.495 -35.193 1.00 51.77 372 VAL A O 1
ATOM 2819 N N . ALA A 1 393 ? 64.380 18.331 -35.882 1.00 52.67 373 ALA A N 1
ATOM 2820 C CA . ALA A 1 393 ? 64.774 18.321 -37.291 1.00 53.94 373 ALA A CA 1
ATOM 2821 C C . ALA A 1 393 ? 63.922 19.287 -38.110 1.00 54.23 373 ALA A C 1
ATOM 2822 O O . ALA A 1 393 ? 63.496 20.331 -37.611 1.00 54.72 373 ALA A O 1
ATOM 2824 N N . ARG B 1 37 ? 21.835 -10.269 53.401 1.00 70.36 17 ARG B N 1
ATOM 2825 C CA . ARG B 1 37 ? 20.452 -10.823 53.545 1.00 70.57 17 ARG B CA 1
ATOM 2826 C C . ARG B 1 37 ? 20.450 -12.354 53.634 1.00 69.89 17 ARG B C 1
ATOM 2827 O O . ARG B 1 37 ? 20.002 -12.918 54.634 1.00 70.23 17 ARG B O 1
ATOM 2835 N N . VAL B 1 38 ? 20.946 -13.016 52.591 1.00 68.85 18 VAL B N 1
ATOM 2836 C CA . VAL B 1 38 ? 21.084 -14.473 52.582 1.00 67.90 18 VAL B CA 1
ATOM 2837 C C . VAL B 1 38 ? 22.468 -14.850 52.050 1.00 67.04 18 VAL B C 1
ATOM 2838 O O . VAL B 1 38 ? 22.806 -14.531 50.906 1.00 66.58 18 VAL B O 1
ATOM 2842 N N . ARG B 1 39 ? 23.265 -15.511 52.889 1.00 65.84 19 ARG B N 1
ATOM 2843 C CA . ARG B 1 39 ? 24.583 -15.997 52.479 1.00 64.48 19 ARG B CA 1
ATOM 2844 C C . ARG B 1 39 ? 24.440 -17.342 51.784 1.00 64.07 19 ARG B C 1
ATOM 2845 O O . ARG B 1 39 ? 23.726 -18.226 52.267 1.00 64.59 19 ARG B O 1
ATOM 2853 N N . ASP B 1 40 ? 25.116 -17.493 50.648 1.00 63.07 20 ASP B N 1
ATOM 2854 C CA . ASP B 1 40 ? 25.095 -18.758 49.919 1.00 62.14 20 ASP B CA 1
ATOM 2855 C C . ASP B 1 40 ? 25.935 -19.826 50.620 1.00 60.90 20 ASP B C 1
ATOM 2856 O O . ASP B 1 40 ? 26.836 -19.512 51.403 1.00 60.30 20 ASP B O 1
ATOM 2861 N N . THR B 1 41 ? 25.613 -21.084 50.328 1.00 59.61 21 THR B N 1
ATOM 2862 C CA . THR B 1 41 ? 26.159 -22.253 51.022 1.00 57.92 21 THR B CA 1
ATOM 2863 C C . THR B 1 41 ? 27.685 -22.261 51.162 1.00 56.00 21 THR B C 1
ATOM 2864 O O . THR B 1 41 ? 28.393 -21.754 50.288 1.00 55.67 21 THR B O 1
ATOM 2868 N N . PRO B 1 42 ? 28.193 -22.836 52.272 1.00 54.31 22 PRO B N 1
ATOM 2869 C CA . PRO B 1 42 ? 29.628 -23.082 52.448 1.00 52.76 22 PRO B CA 1
ATOM 2870 C C . PRO B 1 42 ? 30.235 -23.924 51.321 1.00 51.21 22 PRO B C 1
ATOM 2871 O O . PRO B 1 42 ? 31.442 -23.853 51.084 1.00 50.91 22 PRO B O 1
ATOM 2875 N N . GLU B 1 43 ? 29.402 -24.713 50.642 1.00 49.71 23 GLU B N 1
ATOM 2876 C CA . GLU B 1 43 ? 29.829 -25.483 49.475 1.00 48.34 23 GLU B CA 1
ATOM 2877 C C . GLU B 1 43 ? 30.204 -24.557 48.321 1.00 46.29 23 GLU B C 1
ATOM 2878 O O . GLU B 1 43 ? 31.252 -24.733 47.693 1.00 45.58 23 GLU B O 1
ATOM 2884 N N . LEU B 1 44 ? 29.345 -23.573 48.055 1.00 43.72 24 LEU B N 1
ATOM 2885 C CA . LEU B 1 44 ? 29.598 -22.562 47.029 1.00 41.78 24 LEU B CA 1
ATOM 2886 C C . LEU B 1 44 ? 30.834 -21.721 47.331 1.00 40.05 24 LEU B C 1
ATOM 2887 O O . LEU B 1 44 ? 31.630 -21.437 46.438 1.00 39.08 24 LEU B O 1
ATOM 2892 N N . GLU B 1 45 ? 30.987 -21.333 48.594 1.00 39.06 25 GLU B N 1
ATOM 2893 C CA . GLU B 1 45 ? 32.107 -20.500 49.026 1.00 38.55 25 GLU B CA 1
ATOM 2894 C C . GLU B 1 45 ? 33.447 -21.234 48.970 1.00 37.80 25 GLU B C 1
ATOM 2895 O O . GLU B 1 45 ? 34.478 -20.630 48.669 1.00 37.45 25 GLU B O 1
ATOM 2901 N N . ALA B 1 46 ? 33.424 -22.534 49.255 1.00 37.48 26 ALA B N 1
ATOM 2902 C CA . ALA B 1 46 ? 34.598 -23.384 49.070 1.00 36.42 26 ALA B CA 1
ATOM 2903 C C . ALA B 1 46 ? 34.960 -23.440 47.589 1.00 36.34 26 ALA B C 1
ATOM 2904 O O . ALA B 1 46 ? 36.136 -23.401 47.227 1.00 37.08 26 ALA B O 1
ATOM 2906 N N . TYR B 1 47 ? 33.936 -23.507 46.741 1.00 36.39 27 TYR B N 1
ATOM 2907 C CA . TYR B 1 47 ? 34.113 -23.526 45.292 1.00 36.29 27 TYR B CA 1
ATOM 2908 C C . TYR B 1 47 ? 34.717 -22.225 44.757 1.00 36.33 27 TYR B C 1
ATOM 2909 O O . TYR B 1 47 ? 35.618 -22.264 43.917 1.00 35.71 27 TYR B O 1
ATOM 2918 N N . TYR B 1 48 ? 34.233 -21.083 45.249 1.00 37.42 28 TYR B N 1
ATOM 2919 C CA . TYR B 1 48 ? 34.777 -19.779 44.844 1.00 38.87 28 TYR B CA 1
ATOM 2920 C C . TYR B 1 48 ? 36.259 -19.652 45.190 1.00 40.16 28 TYR B C 1
ATOM 2921 O O . TYR B 1 48 ? 37.053 -19.177 44.374 1.00 40.88 28 TYR B O 1
ATOM 2930 N N . ASP B 1 49 ? 36.626 -20.084 46.395 1.00 41.03 29 ASP B N 1
ATOM 2931 C CA . ASP B 1 49 ? 38.018 -20.048 46.829 1.00 41.30 29 ASP B CA 1
ATOM 2932 C C . ASP B 1 49 ? 38.888 -20.998 46.007 1.00 41.33 29 ASP B C 1
ATOM 2933 O O . ASP B 1 49 ? 40.035 -20.673 45.685 1.00 41.23 29 ASP B O 1
ATOM 2938 N N . ASP B 1 50 ? 38.333 -22.162 45.667 1.00 41.34 30 ASP B N 1
ATOM 2939 C CA . ASP B 1 50 ? 38.996 -23.117 44.777 1.00 41.29 30 ASP B CA 1
ATOM 2940 C C . ASP B 1 50 ? 39.243 -22.523 43.389 1.00 41.07 30 ASP B C 1
ATOM 2941 O O . ASP B 1 50 ? 40.276 -22.795 42.770 1.00 41.39 30 ASP B O 1
ATOM 2946 N N . LEU B 1 51 ? 38.296 -21.711 42.914 1.00 40.13 31 LEU B N 1
ATOM 2947 C CA . LEU B 1 51 ? 38.432 -21.006 41.637 1.00 38.66 31 LEU B CA 1
ATOM 2948 C C . LEU B 1 51 ? 39.503 -19.921 41.684 1.00 38.50 31 LEU B C 1
ATOM 2949 O O . LEU B 1 51 ? 40.180 -19.670 40.688 1.00 38.20 31 LEU B O 1
ATOM 2954 N N . ALA B 1 52 ? 39.645 -19.278 42.841 1.00 38.87 32 ALA B N 1
ATOM 2955 C CA . ALA B 1 52 ? 40.645 -18.231 43.033 1.00 39.00 32 ALA B CA 1
ATOM 2956 C C . ALA B 1 52 ? 42.064 -18.798 43.045 1.00 39.83 32 ALA B C 1
ATOM 2957 O O . ALA B 1 52 ? 43.002 -18.136 42.593 1.00 40.67 32 ALA B O 1
ATOM 2959 N N . LYS B 1 53 ? 42.208 -20.024 43.551 1.00 40.21 33 LYS B N 1
ATOM 2960 C CA . LYS B 1 53 ? 43.494 -20.730 43.590 1.00 40.61 33 LYS B CA 1
ATOM 2961 C C . LYS B 1 53 ? 44.127 -20.907 42.204 1.00 39.78 33 LYS B C 1
ATOM 2962 O O . LYS B 1 53 ? 45.353 -20.890 42.069 1.00 38.85 33 LYS B O 1
ATOM 2968 N N . ILE B 1 54 ? 43.286 -21.082 41.186 1.00 39.70 34 ILE B N 1
ATOM 2969 C CA . ILE B 1 54 ? 43.752 -21.210 39.801 1.00 39.50 34 ILE B CA 1
ATOM 2970 C C . ILE B 1 54 ? 43.546 -19.919 38.998 1.00 39.68 34 ILE B C 1
ATOM 2971 O O . ILE B 1 54 ? 43.580 -19.934 37.765 1.00 39.54 34 ILE B O 1
ATOM 2976 N N . GLU B 1 55 ? 43.345 -18.813 39.715 1.00 40.19 35 GLU B N 1
ATOM 2977 C CA . GLU B 1 55 ? 43.180 -17.474 39.129 1.00 40.65 35 GLU B CA 1
ATOM 2978 C C . GLU B 1 55 ? 41.973 -17.350 38.193 1.00 40.38 35 GLU B C 1
ATOM 2979 O O . GLU B 1 55 ? 42.085 -16.870 37.062 1.00 39.85 35 GLU B O 1
ATOM 2985 N N . THR B 1 56 ? 40.821 -17.798 38.683 1.00 40.48 36 THR B N 1
ATOM 2986 C CA . THR B 1 56 ? 39.556 -17.674 37.963 1.00 40.75 36 THR B CA 1
ATOM 2987 C C . THR B 1 56 ? 38.460 -17.241 38.932 1.00 40.89 36 THR B C 1
ATOM 2988 O O . THR B 1 56 ? 38.706 -17.076 40.131 1.00 41.77 36 THR B O 1
ATOM 2992 N N . GLY B 1 57 ? 37.252 -17.060 38.406 1.00 40.26 37 GLY B N 1
ATOM 2993 C CA . GLY B 1 57 ? 36.092 -16.740 39.226 1.00 39.06 37 GLY B CA 1
ATOM 2994 C C . GLY B 1 57 ? 34.800 -17.179 38.573 1.00 38.56 37 GLY B C 1
ATOM 2995 O O . GLY B 1 57 ? 34.779 -17.536 37.392 1.00 38.37 37 GLY B O 1
ATOM 2996 N N . ALA B 1 58 ? 33.722 -17.157 39.349 1.00 38.79 38 ALA B N 1
ATOM 2997 C CA . ALA B 1 58 ? 32.392 -17.446 38.829 1.00 39.31 38 ALA B CA 1
ATOM 2998 C C . ALA B 1 58 ? 31.782 -16.164 38.273 1.00 39.61 38 ALA B C 1
ATOM 2999 O O . ALA B 1 58 ? 31.725 -15.150 38.968 1.00 39.44 38 ALA B O 1
ATOM 3001 N N . LEU B 1 59 ? 31.340 -16.210 37.017 1.00 40.97 39 LEU B N 1
ATOM 3002 C CA . LEU B 1 59 ? 30.817 -15.021 36.333 1.00 42.40 39 LEU B CA 1
ATOM 3003 C C . LEU B 1 59 ? 29.560 -14.443 36.993 1.00 43.96 39 LEU B C 1
ATOM 3004 O O . LEU B 1 59 ? 29.328 -13.235 36.931 1.00 44.36 39 LEU B O 1
ATOM 3009 N N . TRP B 1 60 ? 28.767 -15.299 37.635 1.00 45.57 40 TRP B N 1
ATOM 3010 C CA . TRP B 1 60 ? 27.564 -14.850 38.338 1.00 47.18 40 TRP B CA 1
ATOM 3011 C C . TRP B 1 60 ? 27.865 -14.113 39.652 1.00 48.60 40 TRP B C 1
ATOM 3012 O O . TRP B 1 60 ? 26.945 -13.649 40.327 1.00 48.72 40 TRP B O 1
ATOM 3023 N N . THR B 1 61 ? 29.149 -14.004 40.000 1.00 50.69 41 THR B N 1
ATOM 3024 C CA . THR B 1 61 ? 29.587 -13.278 41.199 1.00 52.28 41 THR B CA 1
ATOM 3025 C C . THR B 1 61 ? 29.846 -11.799 40.893 1.00 53.69 41 THR B C 1
ATOM 3026 O O . THR B 1 61 ? 30.059 -10.994 41.804 1.00 53.90 41 THR B O 1
ATOM 3030 N N . VAL B 1 62 ? 29.825 -11.451 39.608 1.00 55.36 42 VAL B N 1
ATOM 3031 C CA . VAL B 1 62 ? 29.971 -10.063 39.170 1.00 57.71 42 VAL B CA 1
ATOM 3032 C C . VAL B 1 62 ? 28.829 -9.672 38.212 1.00 60.15 42 VAL B C 1
ATOM 3033 O O . VAL B 1 62 ? 28.638 -10.339 37.193 1.00 61.08 42 VAL B O 1
ATOM 3037 N N . ALA B 1 63 ? 28.044 -8.631 38.512 1.00 62.50 43 ALA B N 1
ATOM 3038 C CA . ALA B 1 63 ? 28.138 -7.742 39.690 1.00 64.93 43 ALA B CA 1
ATOM 3039 C C . ALA B 1 63 ? 29.349 -6.791 39.696 1.00 66.37 43 ALA B C 1
ATOM 3040 O O . ALA B 1 63 ? 30.350 -7.041 40.369 1.00 66.80 43 ALA B O 1
ATOM 3042 N N . ASN B 1 64 ? 29.250 -5.697 38.942 1.00 67.87 44 ASN B N 1
ATOM 3043 C CA . ASN B 1 64 ? 28.084 -5.422 38.095 1.00 69.18 44 ASN B CA 1
ATOM 3044 C C . ASN B 1 64 ? 28.449 -5.249 36.621 1.00 69.43 44 ASN B C 1
ATOM 3045 O O . ASN B 1 64 ? 29.604 -4.971 36.284 1.00 69.44 44 ASN B O 1
ATOM 3050 N N . ASP B 1 65 ? 27.451 -5.407 35.754 1.00 69.62 45 ASP B N 1
ATOM 3051 C CA . ASP B 1 65 ? 27.635 -5.295 34.306 1.00 69.29 45 ASP B CA 1
ATOM 3052 C C . ASP B 1 65 ? 27.774 -3.842 33.832 1.00 68.32 45 ASP B C 1
ATOM 3053 O O . ASP B 1 65 ? 27.719 -3.577 32.626 1.00 68.49 45 ASP B O 1
ATOM 3058 N N . ILE B 1 66 ? 27.963 -2.920 34.782 1.00 66.59 46 ILE B N 1
ATOM 3059 C CA . ILE B 1 66 ? 28.003 -1.456 34.547 1.00 64.93 46 ILE B CA 1
ATOM 3060 C C . ILE B 1 66 ? 26.968 -0.932 33.532 1.00 63.76 46 ILE B C 1
ATOM 3061 O O . ILE B 1 66 ? 27.158 0.126 32.922 1.00 64.03 46 ILE B O 1
ATOM 3066 N N . GLU B 1 67 ? 25.863 -1.670 33.400 1.00 62.00 47 GLU B N 1
ATOM 3067 C CA . GLU B 1 67 ? 24.845 -1.460 32.362 1.00 60.00 47 GLU B CA 1
ATOM 3068 C C . GLU B 1 67 ? 25.399 -1.686 30.951 1.00 58.25 47 GLU B C 1
ATOM 3069 O O . GLU B 1 67 ? 26.005 -0.785 30.364 1.00 59.03 47 GLU B O 1
ATOM 3075 N N . PRO B 1 68 ? 25.197 -2.901 30.406 1.00 55.91 48 PRO B N 1
ATOM 3076 C CA . PRO B 1 68 ? 25.734 -3.221 29.087 1.00 53.54 48 PRO B CA 1
ATOM 3077 C C . PRO B 1 68 ? 24.847 -2.712 27.950 1.00 50.51 48 PRO B C 1
ATOM 3078 O O . PRO B 1 68 ? 25.243 -2.790 26.788 1.00 50.49 48 PRO B O 1
ATOM 3082 N N . TRP B 1 69 ? 23.672 -2.185 28.295 1.00 47.31 49 TRP B N 1
ATOM 3083 C CA . TRP B 1 69 ? 22.660 -1.767 27.317 1.00 44.78 49 TRP B CA 1
ATOM 3084 C C . TRP B 1 69 ? 23.125 -0.603 26.444 1.00 41.89 49 TRP B C 1
ATOM 3085 O O . TRP B 1 69 ? 22.923 -0.610 25.231 1.00 41.46 49 TRP B O 1
ATOM 3096 N N . GLU B 1 70 ? 23.742 0.392 27.078 1.00 39.41 50 GLU B N 1
ATOM 3097 C CA . GLU B 1 70 ? 24.272 1.575 26.395 1.00 36.79 50 GLU B CA 1
ATOM 3098 C C . GLU B 1 70 ? 25.448 2.161 27.187 1.00 34.81 50 GLU B C 1
ATOM 3099 O O . GLU B 1 70 ? 25.513 1.980 28.405 1.00 33.64 50 GLU B O 1
ATOM 3105 N N . PRO B 1 71 ? 26.382 2.860 26.500 1.00 33.64 51 PRO B N 1
ATOM 3106 C CA . PRO B 1 71 ? 27.598 3.381 27.128 1.00 32.40 51 PRO B CA 1
ATOM 3107 C C . PRO B 1 71 ? 27.332 4.301 28.310 1.00 32.07 51 PRO B C 1
ATOM 3108 O O . PRO B 1 71 ? 26.324 5.003 28.338 1.00 32.16 51 PRO B O 1
ATOM 3112 N N . THR B 1 72 ? 28.242 4.276 29.276 1.00 33.13 52 THR B N 1
ATOM 3113 C CA . THR B 1 72 ? 28.200 5.174 30.420 1.00 34.08 52 THR B CA 1
ATOM 3114 C C . THR B 1 72 ? 29.374 6.141 30.314 1.00 34.53 52 THR B C 1
ATOM 3115 O O . THR B 1 72 ? 30.530 5.707 30.330 1.00 35.00 52 THR B O 1
ATOM 3119 N N . PRO B 1 73 ? 29.089 7.452 30.189 1.00 34.84 53 PRO B N 1
ATOM 3120 C CA . PRO B 1 73 ? 30.167 8.442 30.156 1.00 34.67 53 PRO B CA 1
ATOM 3121 C C . PRO B 1 73 ? 31.023 8.352 31.417 1.00 34.57 53 PRO B C 1
ATOM 3122 O O . PRO B 1 73 ? 30.492 8.298 32.528 1.00 33.83 53 PRO B O 1
ATOM 3126 N N . LYS B 1 74 ? 32.336 8.301 31.231 1.00 35.11 54 LYS B N 1
ATOM 3127 C CA . LYS B 1 74 ? 33.274 8.238 32.346 1.00 35.40 54 LYS B CA 1
ATOM 3128 C C . LYS B 1 74 ? 33.831 9.624 32.624 1.00 34.36 54 LYS B C 1
ATOM 3129 O O . LYS B 1 74 ? 34.307 9.903 33.724 1.00 35.31 54 LYS B O 1
ATOM 3135 N N . SER B 1 75 ? 33.753 10.484 31.612 1.00 32.65 55 SER B N 1
ATOM 3136 C CA . SER B 1 75 ? 34.153 11.879 31.725 1.00 31.53 55 SER B CA 1
ATOM 3137 C C . SER B 1 75 ? 32.945 12.751 32.049 1.00 30.82 55 SER B C 1
ATOM 3138 O O . SER B 1 75 ? 31.810 12.396 31.727 1.00 31.32 55 SER B O 1
ATOM 3141 N N . ALA B 1 76 ? 33.197 13.885 32.696 1.00 29.60 56 ALA B N 1
ATOM 3142 C CA . ALA B 1 76 ? 32.169 14.891 32.931 1.00 28.86 56 ALA B CA 1
ATOM 3143 C C . ALA B 1 76 ? 32.329 16.012 31.909 1.00 28.76 56 ALA B C 1
ATOM 3144 O O . ALA B 1 76 ? 33.453 16.310 31.500 1.00 29.51 56 ALA B O 1
ATOM 3146 N N . PRO B 1 77 ? 31.212 16.623 31.467 1.00 28.32 57 PRO B N 1
ATOM 3147 C CA . PRO B 1 77 ? 31.353 17.826 30.632 1.00 27.87 57 PRO B CA 1
ATOM 3148 C C . PRO B 1 77 ? 31.956 18.985 31.433 1.00 27.49 57 PRO B C 1
ATOM 3149 O O . PRO B 1 77 ? 31.532 19.240 32.564 1.00 27.59 57 PRO B O 1
ATOM 3153 N N . VAL B 1 78 ? 32.956 19.652 30.860 1.00 27.09 58 VAL B N 1
ATOM 3154 C CA . VAL B 1 78 ? 33.672 20.732 31.544 1.00 27.23 58 VAL B CA 1
ATOM 3155 C C . VAL B 1 78 ? 33.871 21.932 30.623 1.00 28.01 58 VAL B C 1
ATOM 3156 O O . VAL B 1 78 ? 34.169 21.768 29.438 1.00 28.33 58 VAL B O 1
ATOM 3160 N N . HIS B 1 79 ? 33.715 23.132 31.179 1.00 28.43 59 HIS B N 1
ATOM 3161 C CA . HIS B 1 79 ? 33.981 24.370 30.450 1.00 28.98 59 HIS B CA 1
ATOM 3162 C C . HIS B 1 79 ? 35.267 25.019 30.969 1.00 28.83 59 HIS B C 1
ATOM 3163 O O . HIS B 1 79 ? 35.581 24.918 32.155 1.00 29.21 59 HIS B O 1
ATOM 3170 N N . TRP B 1 80 ? 36.015 25.658 30.070 1.00 29.48 60 TRP B N 1
ATOM 3171 C CA . TRP B 1 80 ? 37.261 26.358 30.418 1.00 29.57 60 TRP B CA 1
ATOM 3172 C C . TRP B 1 80 ? 37.293 27.753 29.807 1.00 30.09 60 TRP B C 1
ATOM 3173 O O . TRP B 1 80 ? 37.603 27.914 28.623 1.00 29.51 60 TRP B O 1
ATOM 3184 N N . LYS B 1 81 ? 36.974 28.757 30.620 1.00 32.05 61 LYS B N 1
ATOM 3185 C CA . LYS B 1 81 ? 36.919 30.139 30.149 1.00 33.71 61 LYS B CA 1
ATOM 3186 C C . LYS B 1 81 ? 38.309 30.653 29.798 1.00 33.72 61 LYS B C 1
ATOM 3187 O O . LYS B 1 81 ? 39.244 30.531 30.589 1.00 33.90 61 LYS B O 1
ATOM 3193 N N . TRP B 1 82 ? 38.427 31.211 28.595 1.00 35.01 62 TRP B N 1
ATOM 3194 C CA . TRP B 1 82 ? 39.673 31.793 28.089 1.00 35.58 62 TRP B CA 1
ATOM 3195 C C . TRP B 1 82 ? 40.242 32.865 29.020 1.00 35.74 62 TRP B C 1
ATOM 3196 O O . TRP B 1 82 ? 41.457 32.958 29.192 1.00 34.98 62 TRP B O 1
ATOM 3207 N N . SER B 1 83 ? 39.351 33.661 29.612 1.00 36.57 63 SER B N 1
ATOM 3208 C CA . SER B 1 83 ? 39.713 34.664 30.614 1.00 37.81 63 SER B CA 1
ATOM 3209 C C . SER B 1 83 ? 40.607 34.054 31.691 1.00 38.36 63 SER B C 1
ATOM 3210 O O . SER B 1 83 ? 41.720 34.530 31.923 1.00 38.06 63 SER B O 1
ATOM 3213 N N . ASP B 1 84 ? 40.110 32.994 32.328 1.00 39.10 64 ASP B N 1
ATOM 3214 C CA . ASP B 1 84 ? 40.841 32.280 33.373 1.00 39.30 64 ASP B CA 1
ATOM 3215 C C . ASP B 1 84 ? 42.044 31.552 32.795 1.00 39.59 64 ASP B C 1
ATOM 3216 O O . ASP B 1 84 ? 43.145 31.622 33.341 1.00 39.82 64 ASP B O 1
ATOM 3221 N N . LEU B 1 85 ? 41.819 30.868 31.677 1.00 40.08 65 LEU B N 1
ATOM 3222 C CA . LEU B 1 85 ? 42.829 30.035 31.039 1.00 40.22 65 LEU B CA 1
ATOM 3223 C C . LEU B 1 85 ? 44.087 30.837 30.689 1.00 40.57 65 LEU B C 1
ATOM 3224 O O . LEU B 1 85 ? 45.163 30.554 31.210 1.00 40.28 65 LEU B O 1
ATOM 3229 N N . ARG B 1 86 ? 43.937 31.850 29.837 1.00 41.03 66 ARG B N 1
ATOM 3230 C CA . ARG B 1 86 ? 45.049 32.719 29.446 1.00 41.42 66 ARG B CA 1
ATOM 3231 C C . ARG B 1 86 ? 45.771 33.304 30.664 1.00 42.83 66 ARG B C 1
ATOM 3232 O O . ARG B 1 86 ? 46.999 33.258 30.745 1.00 43.06 66 ARG B O 1
ATOM 3240 N N . ARG B 1 87 ? 44.994 33.830 31.611 1.00 43.84 67 ARG B N 1
ATOM 3241 C CA . ARG B 1 87 ? 45.519 34.471 32.819 1.00 44.44 67 ARG B CA 1
ATOM 3242 C C . ARG B 1 87 ? 46.358 33.531 33.684 1.00 45.28 67 ARG B C 1
ATOM 3243 O O . ARG B 1 87 ? 47.391 33.940 34.220 1.00 46.34 67 ARG B O 1
ATOM 3251 N N . GLU B 1 88 ? 45.918 32.280 33.812 1.00 45.90 68 GLU B N 1
ATOM 3252 C CA . GLU B 1 88 ? 46.636 31.290 34.621 1.00 46.55 68 GLU B CA 1
ATOM 3253 C C . GLU B 1 88 ? 47.864 30.715 33.911 1.00 46.75 68 GLU B C 1
ATOM 3254 O O . GLU B 1 88 ? 48.817 30.300 34.571 1.00 47.25 68 GLU B O 1
ATOM 3260 N N . VAL B 1 89 ? 47.836 30.692 32.578 1.00 46.68 69 VAL B N 1
ATOM 3261 C CA . VAL B 1 89 ? 48.941 30.145 31.779 1.00 46.42 69 VAL B CA 1
ATOM 3262 C C . VAL B 1 89 ? 50.171 31.057 31.799 1.00 47.07 69 VAL B C 1
ATOM 3263 O O . VAL B 1 89 ? 51.306 30.574 31.884 1.00 46.65 69 VAL B O 1
ATOM 3267 N N . LEU B 1 90 ? 49.941 32.368 31.715 1.00 47.43 70 LEU B N 1
ATOM 3268 C CA . LEU B 1 90 ? 51.025 33.350 31.758 1.00 47.26 70 LEU B CA 1
ATOM 3269 C C . LEU B 1 90 ? 51.709 33.373 33.121 1.00 48.28 70 LEU B C 1
ATOM 3270 O O . LEU B 1 90 ? 52.925 33.560 33.204 1.00 48.99 70 LEU B O 1
ATOM 3275 N N . ARG B 1 91 ? 50.921 33.169 34.179 1.00 49.24 71 ARG B N 1
ATOM 3276 C CA . ARG B 1 91 ? 51.425 33.143 35.554 1.00 50.47 71 ARG B CA 1
ATOM 3277 C C . ARG B 1 91 ? 52.502 32.085 35.778 1.00 51.67 71 ARG B C 1
ATOM 3278 O O . ARG B 1 91 ? 53.364 32.245 36.644 1.00 52.72 71 ARG B O 1
ATOM 3286 N N . ALA B 1 92 ? 52.450 31.015 34.987 1.00 52.89 72 ALA B N 1
ATOM 3287 C CA . ALA B 1 92 ? 53.375 29.887 35.113 1.00 53.54 72 ALA B CA 1
ATOM 3288 C C . ALA B 1 92 ? 54.824 30.239 34.784 1.00 54.40 72 ALA B C 1
ATOM 3289 O O . ALA B 1 92 ? 55.744 29.586 35.284 1.00 55.26 72 ALA B O 1
ATOM 3291 N N . ILE B 1 93 ? 55.020 31.262 33.950 1.00 55.28 73 ILE B N 1
ATOM 3292 C CA . ILE B 1 93 ? 56.359 31.678 33.507 1.00 56.85 73 ILE B CA 1
ATOM 3293 C C . ILE B 1 93 ? 57.297 31.965 34.687 1.00 58.29 73 ILE B C 1
ATOM 3294 O O . ILE B 1 93 ? 58.399 31.413 34.757 1.00 58.29 73 ILE B O 1
ATOM 3299 N N . ASP B 1 94 ? 56.839 32.804 35.615 1.00 59.89 74 ASP B N 1
ATOM 3300 C CA . ASP B 1 94 ? 57.653 33.246 36.750 1.00 61.41 74 ASP B CA 1
ATOM 3301 C C . ASP B 1 94 ? 57.665 32.277 37.934 1.00 62.85 74 ASP B C 1
ATOM 3302 O O . ASP B 1 94 ? 58.527 32.379 38.813 1.00 63.03 74 ASP B O 1
ATOM 3307 N N . LEU B 1 95 ? 56.718 31.340 37.951 1.00 64.00 75 LEU B N 1
ATOM 3308 C CA . LEU B 1 95 ? 56.569 30.407 39.072 1.00 64.80 75 LEU B CA 1
ATOM 3309 C C . LEU B 1 95 ? 57.324 29.090 38.882 1.00 65.75 75 LEU B C 1
ATOM 3310 O O . LEU B 1 95 ? 57.672 28.427 39.861 1.00 65.72 75 LEU B O 1
ATOM 3315 N N . VAL B 1 96 ? 57.579 28.721 37.629 1.00 67.05 76 VAL B N 1
ATOM 3316 C CA . VAL B 1 96 ? 58.234 27.449 37.311 1.00 68.76 76 VAL B CA 1
ATOM 3317 C C . VAL B 1 96 ? 59.728 27.447 37.685 1.00 69.84 76 VAL B C 1
ATOM 3318 O O . VAL B 1 96 ? 60.434 28.433 37.466 1.00 70.14 76 VAL B O 1
ATOM 3322 N N . ARG B 1 97 ? 60.184 26.332 38.258 1.00 71.20 77 ARG B N 1
ATOM 3323 C CA . ARG B 1 97 ? 61.576 26.155 38.696 1.00 72.42 77 ARG B CA 1
ATOM 3324 C C . ARG B 1 97 ? 62.578 26.034 37.526 1.00 72.87 77 ARG B C 1
ATOM 3325 O O . ARG B 1 97 ? 62.167 26.062 36.362 1.00 72.77 77 ARG B O 1
ATOM 3333 N N . PRO B 1 98 ? 63.897 25.935 37.828 1.00 73.29 78 PRO B N 1
ATOM 3334 C CA . PRO B 1 98 ? 64.896 25.614 36.794 1.00 73.32 78 PRO B CA 1
ATOM 3335 C C . PRO B 1 98 ? 64.548 24.344 36.012 1.00 73.05 78 PRO B C 1
ATOM 3336 O O . PRO B 1 98 ? 64.564 24.356 34.780 1.00 72.80 78 PRO B O 1
ATOM 3340 N N . GLU B 1 99 ? 64.239 23.264 36.730 1.00 72.94 79 GLU B N 1
ATOM 3341 C CA . GLU B 1 99 ? 63.669 22.065 36.121 1.00 72.97 79 GLU B CA 1
ATOM 3342 C C . GLU B 1 99 ? 62.191 22.341 35.880 1.00 72.80 79 GLU B C 1
ATOM 3343 O O . GLU B 1 99 ? 61.653 23.328 36.390 1.00 73.01 79 GLU B O 1
ATOM 3349 N N . ASP B 1 100 ? 61.535 21.474 35.113 1.00 71.81 80 ASP B N 1
ATOM 3350 C CA . ASP B 1 100 ? 60.104 21.616 34.806 1.00 70.72 80 ASP B CA 1
ATOM 3351 C C . ASP B 1 100 ? 59.824 22.693 33.748 1.00 69.98 80 ASP B C 1
ATOM 3352 O O . ASP B 1 100 ? 58.662 22.972 33.436 1.00 70.11 80 ASP B O 1
ATOM 3357 N N . ALA B 1 101 ? 60.885 23.289 33.202 1.00 68.71 81 ALA B N 1
ATOM 3358 C CA . ALA B 1 101 ? 60.763 24.294 32.141 1.00 67.03 81 ALA B CA 1
ATOM 3359 C C . ALA B 1 101 ? 60.263 23.673 30.832 1.00 65.65 81 ALA B C 1
ATOM 3360 O O . ALA B 1 101 ? 59.543 24.319 30.066 1.00 65.30 81 ALA B O 1
ATOM 3362 N N . GLY B 1 102 ? 60.645 22.420 30.590 1.00 63.93 82 GLY B N 1
ATOM 3363 C CA . GLY B 1 102 ? 60.174 21.667 29.429 1.00 61.97 82 GLY B CA 1
ATOM 3364 C C . GLY B 1 102 ? 58.749 21.165 29.595 1.00 60.57 82 GLY B C 1
ATOM 3365 O O . GLY B 1 102 ? 58.054 20.907 28.610 1.00 60.52 82 GLY B O 1
ATOM 3366 N N . ARG B 1 103 ? 58.320 21.030 30.849 1.00 58.54 83 ARG B N 1
ATOM 3367 C CA . ARG B 1 103 ? 56.974 20.569 31.181 1.00 55.92 83 ARG B CA 1
ATOM 3368 C C . ARG B 1 103 ? 56.027 21.714 31.534 1.00 53.64 83 ARG B C 1
ATOM 3369 O O . ARG B 1 103 ? 54.978 21.485 32.141 1.00 53.33 83 ARG B O 1
ATOM 3377 N N . ARG B 1 104 ? 56.389 22.939 31.155 1.00 50.92 84 ARG B N 1
ATOM 3378 C CA . ARG B 1 104 ? 55.613 24.120 31.543 1.00 48.53 84 ARG B CA 1
ATOM 3379 C C . ARG B 1 104 ? 54.335 24.266 30.720 1.00 46.56 84 ARG B C 1
ATOM 3380 O O . ARG B 1 104 ? 54.270 25.046 29.765 1.00 46.50 84 ARG B O 1
ATOM 3388 N N . VAL B 1 105 ? 53.320 23.504 31.111 1.00 44.38 85 VAL B N 1
ATOM 3389 C CA . VAL B 1 105 ? 52.038 23.491 30.416 1.00 42.92 85 VAL B CA 1
ATOM 3390 C C . VAL B 1 105 ? 50.894 23.190 31.382 1.00 41.91 85 VAL B C 1
ATOM 3391 O O . VAL B 1 105 ? 50.983 22.277 32.210 1.00 41.45 85 VAL B O 1
ATOM 3395 N N . VAL B 1 106 ? 49.836 23.990 31.274 1.00 40.77 86 VAL B N 1
ATOM 3396 C CA . VAL B 1 106 ? 48.621 23.814 32.058 1.00 39.32 86 VAL B CA 1
ATOM 3397 C C . VAL B 1 106 ? 47.680 22.863 31.314 1.00 38.81 86 VAL B C 1
ATOM 3398 O O . VAL B 1 106 ? 47.115 23.216 30.270 1.00 38.79 86 VAL B O 1
ATOM 3402 N N . TYR B 1 107 ? 47.529 21.653 31.846 1.00 37.47 87 TYR B N 1
ATOM 3403 C CA . TYR B 1 107 ? 46.674 20.653 31.213 1.00 36.15 87 TYR B CA 1
ATOM 3404 C C . TYR B 1 107 ? 45.239 20.723 31.726 1.00 34.80 87 TYR B C 1
ATOM 3405 O O . TYR B 1 107 ? 44.994 20.971 32.911 1.00 33.77 87 TYR B O 1
ATOM 3414 N N . LEU B 1 108 ? 44.297 20.513 30.813 1.00 33.37 88 LEU B N 1
ATOM 3415 C CA . LEU B 1 108 ? 42.883 20.488 31.150 1.00 31.82 88 LEU B CA 1
ATOM 3416 C C . LEU B 1 108 ? 42.556 19.152 31.816 1.00 30.97 88 LEU B C 1
ATOM 3417 O O . LEU B 1 108 ? 42.712 18.087 31.212 1.00 28.94 88 LEU B O 1
ATOM 3422 N N . ARG B 1 109 ? 42.127 19.223 33.074 1.00 31.25 89 ARG B N 1
ATOM 3423 C CA . ARG B 1 109 ? 41.929 18.030 33.899 1.00 31.56 89 ARG B CA 1
ATOM 3424 C C . ARG B 1 109 ? 40.455 17.759 34.179 1.00 31.03 89 ARG B C 1
ATOM 3425 O O . ARG B 1 109 ? 39.815 18.468 34.961 1.00 31.09 89 ARG B O 1
ATOM 3433 N N . ASN B 1 110 ? 39.923 16.723 33.539 1.00 30.85 90 ASN B N 1
ATOM 3434 C CA . ASN B 1 110 ? 38.553 16.313 33.780 1.00 30.82 90 ASN B CA 1
ATOM 3435 C C . ASN B 1 110 ? 38.444 15.756 35.194 1.00 30.49 90 ASN B C 1
ATOM 3436 O O . ASN B 1 110 ? 39.180 14.835 35.544 1.00 30.99 90 ASN B O 1
ATOM 3441 N N . PRO B 1 111 ? 37.540 16.328 36.015 1.00 30.18 91 PRO B N 1
ATOM 3442 C CA . PRO B 1 111 ? 37.408 15.992 37.439 1.00 30.39 91 PRO B CA 1
ATOM 3443 C C . PRO B 1 111 ? 37.123 14.517 37.711 1.00 31.47 91 PRO B C 1
ATOM 3444 O O . PRO B 1 111 ? 37.404 14.028 38.807 1.00 30.86 91 PRO B O 1
ATOM 3448 N N . GLN B 1 112 ? 36.576 13.821 36.719 1.00 32.92 92 GLN B N 1
ATOM 3449 C CA . GLN B 1 112 ? 36.278 12.398 36.841 1.00 34.38 92 GLN B CA 1
ATOM 3450 C C . GLN B 1 112 ? 37.274 11.552 36.051 1.00 34.21 92 GLN B C 1
ATOM 3451 O O . GLN B 1 112 ? 37.034 10.373 35.788 1.00 34.87 92 GLN B O 1
ATOM 3457 N N . ARG B 1 113 ? 38.398 12.161 35.687 1.00 34.00 93 ARG B N 1
ATOM 3458 C CA . ARG B 1 113 ? 39.402 11.503 34.863 1.00 33.62 93 ARG B CA 1
ATOM 3459 C C . ARG B 1 113 ? 40.824 11.872 35.314 1.00 34.19 93 ARG B C 1
ATOM 3460 O O . ARG B 1 113 ? 41.773 11.823 34.527 1.00 33.88 93 ARG B O 1
ATOM 3468 N N . LYS B 1 114 ? 40.956 12.224 36.592 1.00 35.27 94 LYS B N 1
ATOM 3469 C CA . LYS B 1 114 ? 42.226 12.676 37.171 1.00 35.80 94 LYS B CA 1
ATOM 3470 C C . LYS B 1 114 ? 43.292 11.587 37.141 1.00 35.89 94 LYS B C 1
ATOM 3471 O O . LYS B 1 114 ? 44.468 11.865 36.903 1.00 36.65 94 LYS B O 1
ATOM 3477 N N . ASP B 1 115 ? 42.865 10.350 37.377 1.00 35.66 95 ASP B N 1
ATOM 3478 C CA . ASP B 1 115 ? 43.753 9.188 37.435 1.00 35.58 95 ASP B CA 1
ATOM 3479 C C . ASP B 1 115 ? 44.616 8.982 36.186 1.00 34.40 95 ASP B C 1
ATOM 3480 O O . ASP B 1 115 ? 45.738 8.487 36.281 1.00 34.58 95 ASP B O 1
ATOM 3485 N N . VAL B 1 116 ? 44.091 9.360 35.024 1.00 33.21 96 VAL B N 1
ATOM 3486 C CA . VAL B 1 116 ? 44.817 9.202 33.760 1.00 31.51 96 VAL B CA 1
ATOM 3487 C C . VAL B 1 116 ? 45.147 10.540 33.092 1.00 30.60 96 VAL B C 1
ATOM 3488 O O . VAL B 1 116 ? 45.723 10.571 32.003 1.00 30.87 96 VAL B O 1
ATOM 3492 N N . SER B 1 117 ? 44.779 11.633 33.760 1.00 29.67 97 SER B N 1
ATOM 3493 C CA . SER B 1 117 ? 45.055 13.004 33.302 1.00 29.08 97 SER B CA 1
ATOM 3494 C C . SER B 1 117 ? 44.503 13.337 31.907 1.00 28.65 97 SER B C 1
ATOM 3495 O O . SER B 1 117 ? 45.185 13.945 31.074 1.00 28.46 97 SER B O 1
ATOM 3498 N N . ALA B 1 118 ? 43.255 12.945 31.673 1.00 28.23 98 ALA B N 1
ATOM 3499 C CA . ALA B 1 118 ? 42.578 13.226 30.414 1.00 27.18 98 ALA B CA 1
ATOM 3500 C C . ALA B 1 118 ? 41.689 14.460 30.530 1.00 26.75 98 ALA B C 1
ATOM 3501 O O . ALA B 1 118 ? 41.215 14.799 31.617 1.00 26.52 98 ALA B O 1
ATOM 3503 N N . ALA B 1 119 ? 41.484 15.136 29.403 1.00 26.71 99 ALA B N 1
ATOM 3504 C CA . ALA B 1 119 ? 40.570 16.265 29.337 1.00 27.67 99 ALA B CA 1
ATOM 3505 C C . ALA B 1 119 ? 39.156 15.756 29.091 1.00 29.64 99 ALA B C 1
ATOM 3506 O O . ALA B 1 119 ? 38.183 16.332 29.587 1.00 30.16 99 ALA B O 1
ATOM 3508 N N . CYS B 1 120 ? 39.061 14.669 28.326 1.00 30.71 100 CYS B N 1
ATOM 3509 C CA . CYS B 1 120 ? 37.791 14.067 27.948 1.00 31.28 100 CYS B CA 1
ATOM 3510 C C . CYS B 1 120 ? 38.081 12.703 27.341 1.00 31.57 100 CYS B C 1
ATOM 3511 O O . CYS B 1 120 ? 38.848 12.597 26.378 1.00 31.54 100 CYS B O 1
ATOM 3514 N N . GLY B 1 121 ? 37.476 11.663 27.914 1.00 31.41 101 GLY B N 1
ATOM 3515 C CA . GLY B 1 121 ? 37.667 10.286 27.455 1.00 30.26 101 GLY B CA 1
ATOM 3516 C C . GLY B 1 121 ? 39.114 9.851 27.556 1.00 29.87 101 GLY B C 1
ATOM 3517 O O . GLY B 1 121 ? 39.682 9.805 28.650 1.00 29.32 101 GLY B O 1
ATOM 3518 N N . TRP B 1 122 ? 39.709 9.543 26.407 1.00 29.22 102 TRP B N 1
ATOM 3519 C CA . TRP B 1 122 ? 41.114 9.156 26.343 1.00 28.90 102 TRP B CA 1
ATOM 3520 C C . TRP B 1 122 ? 41.941 10.192 25.578 1.00 28.98 102 TRP B C 1
ATOM 3521 O O . TRP B 1 122 ? 42.928 9.861 24.911 1.00 28.49 102 TRP B O 1
ATOM 3532 N N . LEU B 1 123 ? 41.526 11.450 25.694 1.00 28.62 103 LEU B N 1
ATOM 3533 C CA . LEU B 1 123 ? 42.202 12.563 25.044 1.00 28.69 103 LEU B CA 1
ATOM 3534 C C . LEU B 1 123 ? 42.856 13.491 26.058 1.00 28.31 103 LEU B C 1
ATOM 3535 O O . LEU B 1 123 ? 42.270 13.823 27.087 1.00 27.06 103 LEU B O 1
ATOM 3540 N N . PHE B 1 124 ? 44.083 13.894 25.749 1.00 29.05 104 PHE B N 1
ATOM 3541 C CA . PHE B 1 124 ? 44.838 14.836 26.558 1.00 29.26 104 PHE B CA 1
ATOM 3542 C C . PHE B 1 124 ? 44.750 16.213 25.916 1.00 29.24 104 PHE B C 1
ATOM 3543 O O . PHE B 1 124 ? 44.684 16.327 24.691 1.00 29.91 104 PHE B O 1
ATOM 3551 N N . SER B 1 125 ? 44.745 17.254 26.743 1.00 29.50 105 SER B N 1
ATOM 3552 C CA . SER B 1 125 ? 44.798 18.624 26.241 1.00 29.99 105 SER B CA 1
ATOM 3553 C C . SER B 1 125 ? 45.530 19.562 27.197 1.00 30.59 105 SER B C 1
ATOM 3554 O O . SER B 1 125 ? 45.291 19.544 28.405 1.00 30.79 105 SER B O 1
ATOM 3557 N N . GLY B 1 126 ? 46.421 20.379 26.641 1.00 31.09 106 GLY B N 1
ATOM 3558 C CA . GLY B 1 126 ? 47.219 21.312 27.429 1.00 32.17 106 GLY B CA 1
ATOM 3559 C C . GLY B 1 126 ? 47.334 22.682 26.793 1.00 33.17 106 GLY B C 1
ATOM 3560 O O . GLY B 1 126 ? 47.081 22.843 25.597 1.00 33.68 106 GLY B O 1
ATOM 3561 N N . ILE B 1 127 ? 47.705 23.671 27.603 1.00 34.37 107 ILE B N 1
ATOM 3562 C CA . ILE B 1 127 ? 47.926 25.041 27.132 1.00 35.03 107 ILE B CA 1
ATOM 3563 C C . ILE B 1 127 ? 49.373 25.480 27.382 1.00 35.73 107 ILE B C 1
ATOM 3564 O O . ILE B 1 127 ? 49.850 25.448 28.518 1.00 36.02 107 ILE B O 1
ATOM 3569 N N . GLN B 1 128 ? 50.061 25.888 26.317 1.00 36.76 108 GLN B N 1
ATOM 3570 C CA . GLN B 1 128 ? 51.457 26.326 26.406 1.00 38.13 108 GLN B CA 1
ATOM 3571 C C . GLN B 1 128 ? 51.649 27.780 25.998 1.00 39.44 108 GLN B C 1
ATOM 3572 O O . GLN B 1 128 ? 50.808 28.361 25.306 1.00 39.81 108 GLN B O 1
ATOM 3578 N N . THR B 1 129 ? 52.772 28.351 26.427 1.00 40.23 109 THR B N 1
ATOM 3579 C CA . THR B 1 129 ? 53.162 29.702 26.044 1.00 40.91 109 THR B CA 1
ATOM 3580 C C . THR B 1 129 ? 54.629 29.727 25.648 1.00 41.94 109 THR B C 1
ATOM 3581 O O . THR B 1 129 ? 55.477 29.154 26.333 1.00 42.25 109 THR B O 1
ATOM 3585 N N . MET B 1 130 ? 54.913 30.380 24.526 1.00 42.70 110 MET B N 1
ATOM 3586 C CA . MET B 1 130 ? 56.278 30.689 24.132 1.00 44.37 110 MET B CA 1
ATOM 3587 C C . MET B 1 130 ? 56.381 32.125 23.629 1.00 45.07 110 MET B C 1
ATOM 3588 O O . MET B 1 130 ? 55.396 32.707 23.161 1.00 44.38 110 MET B O 1
ATOM 3593 N N . LYS B 1 131 ? 57.580 32.689 23.744 1.00 46.14 111 LYS B N 1
ATOM 3594 C CA . LYS B 1 131 ? 57.847 34.059 23.317 1.00 46.58 111 LYS B CA 1
ATOM 3595 C C . LYS B 1 131 ? 58.669 34.071 22.026 1.00 47.10 111 LYS B C 1
ATOM 3596 O O . LYS B 1 131 ? 59.198 33.035 21.612 1.00 46.98 111 LYS B O 1
ATOM 3602 N N . ALA B 1 132 ? 58.763 35.244 21.401 1.00 47.94 112 ALA B N 1
ATOM 3603 C CA . ALA B 1 132 ? 59.415 35.422 20.095 1.00 49.14 112 ALA B CA 1
ATOM 3604 C C . ALA B 1 132 ? 60.715 34.624 19.893 1.00 49.71 112 ALA B C 1
ATOM 3605 O O . ALA B 1 132 ? 60.916 34.015 18.840 1.00 49.66 112 ALA B O 1
ATOM 3607 N N . GLY B 1 133 ? 61.584 34.628 20.900 1.00 49.75 113 GLY B N 1
ATOM 3608 C CA . GLY B 1 133 ? 62.877 33.955 20.804 1.00 50.62 113 GLY B CA 1
ATOM 3609 C C . GLY B 1 133 ? 62.857 32.454 21.043 1.00 50.90 113 GLY B C 1
ATOM 3610 O O . GLY B 1 133 ? 63.521 31.702 20.325 1.00 51.04 113 GLY B O 1
ATOM 3611 N N . GLU B 1 134 ? 62.087 32.027 22.045 1.00 50.66 114 GLU B N 1
ATOM 3612 C CA . GLU B 1 134 ? 62.109 30.651 22.562 1.00 50.24 114 GLU B CA 1
ATOM 3613 C C . GLU B 1 134 ? 61.940 29.557 21.505 1.00 49.63 114 GLU B C 1
ATOM 3614 O O . GLU B 1 134 ? 61.223 29.736 20.517 1.00 49.47 114 GLU B O 1
ATOM 3620 N N . ARG B 1 135 ? 62.611 28.429 21.730 1.00 49.17 115 ARG B N 1
ATOM 3621 C CA . ARG B 1 135 ? 62.409 27.209 20.944 1.00 48.54 115 ARG B CA 1
ATOM 3622 C C . ARG B 1 135 ? 62.754 25.960 21.763 1.00 47.91 115 ARG B C 1
ATOM 3623 O O . ARG B 1 135 ? 63.638 25.995 22.625 1.00 48.07 115 ARG B O 1
ATOM 3631 N N . ALA B 1 136 ? 62.051 24.863 21.484 1.00 46.47 116 ALA B N 1
ATOM 3632 C CA . ALA B 1 136 ? 62.227 23.611 22.218 1.00 45.10 116 ALA B CA 1
ATOM 3633 C C . ALA B 1 136 ? 62.958 22.553 21.392 1.00 44.01 116 ALA B C 1
ATOM 3634 O O . ALA B 1 136 ? 63.056 22.665 20.169 1.00 43.68 116 ALA B O 1
ATOM 3636 N N . GLY B 1 137 ? 63.469 21.529 22.073 1.00 43.00 117 GLY B N 1
ATOM 3637 C CA . GLY B 1 137 ? 64.135 20.407 21.417 1.00 42.19 117 GLY B CA 1
ATOM 3638 C C . GLY B 1 137 ? 63.147 19.459 20.767 1.00 41.26 117 GLY B C 1
ATOM 3639 O O . GLY B 1 137 ? 61.948 19.515 21.048 1.00 41.08 117 GLY B O 1
ATOM 3640 N N . ALA B 1 138 ? 63.654 18.583 19.902 1.00 40.33 118 ALA B N 1
ATOM 3641 C CA . ALA B 1 138 ? 62.814 17.636 19.171 1.00 40.05 118 ALA B CA 1
ATOM 3642 C C . ALA B 1 138 ? 62.745 16.259 19.835 1.00 40.15 118 ALA B C 1
ATOM 3643 O O . ALA B 1 138 ? 63.758 15.715 20.275 1.00 40.08 118 ALA B O 1
ATOM 3645 N N . HIS B 1 139 ? 61.535 15.708 19.902 1.00 40.31 119 HIS B N 1
ATOM 3646 C CA . HIS B 1 139 ? 61.314 14.354 20.405 1.00 39.63 119 HIS B CA 1
ATOM 3647 C C . HIS B 1 139 ? 60.355 13.582 19.501 1.00 38.85 119 HIS B C 1
ATOM 3648 O O . HIS B 1 139 ? 59.722 14.153 18.613 1.00 38.92 119 HIS B O 1
ATOM 3655 N N . ARG B 1 140 ? 60.259 12.280 19.738 1.00 38.32 120 ARG B N 1
ATOM 3656 C CA . ARG B 1 140 ? 59.400 11.397 18.961 1.00 37.84 120 ARG B CA 1
ATOM 3657 C C . ARG B 1 140 ? 58.649 10.477 19.918 1.00 36.92 120 ARG B C 1
ATOM 3658 O O . ARG B 1 140 ? 59.254 9.880 20.812 1.00 37.93 120 ARG B O 1
ATOM 3666 N N . HIS B 1 141 ? 57.332 10.384 19.743 1.00 35.41 121 HIS B N 1
ATOM 3667 C CA . HIS B 1 141 ? 56.508 9.495 20.565 1.00 33.91 121 HIS B CA 1
ATOM 3668 C C . HIS B 1 141 ? 55.359 8.843 19.800 1.00 33.26 121 HIS B C 1
ATOM 3669 O O . HIS B 1 141 ? 54.908 9.357 18.773 1.00 33.59 121 HIS B O 1
ATOM 3676 N N . ALA B 1 142 ? 54.897 7.706 20.319 1.00 32.23 122 ALA B N 1
ATOM 3677 C CA . ALA B 1 142 ? 53.814 6.927 19.715 1.00 31.23 122 ALA B CA 1
ATOM 3678 C C . ALA B 1 142 ? 52.484 7.681 19.684 1.00 30.88 122 ALA B C 1
ATOM 3679 O O . ALA B 1 142 ? 51.701 7.528 18.747 1.00 31.91 122 ALA B O 1
ATOM 3681 N N . ALA B 1 143 ? 52.233 8.487 20.713 1.00 29.70 123 ALA B N 1
ATOM 3682 C CA . ALA B 1 143 ? 51.042 9.326 20.762 1.00 28.50 123 ALA B CA 1
ATOM 3683 C C . ALA B 1 143 ? 51.028 10.316 19.601 1.00 28.39 123 ALA B C 1
ATOM 3684 O O . ALA B 1 143 ? 52.082 10.750 19.128 1.00 28.78 123 ALA B O 1
ATOM 3686 N N . SER B 1 144 ? 49.825 10.646 19.136 1.00 28.15 124 SER B N 1
ATOM 3687 C CA . SER B 1 144 ? 49.632 11.640 18.088 1.00 27.47 124 SER B CA 1
ATOM 3688 C C . SER B 1 144 ? 49.204 12.955 18.722 1.00 27.92 124 SER B C 1
ATOM 3689 O O . SER B 1 144 ? 48.541 12.959 19.766 1.00 27.00 124 SER B O 1
ATOM 3692 N N . ALA B 1 145 ? 49.579 14.067 18.089 1.00 27.80 125 ALA B N 1
ATOM 3693 C CA . ALA B 1 145 ? 49.300 15.386 18.645 1.00 27.69 125 ALA B CA 1
ATOM 3694 C C . ALA B 1 145 ? 48.794 16.410 17.638 1.00 29.20 125 ALA B C 1
ATOM 3695 O O . ALA B 1 145 ? 49.149 16.381 16.457 1.00 29.36 125 ALA B O 1
ATOM 3697 N N . LEU B 1 146 ? 47.951 17.310 18.140 1.00 30.52 126 LEU B N 1
ATOM 3698 C CA . LEU B 1 146 ? 47.493 18.491 17.423 1.00 30.96 126 LEU B CA 1
ATOM 3699 C C . LEU B 1 146 ? 47.949 19.730 18.172 1.00 31.32 126 LEU B C 1
ATOM 3700 O O . LEU B 1 146 ? 47.951 19.751 19.403 1.00 31.15 126 LEU B O 1
ATOM 3705 N N . ARG B 1 147 ? 48.325 20.762 17.428 1.00 31.80 127 ARG B N 1
ATOM 3706 C CA . ARG B 1 147 ? 48.740 22.014 18.029 1.00 33.06 127 ARG B CA 1
ATOM 3707 C C . ARG B 1 147 ? 47.937 23.152 17.411 1.00 32.56 127 ARG B C 1
ATOM 3708 O O . ARG B 1 147 ? 48.256 23.625 16.320 1.00 33.10 127 ARG B O 1
ATOM 3716 N N . PHE B 1 148 ? 46.889 23.573 18.119 1.00 31.61 128 PHE B N 1
ATOM 3717 C CA . PHE B 1 148 ? 45.974 24.616 17.650 1.00 30.28 128 PHE B CA 1
ATOM 3718 C C . PHE B 1 148 ? 46.328 25.965 18.265 1.00 31.23 128 PHE B C 1
ATOM 3719 O O . PHE B 1 148 ? 46.266 26.132 19.487 1.00 31.54 128 PHE B O 1
ATOM 3727 N N . ILE B 1 149 ? 46.696 26.920 17.412 1.00 31.79 129 ILE B N 1
ATOM 3728 C CA . ILE B 1 149 ? 47.096 28.258 17.858 1.00 32.80 129 ILE B CA 1
ATOM 3729 C C . ILE B 1 149 ? 45.878 29.083 18.281 1.00 33.46 129 ILE B C 1
ATOM 3730 O O . ILE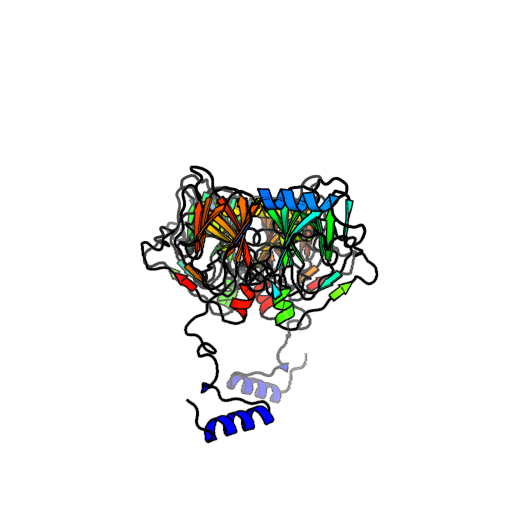 B 1 149 ? 44.933 29.252 17.508 1.00 33.69 129 ILE B O 1
ATOM 3735 N N . MET B 1 150 ? 45.909 29.588 19.511 1.00 34.30 130 MET B N 1
ATOM 3736 C CA . MET B 1 150 ? 44.802 30.381 20.047 1.00 36.03 130 MET B CA 1
ATOM 3737 C C . MET B 1 150 ? 45.105 31.878 20.039 1.00 36.37 130 MET B C 1
ATOM 3738 O O . MET B 1 150 ? 44.231 32.691 19.733 1.00 36.60 130 MET B O 1
ATOM 3743 N N . GLU B 1 151 ? 46.340 32.235 20.380 1.00 36.57 131 GLU B N 1
ATOM 3744 C CA . GLU B 1 151 ? 46.771 33.627 20.359 1.00 38.08 131 GLU B CA 1
ATOM 3745 C C . GLU B 1 151 ? 48.208 33.742 19.877 1.00 38.79 131 GLU B C 1
ATOM 3746 O O . GLU B 1 151 ? 49.058 32.929 20.236 1.00 38.98 131 GLU B O 1
ATOM 3752 N N . GLY B 1 152 ? 48.469 34.755 19.056 1.00 39.73 132 GLY B N 1
ATOM 3753 C CA . GLY B 1 152 ? 49.818 35.038 18.593 1.00 40.50 132 GLY B CA 1
ATOM 3754 C C . GLY B 1 152 ? 50.036 34.896 17.101 1.00 41.26 132 GLY B C 1
ATOM 3755 O O . GLY B 1 152 ? 49.117 34.583 16.340 1.00 41.48 132 GLY B O 1
ATOM 3756 N N . SER B 1 153 ? 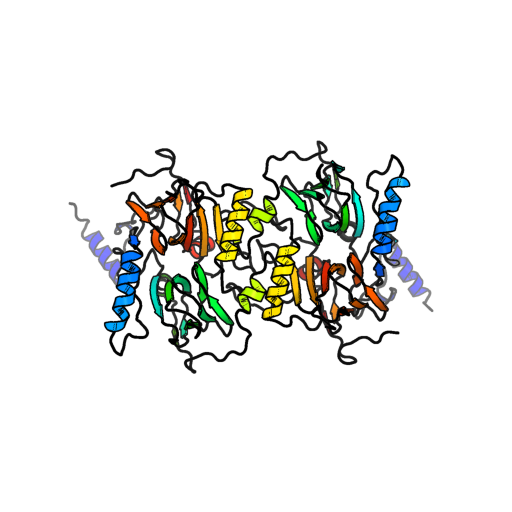51.278 35.126 16.691 1.00 42.30 133 SER B N 1
ATOM 3757 C CA . SER B 1 153 ? 51.647 35.149 15.287 1.00 42.84 133 SER B CA 1
ATOM 3758 C C . SER B 1 153 ? 53.077 34.656 15.120 1.00 42.84 133 SER B C 1
ATOM 3759 O O . SER B 1 153 ? 53.938 34.930 15.959 1.00 42.90 133 SER B O 1
ATOM 3762 N N . GLY B 1 154 ? 53.318 33.916 14.042 1.00 42.37 134 GLY B N 1
ATOM 3763 C CA . GLY B 1 154 ? 54.658 33.443 13.711 1.00 41.78 134 GLY B CA 1
ATOM 3764 C C . GLY B 1 154 ? 55.145 32.260 14.526 1.00 41.20 134 GLY B C 1
ATOM 3765 O O . GLY B 1 154 ? 56.335 32.160 14.826 1.00 40.71 134 GLY B O 1
ATOM 3766 N N . ALA B 1 155 ? 54.229 31.364 14.888 1.00 40.82 135 ALA B N 1
ATOM 3767 C CA . ALA B 1 155 ? 54.598 30.100 15.526 1.00 40.18 135 ALA B CA 1
ATOM 3768 C C . ALA B 1 155 ? 55.065 29.110 14.461 1.00 39.15 135 ALA B C 1
ATOM 3769 O O . ALA B 1 155 ? 54.625 29.179 13.317 1.00 39.24 135 ALA B O 1
ATOM 3771 N N . TYR B 1 156 ? 55.959 28.198 14.830 1.00 38.79 136 TYR B N 1
ATOM 3772 C CA . TYR B 1 156 ? 56.443 27.200 13.877 1.00 38.78 136 TYR B CA 1
ATOM 3773 C C . TYR B 1 156 ? 56.665 25.821 14.490 1.00 37.60 136 TYR B C 1
ATOM 3774 O O . TYR B 1 156 ? 56.914 25.696 15.687 1.00 36.73 136 TYR B O 1
ATOM 3783 N N . THR B 1 157 ? 56.576 24.799 13.643 1.00 37.46 137 THR B N 1
ATOM 3784 C CA . THR B 1 157 ? 56.855 23.415 14.016 1.00 37.45 137 THR B CA 1
ATOM 3785 C C . THR B 1 157 ? 57.636 22.734 12.889 1.00 37.63 137 THR B C 1
ATOM 3786 O O . THR B 1 157 ? 57.371 22.981 11.708 1.00 38.19 137 THR B O 1
ATOM 3790 N N . ILE B 1 158 ? 58.611 21.903 13.255 1.00 36.68 138 ILE B N 1
ATOM 3791 C CA . ILE B 1 158 ? 59.289 21.044 12.284 1.00 36.08 138 ILE B CA 1
ATOM 3792 C C . ILE B 1 158 ? 58.828 19.604 12.477 1.00 35.66 138 ILE B C 1
ATOM 3793 O O . ILE B 1 158 ? 58.946 19.054 13.573 1.00 36.31 138 ILE B O 1
ATOM 3798 N N . VAL B 1 159 ? 58.291 19.011 11.412 1.00 34.65 139 VAL B N 1
ATOM 3799 C CA . VAL B 1 159 ? 57.855 17.612 11.427 1.00 33.85 139 VAL B CA 1
ATOM 3800 C C . VAL B 1 159 ? 58.643 16.825 10.377 1.00 33.63 139 VAL B C 1
ATOM 3801 O O . VAL B 1 159 ? 58.478 17.046 9.175 1.00 32.78 139 VAL B O 1
ATOM 3805 N N . ASP B 1 160 ? 59.501 15.917 10.843 1.00 33.53 140 ASP B N 1
ATOM 3806 C CA . ASP B 1 160 ? 60.426 15.163 9.977 1.00 33.95 140 ASP B CA 1
ATOM 3807 C C . ASP B 1 160 ? 61.106 16.015 8.894 1.00 34.04 140 ASP B C 1
ATOM 3808 O O . ASP B 1 160 ? 61.218 15.596 7.738 1.00 34.27 140 ASP B O 1
ATOM 3813 N N . GLY B 1 161 ? 61.557 17.207 9.279 1.00 33.85 141 GLY B N 1
ATOM 3814 C CA . GLY B 1 161 ? 62.210 18.123 8.349 1.00 34.07 141 GLY B CA 1
ATOM 3815 C C . GLY B 1 161 ? 61.294 19.170 7.740 1.00 34.67 141 GLY B C 1
ATOM 3816 O O . GLY B 1 161 ? 61.765 20.163 7.184 1.00 35.56 141 GLY B O 1
ATOM 3817 N N . HIS B 1 162 ? 59.984 18.953 7.839 1.00 34.41 142 HIS B N 1
ATOM 3818 C CA . HIS B 1 162 ? 59.015 19.874 7.253 1.00 33.56 142 HIS B CA 1
ATOM 3819 C C . HIS B 1 162 ? 58.696 21.009 8.210 1.00 34.66 142 HIS B C 1
ATOM 3820 O O . HIS B 1 162 ? 58.103 20.798 9.268 1.00 35.48 142 HIS B O 1
ATOM 3827 N N . LYS B 1 163 ? 59.107 22.212 7.827 1.00 36.14 143 LYS B N 1
ATOM 3828 C CA . LY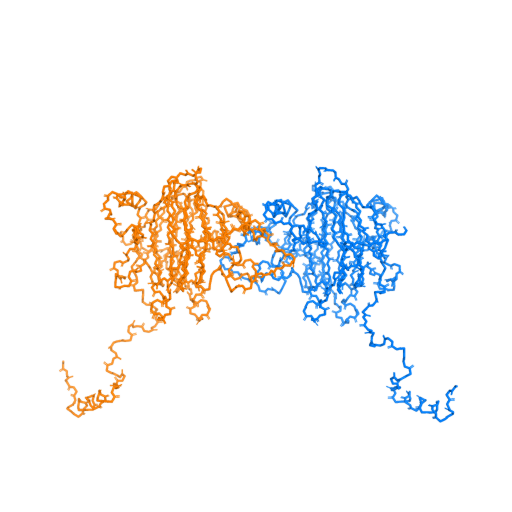S B 1 163 ? 58.914 23.407 8.634 1.00 37.66 143 LYS B CA 1
ATOM 3829 C C . LYS B 1 163 ? 57.616 24.092 8.213 1.00 37.97 143 LYS B C 1
ATOM 3830 O O . LYS B 1 163 ? 57.396 24.346 7.027 1.00 38.98 143 LYS B O 1
ATOM 3836 N N . VAL B 1 164 ? 56.751 24.371 9.183 1.00 38.05 144 VAL B N 1
ATOM 3837 C CA . VAL B 1 164 ? 55.476 25.041 8.913 1.00 38.05 144 VAL B CA 1
ATOM 3838 C C . VAL B 1 164 ? 55.297 26.269 9.799 1.00 38.98 144 VAL B C 1
ATOM 3839 O O . VAL B 1 164 ? 55.714 26.272 10.955 1.00 39.10 144 VAL B O 1
ATOM 3843 N N . GLU B 1 165 ? 54.683 27.310 9.245 1.00 40.20 145 GLU B N 1
ATOM 3844 C CA . GLU B 1 165 ? 54.399 28.536 9.987 1.00 41.15 145 GLU B CA 1
ATOM 3845 C C . GLU B 1 165 ? 52.909 28.618 10.318 1.00 40.22 145 GLU B C 1
ATOM 3846 O O . GLU B 1 165 ? 52.066 28.265 9.494 1.00 40.08 145 GLU B O 1
ATOM 3852 N N . LEU B 1 166 ? 52.599 29.097 11.521 1.00 39.57 146 LEU B N 1
ATOM 3853 C CA . LEU B 1 166 ? 51.231 29.112 12.041 1.00 38.37 146 LEU B CA 1
ATOM 3854 C C . LEU B 1 166 ? 50.793 30.471 12.580 1.00 38.27 146 LEU B C 1
ATOM 3855 O O . LEU B 1 166 ? 51.580 31.189 13.200 1.00 38.86 146 LEU B O 1
ATOM 3860 N N . GLY B 1 167 ? 49.525 30.799 12.350 1.00 37.98 147 GLY B N 1
ATOM 3861 C CA . GLY B 1 167 ? 48.879 31.963 12.954 1.00 37.45 147 GLY B CA 1
ATOM 3862 C C . GLY B 1 167 ? 47.671 31.529 13.766 1.00 37.44 147 GLY B C 1
ATOM 3863 O O . GLY B 1 167 ? 47.405 30.332 13.897 1.00 37.39 147 GLY B O 1
ATOM 3864 N N . ALA B 1 168 ? 46.936 32.497 14.310 1.00 36.74 148 ALA B N 1
ATOM 3865 C CA . ALA B 1 168 ? 45.742 32.209 15.108 1.00 36.40 148 ALA B CA 1
ATOM 3866 C C . ALA B 1 168 ? 44.690 31.411 14.328 1.00 35.96 148 ALA B C 1
ATOM 3867 O O . ALA B 1 168 ? 44.351 31.753 13.189 1.00 36.01 148 ALA B O 1
ATOM 3869 N N . ASN B 1 169 ? 44.194 30.347 14.963 1.00 34.64 149 ASN B N 1
ATOM 3870 C CA . ASN B 1 169 ? 43.182 29.428 14.405 1.00 33.46 149 ASN B CA 1
ATOM 3871 C C . ASN B 1 169 ? 43.694 28.390 13.389 1.00 33.43 149 ASN B C 1
ATOM 3872 O O . ASN B 1 169 ? 42.951 27.495 12.976 1.00 33.90 149 ASN B O 1
ATOM 3877 N N . ASP B 1 170 ? 44.957 28.520 12.992 1.00 33.02 150 ASP B N 1
ATOM 3878 C CA . ASP B 1 170 ? 45.644 27.475 12.244 1.00 32.52 150 ASP B CA 1
ATOM 3879 C C . ASP B 1 170 ? 46.026 26.360 13.210 1.00 32.06 150 ASP B C 1
ATOM 3880 O O . ASP B 1 170 ? 46.164 26.596 14.413 1.00 32.07 150 ASP B O 1
ATOM 3885 N N . PHE B 1 171 ? 46.198 25.148 12.693 1.00 32.03 151 PHE B N 1
ATOM 3886 C CA . PHE B 1 171 ? 46.775 24.074 13.497 1.00 31.78 151 PHE B CA 1
ATOM 3887 C C . PHE B 1 171 ? 47.721 23.174 12.708 1.00 32.20 151 PHE B C 1
ATOM 3888 O O . PHE B 1 171 ? 47.707 23.166 11.474 1.00 32.09 151 PHE B O 1
ATOM 3896 N N . VAL B 1 172 ? 48.556 22.437 13.437 1.00 32.79 152 VAL B N 1
ATOM 3897 C CA . VAL B 1 172 ? 49.440 21.442 12.834 1.00 33.18 152 VAL B CA 1
ATOM 3898 C C . VAL B 1 172 ? 49.258 20.054 13.422 1.00 32.05 152 VAL B C 1
ATOM 3899 O O . VAL B 1 172 ? 48.732 19.895 14.521 1.00 32.83 152 VAL B O 1
ATOM 3903 N N . LEU B 1 173 ? 49.702 19.059 12.662 1.00 31.22 153 LEU B N 1
ATOM 3904 C CA . LEU B 1 173 ? 49.731 17.676 13.099 1.00 30.62 153 LEU B CA 1
ATOM 3905 C C . LEU B 1 173 ? 51.158 17.300 13.456 1.00 31.43 153 LEU B C 1
ATOM 3906 O O . LEU B 1 173 ? 52.100 17.662 12.747 1.00 32.33 153 LEU B O 1
ATOM 3911 N N . THR B 1 174 ? 51.320 16.585 14.563 1.00 31.72 154 THR B N 1
ATOM 3912 C CA . THR B 1 174 ? 52.578 15.903 14.846 1.00 31.37 154 THR B CA 1
ATOM 3913 C C . THR B 1 174 ? 52.241 14.433 15.097 1.00 31.58 154 THR B C 1
ATOM 3914 O O . THR B 1 174 ? 52.123 14.003 16.246 1.00 32.55 154 THR B O 1
ATOM 3918 N N . PRO B 1 175 ? 52.059 13.664 14.008 1.00 31.77 155 PRO B N 1
ATOM 3919 C CA . PRO B 1 175 ? 51.550 12.294 14.060 1.00 32.53 155 PRO B CA 1
ATOM 3920 C C . PRO B 1 175 ? 52.481 11.291 14.739 1.00 33.45 155 PRO B C 1
ATOM 3921 O O . PRO B 1 175 ? 53.639 11.598 15.017 1.00 34.14 155 PRO B O 1
ATOM 3925 N N . ASN B 1 176 ? 51.942 10.101 14.996 1.00 34.47 156 ASN B N 1
ATOM 3926 C CA . ASN B 1 176 ? 52.673 8.962 15.543 1.00 35.15 156 ASN B CA 1
ATOM 3927 C C . ASN B 1 176 ? 54.134 8.883 15.093 1.00 35.58 156 ASN B C 1
ATOM 3928 O O . ASN B 1 176 ? 54.428 8.906 13.897 1.00 35.38 156 ASN B O 1
ATOM 3933 N N . GLY B 1 177 ? 55.035 8.807 16.070 1.00 36.37 157 GLY B N 1
ATOM 3934 C CA . GLY B 1 177 ? 56.449 8.500 15.837 1.00 37.09 157 GLY B CA 1
ATOM 3935 C C . GLY B 1 177 ? 57.241 9.447 14.953 1.00 37.29 157 GLY B C 1
ATOM 3936 O O . GLY B 1 177 ? 58.283 9.072 14.414 1.00 36.94 157 GLY B O 1
ATOM 3937 N N . THR B 1 178 ? 56.758 10.676 14.812 1.00 37.73 158 THR B N 1
ATOM 3938 C CA . THR B 1 178 ? 57.415 11.657 13.961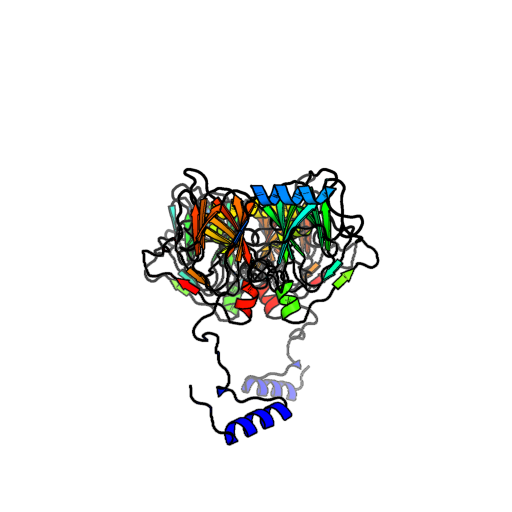 1.00 38.18 158 THR B CA 1
ATOM 3939 C C . THR B 1 178 ? 58.297 12.597 14.794 1.00 38.78 158 THR B C 1
ATOM 3940 O O . THR B 1 178 ? 57.953 12.933 15.934 1.00 38.67 158 THR B O 1
ATOM 3944 N N . TRP B 1 179 ? 59.441 12.995 14.233 1.00 39.28 159 TRP B N 1
ATOM 3945 C CA . TRP B 1 179 ? 60.324 13.972 14.882 1.00 39.56 159 TRP B CA 1
ATOM 3946 C C . TRP B 1 179 ? 59.675 15.353 14.856 1.00 39.42 159 TRP B C 1
ATOM 3947 O O . TRP B 1 179 ? 59.439 15.910 13.781 1.00 40.38 159 TRP B O 1
ATOM 3958 N N . HIS B 1 180 ? 59.382 15.902 16.032 1.00 38.49 160 HIS B N 1
ATOM 3959 C CA . HIS B 1 180 ? 58.728 17.207 16.105 1.00 38.58 160 HIS B CA 1
ATOM 3960 C C . HIS B 1 180 ? 59.272 18.137 17.187 1.00 39.49 160 HIS B C 1
ATOM 3961 O O . HIS B 1 180 ? 59.508 17.722 18.325 1.00 39.62 160 HIS B O 1
ATOM 3968 N N . GLU B 1 181 ? 59.466 19.398 16.804 1.00 39.92 161 GLU B N 1
ATOM 3969 C CA . GLU B 1 181 ? 59.867 20.458 17.722 1.00 40.07 161 GLU B CA 1
ATOM 3970 C C . GLU B 1 181 ? 59.031 21.711 17.477 1.00 41.23 161 GLU B C 1
ATOM 3971 O O . GLU B 1 181 ? 58.595 21.971 16.354 1.00 40.31 161 GLU B O 1
ATOM 3977 N N . HIS B 1 182 ? 58.809 22.480 18.537 1.00 43.14 162 HIS B N 1
ATOM 3978 C CA . HIS B 1 182 ? 57.995 23.685 18.458 1.00 44.82 162 HIS B CA 1
ATOM 3979 C C . HIS B 1 182 ? 58.818 24.915 18.803 1.00 45.71 162 HIS B C 1
ATOM 3980 O O . HIS B 1 182 ? 59.850 24.814 19.467 1.00 46.51 162 HIS B O 1
ATOM 3987 N N . GLY B 1 183 ? 58.353 26.074 18.350 1.00 46.57 163 GLY B N 1
ATOM 3988 C CA . GLY B 1 183 ? 59.015 27.340 18.634 1.00 47.79 163 GLY B CA 1
ATOM 3989 C C . GLY B 1 183 ? 58.308 28.507 17.979 1.00 48.98 163 GLY B C 1
ATOM 3990 O O . GLY B 1 183 ? 57.323 28.326 17.261 1.00 48.70 163 GLY B O 1
ATOM 3991 N N . ILE B 1 184 ? 58.816 29.709 18.235 1.00 50.48 164 ILE B N 1
ATOM 3992 C CA . ILE B 1 184 ? 58.276 30.927 17.639 1.00 52.08 164 ILE B CA 1
ATOM 3993 C C . ILE B 1 184 ? 59.344 31.588 16.778 1.00 53.62 164 ILE B C 1
ATOM 3994 O O . ILE B 1 184 ? 60.487 31.749 17.211 1.00 53.63 164 ILE B O 1
ATOM 3999 N N . LEU B 1 185 ? 58.967 31.957 15.555 1.00 55.56 165 LEU B N 1
ATOM 4000 C CA . LEU B 1 185 ? 59.861 32.678 14.653 1.00 56.97 165 LEU B CA 1
ATOM 4001 C C . LEU B 1 185 ? 60.266 34.022 15.247 1.00 58.01 165 LEU B C 1
ATOM 4002 O O . LEU B 1 185 ? 59.561 34.586 16.087 1.00 58.70 165 LEU B O 1
ATOM 4007 N N . GLU B 1 186 ? 61.412 34.517 14.794 1.00 59.05 166 GLU B N 1
ATOM 4008 C CA . GLU B 1 186 ? 62.009 35.761 15.272 1.00 59.79 166 GLU B CA 1
ATOM 4009 C C . GLU B 1 186 ? 61.059 36.956 15.133 1.00 59.47 166 GLU B C 1
ATOM 4010 O O . GLU B 1 186 ? 60.967 37.800 16.031 1.00 59.13 166 GLU B O 1
ATOM 4016 N N . SER B 1 187 ? 60.350 37.005 14.006 1.00 58.75 167 SER B N 1
ATOM 4017 C CA . SER B 1 187 ? 59.450 38.110 13.675 1.00 57.70 167 SER B CA 1
ATOM 4018 C C . SER B 1 187 ? 58.081 37.999 14.348 1.00 56.82 167 SER B C 1
ATOM 4019 O O . SER B 1 187 ? 57.258 38.913 14.249 1.00 56.85 167 SER B O 1
ATOM 4022 N N . GLY B 1 188 ? 57.845 36.885 15.035 1.00 55.74 168 GLY B N 1
ATOM 4023 C CA . GLY B 1 188 ? 56.561 36.631 15.682 1.00 54.48 168 GLY B CA 1
ATOM 4024 C C . GLY B 1 188 ? 56.346 37.352 17.000 1.00 53.22 168 GLY B C 1
ATOM 4025 O O . GLY B 1 188 ? 57.196 38.126 17.445 1.00 52.49 168 GLY B O 1
ATOM 4026 N N . THR B 1 189 ? 55.193 37.093 17.616 1.00 52.76 169 THR B N 1
ATOM 4027 C CA . THR B 1 189 ? 54.850 37.640 18.932 1.00 51.87 169 THR B CA 1
ATOM 4028 C C . THR B 1 189 ? 54.784 36.516 19.971 1.00 50.76 169 THR B C 1
ATOM 4029 O O . THR B 1 189 ? 55.092 35.358 19.663 1.00 50.72 169 THR B O 1
ATOM 4033 N N . GLU B 1 190 ? 54.392 36.866 21.196 1.00 48.97 170 GLU B N 1
ATOM 4034 C CA . GLU B 1 190 ? 54.136 35.877 22.238 1.00 47.79 170 GLU B CA 1
ATOM 4035 C C . GLU B 1 190 ? 52.942 35.026 21.819 1.00 45.88 170 GLU B C 1
ATOM 4036 O O . GLU B 1 190 ? 51.916 35.560 21.389 1.00 45.98 170 GLU B O 1
ATOM 4042 N N . CYS B 1 191 ? 53.086 33.707 21.925 1.00 43.32 171 CYS B N 1
ATOM 4043 C CA . CYS B 1 191 ? 52.042 32.786 21.487 1.00 40.99 171 CYS B CA 1
ATOM 4044 C C . CYS B 1 191 ? 51.436 31.967 22.614 1.00 38.98 171 CYS B C 1
ATOM 4045 O O . CYS B 1 191 ? 52.110 31.624 23.582 1.00 39.17 171 CYS B O 1
ATOM 4048 N N . ILE B 1 192 ? 50.147 31.673 22.472 1.00 36.88 172 ILE B N 1
ATOM 4049 C CA . ILE B 1 192 ? 49.448 30.732 23.335 1.00 35.31 172 ILE B CA 1
ATOM 4050 C C . ILE B 1 192 ? 48.721 29.730 22.438 1.00 34.75 172 ILE B C 1
ATOM 4051 O O . ILE B 1 192 ? 47.966 30.122 21.545 1.00 33.98 172 ILE B O 1
ATOM 4056 N N . TRP B 1 193 ? 48.961 28.441 22.664 1.00 34.76 173 TRP B N 1
ATOM 4057 C CA . TRP B 1 193 ? 48.316 27.401 21.865 1.00 34.32 173 TRP B CA 1
ATOM 4058 C C . TRP B 1 193 ? 47.793 26.238 22.694 1.00 33.22 173 TRP B C 1
ATOM 4059 O O . TRP B 1 193 ? 48.204 26.032 23.835 1.00 32.85 173 TRP B O 1
ATOM 4070 N N . GLN B 1 194 ? 46.877 25.483 22.101 1.00 32.66 174 GLN B N 1
ATOM 4071 C CA . GLN B 1 194 ? 46.327 24.302 22.737 1.00 31.92 174 GLN B CA 1
ATOM 4072 C C . GLN B 1 194 ? 46.887 23.055 22.076 1.00 31.53 174 GLN B C 1
ATOM 4073 O O . GLN B 1 194 ? 46.826 22.908 20.852 1.00 31.00 174 GLN B O 1
ATOM 4079 N N . ASP B 1 195 ? 47.438 22.168 22.898 1.00 31.48 175 ASP B N 1
ATOM 4080 C CA . ASP B 1 195 ? 47.883 20.857 22.446 1.00 31.41 175 ASP B CA 1
ATOM 4081 C C . ASP B 1 195 ? 46.769 19.830 22.601 1.00 31.01 175 ASP B C 1
ATOM 4082 O O . ASP B 1 195 ? 46.042 19.841 23.593 1.00 31.76 175 ASP B O 1
ATOM 4087 N N . GLY B 1 196 ? 46.629 18.959 21.606 1.00 29.95 176 GLY B N 1
ATOM 4088 C CA . GLY B 1 196 ? 45.669 17.861 21.658 1.00 30.00 176 GLY B CA 1
ATOM 4089 C C . GLY B 1 196 ? 46.394 16.552 21.437 1.00 30.36 176 GLY B C 1
ATOM 4090 O O . GLY B 1 196 ? 47.046 16.370 20.414 1.00 30.05 176 GLY B O 1
ATOM 4091 N N . LEU B 1 197 ? 46.286 15.641 22.399 1.00 30.97 177 LEU B N 1
ATOM 4092 C CA . LEU B 1 197 ? 47.052 14.396 22.377 1.00 32.24 177 LEU B CA 1
ATOM 4093 C C . LEU B 1 197 ? 46.195 13.190 22.747 1.00 33.51 177 LEU B C 1
ATOM 4094 O O . LEU B 1 197 ? 45.270 13.304 23.553 1.00 33.52 177 LEU B O 1
ATOM 4099 N N . ASP B 1 198 ? 46.507 12.039 22.150 1.00 34.16 178 ASP B N 1
ATOM 4100 C CA . ASP B 1 198 ? 45.836 10.781 22.487 1.00 34.97 178 ASP B CA 1
ATOM 4101 C C . ASP B 1 198 ? 46.646 9.985 23.517 1.00 34.77 178 ASP B C 1
ATOM 4102 O O . ASP B 1 198 ? 46.585 8.752 23.557 1.00 34.73 178 ASP B O 1
ATOM 4107 N N . ILE B 1 199 ? 47.391 10.711 24.350 1.00 34.65 179 ILE B N 1
ATOM 4108 C CA . ILE B 1 199 ? 48.246 10.126 25.389 1.00 34.51 179 ILE B CA 1
ATOM 4109 C C . ILE B 1 199 ? 47.528 9.101 26.286 1.00 33.62 179 ILE B C 1
ATOM 4110 O O . ILE B 1 199 ? 48.033 7.987 26.449 1.00 33.30 179 ILE B O 1
ATOM 4115 N N . PRO B 1 200 ? 46.353 9.461 26.860 1.00 32.97 180 PRO B N 1
ATOM 4116 C CA . PRO B 1 200 ? 45.691 8.491 27.734 1.00 32.53 180 PRO B CA 1
ATOM 4117 C C . PRO B 1 200 ? 45.331 7.202 27.001 1.00 32.58 180 PRO B C 1
ATOM 4118 O O . PRO B 1 200 ? 45.469 6.122 27.573 1.00 32.92 180 PRO B O 1
ATOM 4122 N N . LEU B 1 201 ? 44.896 7.320 25.747 1.00 32.57 181 LEU B N 1
ATOM 4123 C CA . LEU B 1 201 ? 44.559 6.155 24.927 1.00 33.05 181 LEU B CA 1
ATOM 4124 C C . LEU B 1 201 ? 45.769 5.250 24.722 1.00 33.53 181 LEU B C 1
ATOM 4125 O O . LEU B 1 201 ? 45.669 4.031 24.866 1.00 34.45 181 LEU B O 1
ATOM 4130 N N . THR B 1 202 ? 46.904 5.860 24.393 1.00 33.40 182 THR B N 1
ATOM 4131 C CA . THR B 1 202 ? 48.123 5.120 24.088 1.00 33.39 182 THR B CA 1
ATOM 4132 C C . THR B 1 202 ? 48.659 4.377 25.318 1.00 33.70 182 THR B C 1
ATOM 4133 O O . THR B 1 202 ? 49.072 3.222 25.209 1.00 34.17 182 THR B O 1
ATOM 4137 N N . ASN B 1 203 ? 48.638 5.036 26.478 1.00 34.05 183 ASN B N 1
ATOM 4138 C CA . ASN B 1 203 ? 49.008 4.399 27.746 1.00 34.46 183 ASN B CA 1
ATOM 4139 C C . ASN B 1 203 ? 48.040 3.272 28.087 1.00 34.89 183 ASN B C 1
ATOM 4140 O O . ASN B 1 203 ? 48.451 2.166 28.447 1.00 34.89 183 ASN B O 1
ATOM 4145 N N . CYS B 1 204 ? 46.751 3.580 27.966 1.00 35.52 184 CYS B N 1
ATOM 4146 C CA . CYS B 1 204 ? 45.665 2.649 28.232 1.00 35.54 184 CYS B CA 1
ATOM 4147 C C . CYS B 1 204 ? 45.797 1.364 27.413 1.00 35.58 184 CYS B C 1
ATOM 4148 O O . CYS B 1 204 ? 45.620 0.261 27.940 1.00 34.84 184 CYS B O 1
ATOM 4151 N N . LEU B 1 205 ? 46.116 1.521 26.129 1.00 35.03 185 LEU B N 1
ATOM 4152 C CA . LEU B 1 205 ? 46.318 0.391 25.224 1.00 34.98 185 LEU B CA 1
ATOM 4153 C C . LEU B 1 205 ? 47.724 -0.210 25.330 1.00 35.77 185 LEU B C 1
ATOM 4154 O O . LEU B 1 205 ? 48.056 -1.157 24.610 1.00 35.66 185 LEU B O 1
ATOM 4159 N N . GLU B 1 206 ? 48.534 0.344 26.236 1.00 36.40 186 GLU B N 1
ATOM 4160 C CA . GLU B 1 206 ? 49.907 -0.109 26.494 1.00 36.46 186 GLU B CA 1
ATOM 4161 C C . GLU B 1 206 ? 50.736 -0.161 25.212 1.00 36.83 186 GLU B C 1
ATOM 4162 O O . GLU B 1 206 ? 51.132 -1.238 24.749 1.00 36.96 186 GLU B O 1
ATOM 4168 N N . ALA B 1 207 ? 50.985 1.018 24.643 1.00 36.86 187 ALA B N 1
ATOM 4169 C CA . ALA B 1 207 ? 51.674 1.132 23.359 1.00 37.37 187 ALA B CA 1
ATOM 4170 C C . ALA B 1 207 ? 52.475 2.428 23.188 1.00 37.32 187 ALA B C 1
ATOM 4171 O O . ALA B 1 207 ? 52.889 2.757 22.072 1.00 36.85 187 ALA B O 1
ATOM 4173 N N . ASN B 1 208 ? 52.703 3.157 24.278 1.00 37.50 188 ASN B N 1
ATOM 4174 C CA . ASN B 1 208 ? 53.397 4.441 24.176 1.00 38.66 188 ASN B CA 1
ATOM 4175 C C . ASN B 1 208 ? 54.921 4.322 24.220 1.00 39.23 188 ASN B C 1
ATOM 4176 O O . ASN B 1 208 ? 55.476 3.626 25.070 1.00 39.98 188 ASN B O 1
ATOM 4181 N N . PHE B 1 209 ? 55.575 4.999 23.281 1.00 39.11 189 PHE B N 1
ATOM 4182 C CA . PHE B 1 209 ? 57.030 5.054 23.201 1.00 39.15 189 PHE B CA 1
ATOM 4183 C C . PHE B 1 209 ? 57.473 6.509 23.245 1.00 39.90 189 PHE B C 1
ATOM 4184 O O . PHE B 1 209 ? 56.683 7.409 22.959 1.00 39.76 189 PHE B O 1
ATOM 4192 N N . TYR B 1 210 ? 58.734 6.732 23.608 1.00 40.65 190 TYR B N 1
ATOM 4193 C CA . TYR B 1 210 ? 59.296 8.079 23.702 1.00 40.94 190 TYR B CA 1
ATOM 4194 C C . TYR B 1 210 ? 60.809 8.035 23.521 1.00 41.71 190 TYR B C 1
ATOM 4195 O O . TYR B 1 210 ? 61.484 7.171 24.089 1.00 42.25 190 TYR B O 1
ATOM 4204 N N . GLU B 1 211 ? 61.334 8.958 22.718 1.00 42.36 191 GLU B N 1
ATOM 4205 C CA . GLU B 1 211 ? 62.778 9.198 22.653 1.00 42.73 191 GLU B CA 1
ATOM 4206 C C . GLU B 1 211 ? 63.091 10.610 22.170 1.00 42.43 191 GLU B C 1
ATOM 4207 O O . GLU B 1 211 ? 62.424 11.134 21.274 1.00 42.31 191 GLU B O 1
ATOM 4213 N N . VAL B 1 212 ? 64.099 11.221 22.790 1.00 42.75 192 VAL B N 1
ATOM 4214 C CA . VAL B 1 212 ? 64.598 12.532 22.374 1.00 42.92 192 VAL B CA 1
ATOM 4215 C C . VAL B 1 212 ? 65.493 12.389 21.144 1.00 43.71 192 VAL B C 1
ATOM 4216 O O . VAL B 1 212 ? 66.078 11.326 20.916 1.00 44.10 192 VAL B O 1
ATOM 4220 N N . HIS B 1 213 ? 65.588 13.455 20.354 1.00 44.54 193 HIS B N 1
ATOM 4221 C CA . HIS B 1 213 ? 66.462 13.474 19.185 1.00 45.74 193 HIS B CA 1
ATOM 4222 C C . HIS B 1 213 ? 67.924 13.457 19.631 1.00 46.14 193 HIS B C 1
ATOM 4223 O O . HIS B 1 213 ? 68.307 14.233 20.509 1.00 45.78 193 HIS B O 1
ATOM 4230 N N . PRO B 1 214 ? 68.740 12.560 19.038 1.00 46.70 194 PRO B N 1
ATOM 4231 C CA . PRO B 1 214 ? 70.163 12.440 19.381 1.00 47.26 194 PRO B CA 1
ATOM 4232 C C . PRO B 1 214 ? 70.957 13.737 19.192 1.00 47.96 194 PRO B C 1
ATOM 4233 O O . PRO B 1 214 ? 71.940 13.962 19.900 1.00 48.84 194 PRO B O 1
ATOM 4237 N N . ASN B 1 215 ? 70.525 14.577 18.253 1.00 48.25 195 ASN B N 1
ATOM 4238 C CA . ASN B 1 215 ? 71.169 15.864 17.997 1.00 48.49 195 ASN B CA 1
ATOM 4239 C C . ASN B 1 215 ? 70.435 17.052 18.613 1.00 48.89 195 ASN B C 1
ATOM 4240 O O . ASN B 1 215 ? 70.712 18.201 18.255 1.00 48.71 195 ASN B O 1
ATOM 4245 N N . ASP B 1 216 ? 69.504 16.770 19.530 1.00 49.53 196 ASP B N 1
ATOM 4246 C CA . ASP B 1 216 ? 68.704 17.795 20.225 1.00 49.67 196 ASP B CA 1
ATOM 4247 C C . ASP B 1 216 ? 67.678 18.451 19.285 1.00 49.16 196 ASP B C 1
ATOM 4248 O O . ASP B 1 216 ? 66.482 18.496 19.594 1.00 48.42 196 ASP B O 1
ATOM 4253 N N . TYR B 1 217 ? 68.158 18.949 18.145 1.00 48.41 197 TYR B N 1
ATOM 4254 C CA . TYR B 1 217 ? 67.321 19.587 17.131 1.00 47.46 197 TYR B CA 1
ATOM 4255 C C . TYR B 1 217 ? 67.449 18.868 15.787 1.00 47.15 197 TYR B C 1
ATOM 4256 O O . TYR B 1 217 ? 68.320 18.009 15.615 1.00 47.13 197 TYR B O 1
ATOM 4265 N N . GLN B 1 218 ? 66.569 19.209 14.847 1.00 46.47 198 GLN B N 1
ATOM 4266 C CA . GLN B 1 218 ? 66.583 18.608 13.513 1.00 46.04 198 GLN B CA 1
ATOM 4267 C C . GLN B 1 218 ? 67.318 19.499 12.524 1.00 45.23 198 GLN B C 1
ATOM 4268 O O . GLN B 1 218 ? 67.252 20.726 12.618 1.00 44.92 198 GLN B O 1
ATOM 4274 N N . THR B 1 219 ? 68.015 18.875 11.579 1.00 44.71 199 THR B N 1
ATOM 4275 C CA . THR B 1 219 ? 68.675 19.605 10.502 1.00 44.76 199 THR B CA 1
ATOM 4276 C C . THR B 1 219 ? 67.881 19.421 9.211 1.00 44.74 199 THR B C 1
ATOM 4277 O O . THR B 1 219 ? 67.760 18.305 8.693 1.00 44.69 199 THR B O 1
ATOM 4281 N N . THR B 1 220 ? 67.335 20.521 8.701 1.00 44.29 200 THR B N 1
ATOM 4282 C CA . THR B 1 220 ? 66.535 20.482 7.482 1.00 44.73 200 THR B CA 1
ATOM 4283 C C . THR B 1 220 ? 66.776 21.687 6.579 1.00 44.24 200 THR B C 1
ATOM 4284 O O . THR B 1 220 ? 66.868 22.823 7.049 1.00 43.81 200 THR B O 1
ATOM 4288 N N . ASP B 1 221 ? 66.875 21.418 5.281 1.00 43.88 201 ASP B N 1
ATOM 4289 C CA . ASP B 1 221 ? 67.056 22.459 4.270 1.00 43.85 201 ASP B CA 1
ATOM 4290 C C . ASP B 1 221 ? 65.812 22.599 3.390 1.00 42.21 201 ASP B C 1
ATOM 4291 O O . ASP B 1 221 ? 65.770 23.437 2.487 1.00 42.60 201 ASP B O 1
ATOM 4296 N N . ILE B 1 222 ? 64.812 21.763 3.662 1.00 39.86 202 ILE B N 1
ATOM 4297 C CA . ILE B 1 222 ? 63.530 21.784 2.960 1.00 37.80 202 ILE B CA 1
ATOM 4298 C C . ILE B 1 222 ? 62.886 23.171 3.072 1.00 36.21 202 ILE B C 1
ATOM 4299 O O . ILE B 1 222 ? 62.829 23.733 4.166 1.00 35.39 202 ILE B O 1
ATOM 4304 N N . PRO B 1 223 ? 62.421 23.734 1.935 1.00 35.08 203 PRO B N 1
ATOM 4305 C CA . PRO B 1 223 ? 61.841 25.081 1.938 1.00 34.30 203 PRO B CA 1
ATOM 4306 C C . PRO B 1 223 ? 60.682 25.212 2.920 1.00 34.01 203 PRO B C 1
ATOM 4307 O O . PRO B 1 223 ? 59.966 24.238 3.167 1.00 34.40 203 PRO B O 1
ATOM 4311 N N . LEU B 1 224 ? 60.518 26.408 3.479 1.00 33.44 204 LEU B N 1
ATOM 4312 C CA . LEU B 1 224 ? 59.484 26.676 4.475 1.00 33.78 204 LEU B CA 1
ATOM 4313 C C . LEU B 1 224 ? 58.084 26.417 3.921 1.00 34.35 204 LEU B C 1
ATOM 4314 O O . LEU B 1 224 ? 57.823 26.672 2.741 1.00 34.50 204 LEU B O 1
ATOM 4319 N N . ASN B 1 225 ? 57.204 25.903 4.785 1.00 34.11 205 ASN B N 1
ATOM 4320 C CA . ASN B 1 225 ? 55.795 25.637 4.465 1.00 33.84 205 ASN B CA 1
ATOM 4321 C C . ASN B 1 225 ? 55.589 24.709 3.274 1.00 34.85 205 ASN B C 1
ATOM 4322 O O . ASN B 1 225 ? 54.538 24.747 2.632 1.00 34.86 205 ASN B O 1
ATOM 4327 N N . ASP B 1 226 ? 56.583 23.872 2.985 1.00 35.53 206 ASP B N 1
ATOM 4328 C CA . ASP B 1 226 ? 56.537 23.023 1.796 1.00 35.99 206 ASP B CA 1
ATOM 4329 C C . ASP B 1 226 ? 55.285 22.149 1.750 1.00 35.69 206 ASP B C 1
ATOM 4330 O O . ASP B 1 226 ? 54.689 21.991 0.691 1.00 37.37 206 ASP B O 1
ATOM 4335 N N . SER B 1 227 ? 54.888 21.612 2.904 1.00 34.60 207 SER B N 1
ATOM 4336 C CA . SER B 1 227 ? 53.725 20.726 3.026 1.00 32.94 207 SER B CA 1
ATOM 4337 C C . SER B 1 227 ? 52.375 21.387 2.657 1.00 32.13 207 SER B C 1
ATOM 4338 O O . SER B 1 227 ? 51.706 20.919 1.732 1.00 31.00 207 SER B O 1
ATOM 4341 N N . PRO B 1 228 ? 51.966 22.465 3.371 1.00 31.54 208 PRO B N 1
ATOM 4342 C CA . PRO B 1 228 ? 50.714 23.137 2.991 1.00 31.21 208 PRO B CA 1
ATOM 4343 C C . PRO B 1 228 ? 50.720 23.772 1.601 1.00 31.04 208 PRO B C 1
ATOM 4344 O O . PRO B 1 228 ? 49.655 23.983 1.023 1.00 31.12 208 PRO B O 1
ATOM 4348 N N . LEU B 1 229 ? 51.903 24.075 1.074 1.00 31.03 209 LEU B N 1
ATOM 4349 C CA . LEU B 1 229 ? 52.011 24.670 -0.254 1.00 30.21 209 LEU B CA 1
ATOM 4350 C C . LEU B 1 229 ? 51.953 23.623 -1.372 1.00 30.22 209 LEU B C 1
ATOM 4351 O O . LEU B 1 229 ? 51.530 23.933 -2.485 1.00 30.09 209 LEU B O 1
ATOM 4356 N N . THR B 1 230 ? 52.368 22.391 -1.077 1.00 29.85 210 THR B N 1
ATOM 4357 C CA . THR B 1 230 ? 52.292 21.295 -2.057 1.00 30.11 210 THR B CA 1
ATOM 4358 C C . THR B 1 230 ? 51.019 20.441 -1.928 1.00 29.81 210 THR B C 1
ATOM 4359 O O . THR B 1 230 ? 50.550 19.868 -2.914 1.00 28.90 210 THR B O 1
ATOM 4363 N N . TYR B 1 231 ? 50.461 20.367 -0.722 1.00 30.44 211 TYR B N 1
ATOM 4364 C CA . TYR B 1 231 ? 49.311 19.497 -0.458 1.00 31.47 211 TYR B CA 1
ATOM 4365 C C . TYR B 1 231 ? 48.033 20.231 -0.039 1.00 31.79 211 TYR B C 1
ATOM 4366 O O . TYR B 1 231 ? 47.000 19.597 0.185 1.00 31.71 211 TYR B O 1
ATOM 4375 N N . GLY B 1 232 ? 48.103 21.557 0.058 1.00 32.28 212 GLY B N 1
ATOM 4376 C CA . GLY B 1 232 ? 46.966 22.362 0.513 1.00 31.97 212 GLY B CA 1
ATOM 4377 C C . GLY B 1 232 ? 46.043 22.852 -0.587 1.00 32.10 212 GLY B C 1
ATOM 4378 O O . GLY B 1 232 ? 45.150 23.658 -0.335 1.00 32.78 212 GLY B O 1
ATOM 4379 N N . GLY B 1 233 ? 46.255 22.362 -1.806 1.00 32.19 213 GLY B N 1
ATOM 4380 C CA . GLY B 1 233 ? 45.443 22.759 -2.953 1.00 31.84 213 GLY B CA 1
ATOM 4381 C C . GLY B 1 233 ? 44.083 22.082 -2.966 1.00 31.84 213 GLY B C 1
ATOM 4382 O O . GLY B 1 233 ? 43.970 20.915 -2.578 1.00 32.49 213 GLY B O 1
ATOM 4383 N N . PRO B 1 234 ? 43.037 22.812 -3.411 1.00 30.89 214 PRO B N 1
ATOM 4384 C CA . PRO B 1 234 ? 41.688 22.244 -3.496 1.00 29.42 214 PRO B CA 1
ATOM 4385 C C . PRO B 1 234 ? 41.576 21.129 -4.547 1.00 28.04 214 PRO B C 1
ATOM 4386 O O . PRO B 1 234 ? 41.577 21.399 -5.752 1.00 27.56 214 PRO B O 1
ATOM 4390 N N . ALA B 1 235 ? 41.489 19.888 -4.063 1.00 27.33 215 ALA B N 1
ATOM 4391 C CA . ALA B 1 235 ? 41.374 18.675 -4.892 1.00 26.01 215 ALA B CA 1
ATOM 4392 C C . ALA B 1 235 ? 42.535 18.486 -5.873 1.00 25.21 215 ALA B C 1
ATOM 4393 O O . ALA B 1 235 ? 42.335 18.157 -7.048 1.00 24.59 215 ALA B O 1
ATOM 4395 N N . LEU B 1 236 ? 43.750 18.692 -5.369 1.00 24.64 216 LEU B N 1
ATOM 4396 C CA . LEU B 1 236 ? 44.962 18.635 -6.185 1.00 23.47 216 LEU B CA 1
ATOM 4397 C C . LEU B 1 236 ? 46.095 17.938 -5.434 1.00 23.57 216 LEU B C 1
ATOM 4398 O O . LEU B 1 236 ? 46.314 18.189 -4.247 1.00 24.14 216 LEU B O 1
ATOM 4403 N N . LEU B 1 237 ? 46.802 17.052 -6.128 1.00 23.33 217 LEU B N 1
ATOM 4404 C CA . LEU B 1 237 ? 47.983 16.391 -5.571 1.00 23.21 217 LEU B CA 1
ATOM 4405 C C . LEU B 1 237 ? 49.124 16.436 -6.585 1.00 24.14 217 LEU B C 1
ATOM 4406 O O . LEU B 1 237 ? 48.871 16.439 -7.793 1.00 25.27 217 LEU B O 1
ATOM 4411 N N . PRO B 1 238 ? 50.383 16.494 -6.106 1.00 24.57 218 PRO B N 1
ATOM 4412 C CA . PRO B 1 238 ? 51.519 16.391 -7.023 1.00 25.31 218 PRO B CA 1
ATOM 4413 C C . PRO B 1 238 ? 51.421 15.126 -7.873 1.00 26.77 218 PRO B C 1
ATOM 4414 O O . PRO B 1 238 ? 51.156 14.048 -7.337 1.00 26.91 218 PRO B O 1
ATOM 4418 N N . GLN B 1 239 ? 51.614 15.267 -9.184 1.00 29.11 219 GLN B N 1
ATOM 4419 C CA . GLN B 1 239 ? 51.492 14.145 -10.123 1.00 32.38 219 GLN B CA 1
ATOM 4420 C C . GLN B 1 239 ? 52.286 12.927 -9.658 1.00 34.64 219 GLN B C 1
ATOM 4421 O O . GLN B 1 239 ? 51.787 11.804 -9.703 1.00 35.18 219 GLN B O 1
ATOM 4427 N N . LEU B 1 240 ? 53.520 13.163 -9.218 1.00 37.55 220 LEU B N 1
ATOM 4428 C CA . LEU B 1 240 ? 54.331 12.123 -8.604 1.00 40.03 220 LEU B CA 1
ATOM 4429 C C . LEU B 1 240 ? 54.311 12.322 -7.090 1.00 41.43 220 LEU B C 1
ATOM 4430 O O . LEU B 1 240 ? 55.045 13.156 -6.547 1.00 41.46 220 LEU B O 1
ATOM 4435 N N . ASP B 1 241 ? 53.444 11.566 -6.421 1.00 42.59 221 ASP B N 1
ATOM 4436 C CA . ASP B 1 241 ? 53.306 11.634 -4.971 1.00 43.63 221 ASP B CA 1
ATOM 4437 C C . ASP B 1 241 ? 54.212 10.587 -4.330 1.00 44.55 221 ASP B C 1
ATOM 4438 O O . ASP B 1 241 ? 54.076 9.389 -4.593 1.00 45.15 221 ASP B O 1
ATOM 4443 N N . LYS B 1 242 ? 55.136 11.054 -3.493 1.00 45.13 222 LYS B N 1
ATOM 4444 C CA . LYS B 1 242 ? 56.172 10.199 -2.916 1.00 45.52 222 LYS B CA 1
ATOM 4445 C C . LYS B 1 242 ? 55.956 9.954 -1.419 1.00 44.39 222 LYS B C 1
ATOM 4446 O O . LYS B 1 242 ? 56.779 9.311 -0.760 1.00 44.17 222 LYS B O 1
ATOM 4452 N N . TRP B 1 243 ? 54.841 10.466 -0.901 1.00 43.14 223 TRP B N 1
ATOM 4453 C CA . TRP B 1 243 ? 54.443 10.294 0.495 1.00 41.99 223 TRP B CA 1
ATOM 4454 C C . TRP B 1 243 ? 53.931 8.872 0.748 1.00 42.42 223 TRP B C 1
ATOM 4455 O O . TRP B 1 243 ? 53.025 8.401 0.056 1.00 42.68 223 TRP B O 1
ATOM 4466 N N . ASP B 1 244 ? 54.508 8.198 1.741 1.00 42.81 224 ASP B N 1
ATOM 4467 C CA . ASP B 1 244 ? 54.177 6.798 2.011 1.00 43.10 224 ASP B CA 1
ATOM 4468 C C . ASP B 1 244 ? 53.813 6.540 3.478 1.00 42.59 224 ASP B C 1
ATOM 4469 O O . ASP B 1 244 ? 54.052 5.452 4.011 1.00 41.99 224 ASP B O 1
ATOM 4474 N N . LYS B 1 245 ? 53.216 7.543 4.116 1.00 42.26 225 LYS B N 1
ATOM 4475 C CA . LYS B 1 245 ? 52.818 7.447 5.521 1.00 42.14 225 LYS B CA 1
ATOM 4476 C C . LYS B 1 245 ? 51.298 7.302 5.671 1.00 41.45 225 LYS B C 1
ATOM 4477 O O . LYS B 1 245 ? 50.544 7.905 4.904 1.00 41.30 225 LYS B O 1
ATOM 4483 N N . PRO B 1 246 ? 50.846 6.506 6.664 1.00 41.00 226 PRO B N 1
ATOM 4484 C CA . PRO B 1 246 ? 49.413 6.253 6.870 1.00 40.61 226 PRO B CA 1
ATOM 4485 C C . PRO B 1 246 ? 48.635 7.505 7.276 1.00 40.26 226 PRO B C 1
ATOM 4486 O O . PRO B 1 246 ? 47.404 7.525 7.192 1.00 40.82 226 PRO B O 1
ATOM 4490 N N . TYR B 1 247 ? 49.363 8.529 7.715 1.00 39.35 227 TYR B N 1
ATOM 4491 C CA . TYR B 1 247 ? 48.789 9.809 8.115 1.00 38.32 227 TYR B CA 1
ATOM 4492 C C . TYR B 1 247 ? 49.008 10.868 7.032 1.00 37.35 227 TYR B C 1
ATOM 4493 O O . TYR B 1 247 ? 49.791 10.660 6.101 1.00 36.46 227 TYR B O 1
ATOM 4502 N N . SER B 1 248 ? 48.327 12.003 7.180 1.00 36.09 228 SER B N 1
ATOM 4503 C CA . SER B 1 248 ? 48.288 13.062 6.167 1.00 35.07 228 SER B CA 1
ATOM 4504 C C . SER B 1 248 ? 49.660 13.607 5.747 1.00 34.99 228 SER B C 1
ATOM 4505 O O . SER B 1 248 ? 50.528 13.814 6.597 1.00 36.52 228 SER B O 1
ATOM 4508 N N . PRO B 1 249 ? 49.861 13.829 4.428 1.00 33.64 229 PRO B N 1
ATOM 4509 C CA . PRO B 1 249 ? 51.015 14.589 3.924 1.00 32.64 229 PRO B CA 1
ATOM 4510 C C . PRO B 1 249 ? 50.883 16.092 4.174 1.00 32.76 229 PRO B C 1
ATOM 4511 O O . PRO B 1 249 ? 51.892 16.799 4.226 1.00 32.14 229 PRO B O 1
ATOM 4515 N N . LEU B 1 250 ? 49.642 16.561 4.308 1.00 32.77 230 LEU B N 1
ATOM 4516 C CA . LEU B 1 250 ? 49.341 17.946 4.650 1.00 32.20 230 LEU B CA 1
ATOM 4517 C C . LEU B 1 250 ? 49.321 18.072 6.166 1.00 32.45 230 LEU B C 1
ATOM 4518 O O . LEU B 1 250 ? 48.474 17.477 6.834 1.00 33.83 230 LEU B O 1
ATOM 4523 N N . LEU B 1 251 ? 50.258 18.846 6.705 1.00 32.37 231 LEU B N 1
ATOM 4524 C CA . LEU B 1 251 ? 50.464 18.912 8.152 1.00 31.37 231 LEU B CA 1
ATOM 4525 C C . LEU B 1 251 ? 49.929 20.191 8.792 1.00 30.78 231 LEU B C 1
ATOM 4526 O O . LEU B 1 251 ? 49.661 20.220 9.993 1.00 31.19 231 LEU B O 1
ATOM 4531 N N . LYS B 1 252 ? 49.777 21.241 7.987 1.00 29.98 232 LYS B N 1
ATOM 4532 C CA . LYS B 1 252 ? 49.200 22.502 8.444 1.00 28.83 232 LYS B CA 1
ATOM 4533 C C . LYS B 1 252 ? 47.818 22.701 7.837 1.00 28.67 232 LYS B C 1
ATOM 4534 O O . LYS B 1 252 ? 47.641 22.598 6.617 1.00 29.03 232 LYS B O 1
ATOM 4540 N N . TYR B 1 253 ? 46.843 22.988 8.691 1.00 27.82 233 TYR B N 1
ATOM 4541 C CA . TYR B 1 253 ? 45.501 23.311 8.224 1.00 27.72 233 TYR B CA 1
ATOM 4542 C C . TYR B 1 253 ? 45.169 24.751 8.578 1.00 27.64 233 TYR B C 1
ATOM 4543 O O . TYR B 1 253 ? 45.140 25.131 9.752 1.00 27.80 233 TYR B O 1
ATOM 4552 N N . SER B 1 254 ? 44.929 25.546 7.543 1.00 27.38 234 SER B N 1
ATOM 4553 C CA . SER B 1 254 ? 44.856 26.989 7.686 1.00 28.47 234 SER B CA 1
ATOM 4554 C C . SER B 1 254 ? 43.444 27.497 7.963 1.00 29.04 234 SER B C 1
ATOM 4555 O O . SER B 1 254 ? 42.475 27.042 7.356 1.00 28.66 234 SER B O 1
ATOM 4558 N N . TRP B 1 255 ? 43.354 28.453 8.884 1.00 29.69 235 TRP B N 1
ATOM 4559 C CA . TRP B 1 255 ? 42.095 29.072 9.278 1.00 30.14 235 TRP B CA 1
ATOM 4560 C C . TRP B 1 255 ? 41.415 29.821 8.131 1.00 31.34 235 TRP B C 1
ATOM 4561 O O . TRP B 1 255 ? 40.248 29.566 7.824 1.00 32.38 235 TRP B O 1
ATOM 4572 N N . GLU B 1 256 ? 42.149 30.739 7.507 1.00 31.77 236 GLU B N 1
ATOM 4573 C CA . GLU B 1 256 ? 41.600 31.597 6.457 1.00 32.33 236 GLU B CA 1
ATOM 4574 C C . GLU B 1 256 ? 40.885 30.811 5.339 1.00 30.65 236 GLU B C 1
ATOM 4575 O O . GLU B 1 256 ? 39.721 31.094 5.052 1.00 30.17 236 GLU B O 1
ATOM 4581 N N . PRO B 1 257 ? 41.565 29.821 4.718 1.00 29.31 237 PRO B N 1
ATOM 4582 C CA . PRO B 1 257 ? 40.925 29.046 3.647 1.00 28.85 237 PRO B CA 1
ATOM 4583 C C . PRO B 1 257 ? 39.804 28.124 4.136 1.00 28.31 237 PRO B C 1
ATOM 4584 O O . PRO B 1 257 ? 38.892 27.810 3.368 1.00 26.95 237 PRO B O 1
ATOM 4588 N N . THR B 1 258 ? 39.883 27.688 5.392 1.00 28.02 238 THR B N 1
ATOM 4589 C CA . THR B 1 258 ? 38.817 26.892 5.998 1.00 27.68 238 THR B CA 1
ATOM 4590 C C . THR B 1 258 ? 37.562 27.746 6.160 1.00 27.38 238 THR B C 1
ATOM 4591 O O . THR B 1 258 ? 36.458 27.308 5.826 1.00 28.58 238 THR B O 1
ATOM 4595 N N . TYR B 1 259 ? 37.746 28.967 6.657 1.00 25.87 239 TYR B N 1
ATOM 4596 C CA . TYR B 1 259 ? 36.651 29.914 6.835 1.00 24.60 239 TYR B CA 1
ATOM 4597 C C . TYR B 1 259 ? 35.982 30.258 5.504 1.00 25.24 239 TYR B C 1
ATOM 4598 O O . TYR B 1 259 ? 34.753 30.285 5.410 1.00 25.44 239 TYR B O 1
ATOM 4607 N N . GLU B 1 260 ? 36.796 30.509 4.479 1.00 26.27 240 GLU B N 1
ATOM 4608 C CA . GLU B 1 260 ? 36.293 30.793 3.134 1.00 27.25 240 GLU B CA 1
ATOM 4609 C C . GLU B 1 260 ? 35.539 29.607 2.532 1.00 26.35 240 GLU B C 1
ATOM 4610 O O . GLU B 1 260 ? 34.607 29.796 1.745 1.00 26.61 240 GLU B O 1
ATOM 4616 N N . ALA B 1 261 ? 35.943 28.394 2.911 1.00 25.15 241 ALA B N 1
ATOM 4617 C CA . ALA B 1 261 ? 35.273 27.172 2.464 1.00 24.54 241 ALA B CA 1
ATOM 4618 C C . ALA B 1 261 ? 33.893 27.012 3.104 1.00 24.74 241 ALA B C 1
ATOM 4619 O O . ALA B 1 261 ? 32.966 26.503 2.468 1.00 24.56 241 ALA B O 1
ATOM 4621 N N . LEU B 1 262 ? 33.760 27.457 4.353 1.00 24.20 242 LEU B N 1
ATOM 4622 C CA . LEU B 1 262 ? 32.478 27.412 5.055 1.00 23.90 242 LEU B CA 1
ATOM 4623 C C . LEU B 1 262 ? 31.492 28.470 4.556 1.00 25.18 242 LEU B C 1
ATOM 4624 O O . LEU B 1 262 ? 30.285 28.217 4.504 1.00 25.43 242 LEU B O 1
ATOM 4629 N N . LEU B 1 263 ? 32.001 29.645 4.181 1.00 26.44 243 LEU B N 1
ATOM 4630 C CA . LEU B 1 263 ? 31.153 30.689 3.588 1.00 27.32 243 LEU B CA 1
ATOM 4631 C C . LEU B 1 263 ? 30.550 30.219 2.264 1.00 27.79 243 LEU B C 1
ATOM 4632 O O . LEU B 1 263 ? 29.397 30.527 1.950 1.00 27.68 243 LEU B O 1
ATOM 4637 N N . ASN B 1 264 ? 31.344 29.466 1.505 1.00 27.83 244 ASN B N 1
ATOM 4638 C CA . ASN B 1 264 ? 30.914 28.893 0.236 1.00 28.29 244 ASN B CA 1
ATOM 4639 C C . ASN B 1 264 ? 29.908 27.762 0.417 1.00 28.25 244 ASN B C 1
ATOM 4640 O O . ASN B 1 264 ? 28.910 27.680 -0.306 1.00 28.26 244 ASN B O 1
ATOM 4645 N N . TYR B 1 265 ? 30.188 26.901 1.393 1.00 27.82 245 TYR B N 1
ATOM 4646 C CA . TYR B 1 265 ? 29.330 25.777 1.753 1.00 27.08 245 TYR B CA 1
ATOM 4647 C C . TYR B 1 265 ? 27.945 26.276 2.161 1.00 27.54 245 TYR B C 1
ATOM 4648 O O . TYR B 1 265 ? 26.931 25.654 1.831 1.00 27.03 245 TYR B O 1
ATOM 4657 N N . ALA B 1 266 ? 27.919 27.420 2.847 1.00 28.50 246 ALA B N 1
ATOM 4658 C CA . ALA B 1 266 ? 26.679 28.048 3.322 1.00 28.21 246 ALA B CA 1
ATOM 4659 C C . ALA B 1 266 ? 25.749 28.465 2.182 1.00 28.05 246 ALA B C 1
ATOM 4660 O O . ALA B 1 266 ? 24.534 28.559 2.371 1.00 27.79 246 ALA B O 1
ATOM 4662 N N . LYS B 1 267 ? 26.329 28.706 1.007 1.00 27.86 247 LYS B N 1
ATOM 4663 C CA . LYS B 1 267 ? 25.577 29.130 -0.175 1.00 27.56 247 LYS B CA 1
ATOM 4664 C C . LYS B 1 267 ? 24.760 28.001 -0.816 1.00 27.02 247 LYS B C 1
ATOM 4665 O O . LYS B 1 267 ? 23.923 28.261 -1.681 1.00 27.17 247 LYS B O 1
ATOM 4671 N N . ALA B 1 268 ? 25.000 26.757 -0.397 1.00 26.33 248 ALA B N 1
ATOM 4672 C CA . ALA B 1 268 ? 24.410 25.594 -1.070 1.00 26.31 248 ALA B CA 1
ATOM 4673 C C . ALA B 1 268 ? 23.743 24.558 -0.155 1.00 26.01 248 ALA B C 1
ATOM 4674 O O . ALA B 1 268 ? 23.162 23.583 -0.640 1.00 26.56 248 ALA B O 1
ATOM 4676 N N . SER B 1 269 ? 23.823 24.769 1.156 1.00 24.23 249 SER B N 1
ATOM 4677 C CA . SER B 1 269 ? 23.348 23.791 2.128 1.00 23.19 249 SER B CA 1
ATOM 4678 C C . SER B 1 269 ? 23.176 24.440 3.492 1.00 22.99 249 SER B C 1
ATOM 4679 O O . SER B 1 269 ? 23.708 25.518 3.740 1.00 22.01 249 SER B O 1
ATOM 4682 N N . ASP B 1 270 ? 22.417 23.778 4.363 1.00 23.90 250 ASP B N 1
ATOM 4683 C CA . ASP B 1 270 ? 22.310 24.167 5.767 1.00 25.05 250 ASP B CA 1
ATOM 4684 C C . ASP B 1 270 ? 23.095 23.201 6.650 1.00 25.21 250 ASP B C 1
ATOM 4685 O O . ASP B 1 270 ? 23.182 23.381 7.867 1.00 25.23 250 ASP B O 1
ATOM 4690 N N . GLY B 1 271 ? 23.673 22.183 6.017 1.00 25.95 251 GLY B N 1
ATOM 4691 C CA . GLY B 1 271 ? 24.506 21.199 6.700 1.00 25.56 251 GLY B CA 1
ATOM 4692 C C . GLY B 1 271 ? 23.704 20.223 7.535 1.00 25.81 251 GLY B C 1
ATOM 4693 O O . GLY B 1 271 ? 22.597 19.825 7.161 1.00 25.54 251 GLY B O 1
ATOM 4694 N N . SER B 1 272 ? 24.280 19.838 8.670 1.00 25.86 252 SER B N 1
ATOM 4695 C CA . SER B 1 272 ? 23.652 18.922 9.613 1.00 25.87 252 SER B CA 1
ATOM 4696 C C . SER B 1 272 ? 22.739 19.696 10.556 1.00 26.06 252 SER B C 1
ATOM 4697 O O . SER B 1 272 ? 23.083 20.803 10.974 1.00 27.02 252 SER B O 1
ATOM 4700 N N . PRO B 1 273 ? 21.573 19.117 10.901 1.00 25.76 253 PRO B N 1
ATOM 4701 C CA . PRO B 1 273 ? 20.689 19.703 11.913 1.00 24.82 253 PRO B CA 1
ATOM 4702 C C . PRO B 1 273 ? 21.315 19.764 13.313 1.00 24.43 253 PRO B C 1
ATOM 4703 O O . PRO B 1 273 ? 20.808 20.483 14.176 1.00 24.89 253 PRO B O 1
ATOM 4707 N N . TYR B 1 274 ? 22.406 19.026 13.525 1.00 23.64 254 TYR B N 1
ATOM 4708 C CA . TYR B 1 274 ? 23.008 18.861 14.855 1.00 23.01 254 TYR B CA 1
ATOM 4709 C C . TYR B 1 274 ? 24.327 19.619 15.046 1.00 23.26 254 TYR B C 1
ATOM 4710 O O . TYR B 1 274 ? 24.872 19.660 16.154 1.00 24.12 254 TYR B O 1
ATOM 4719 N N . ASP B 1 275 ? 24.834 20.222 13.974 1.00 22.92 255 ASP B N 1
ATOM 4720 C CA . ASP B 1 275 ? 26.121 20.918 14.021 1.00 22.32 255 ASP B CA 1
ATOM 4721 C C . ASP B 1 275 ? 26.134 22.173 13.159 1.00 22.18 255 ASP B C 1
ATOM 4722 O O . ASP B 1 275 ? 27.051 22.988 13.255 1.00 21.85 255 ASP B O 1
ATOM 4727 N N . GLY B 1 276 ? 25.108 22.326 12.328 1.00 22.38 256 GLY B N 1
ATOM 4728 C CA . GLY B 1 276 ? 25.075 23.392 11.339 1.00 22.96 256 GLY B CA 1
ATOM 4729 C C . GLY B 1 276 ? 25.936 22.998 10.158 1.00 24.00 256 GLY B C 1
ATOM 4730 O O . GLY B 1 276 ? 25.969 21.832 9.761 1.00 24.36 256 GLY B O 1
ATOM 4731 N N . LEU B 1 277 ? 26.638 23.973 9.594 1.00 25.07 257 LEU B N 1
ATOM 4732 C CA . LEU B 1 277 ? 27.527 23.716 8.468 1.00 25.28 257 LEU B CA 1
ATOM 4733 C C . LEU B 1 277 ? 28.870 23.235 9.000 1.00 25.50 257 LEU B C 1
ATOM 4734 O O . LEU B 1 277 ? 29.685 24.030 9.478 1.00 26.04 257 LEU B O 1
ATOM 4739 N N . ILE B 1 278 ? 29.078 21.922 8.932 1.00 24.64 258 ILE B N 1
ATOM 4740 C CA . ILE B 1 278 ? 30.240 21.289 9.546 1.00 23.22 258 ILE B CA 1
ATOM 4741 C C . ILE B 1 278 ? 31.074 20.496 8.543 1.00 23.92 258 ILE B C 1
ATOM 4742 O O . ILE B 1 278 ? 30.595 19.547 7.911 1.00 24.31 258 ILE B O 1
ATOM 4747 N N . LEU B 1 279 ? 32.328 20.911 8.411 1.00 23.99 259 LEU B N 1
ATOM 4748 C CA . LEU B 1 279 ? 33.304 20.220 7.586 1.00 24.11 259 LEU B CA 1
ATOM 4749 C C . LEU B 1 279 ? 34.366 19.586 8.468 1.00 24.57 259 LEU B C 1
ATOM 4750 O O . LEU B 1 279 ? 34.824 20.200 9.431 1.00 25.99 259 LEU B O 1
ATOM 4755 N N . ARG B 1 280 ? 34.746 18.352 8.152 1.00 24.61 260 ARG B N 1
ATOM 4756 C CA . ARG B 1 280 ? 35.875 17.715 8.829 1.00 24.31 260 ARG B CA 1
ATOM 4757 C C . ARG B 1 280 ? 37.148 17.867 7.996 1.00 24.56 260 ARG B C 1
ATOM 4758 O O . ARG B 1 280 ? 37.098 17.884 6.762 1.00 24.13 260 ARG B O 1
ATOM 4766 N N . TYR B 1 281 ? 38.280 17.995 8.679 1.00 24.42 261 TYR B N 1
ATOM 4767 C CA . TYR B 1 281 ? 39.575 18.001 8.016 1.00 24.71 261 TYR B CA 1
ATOM 4768 C C . TYR B 1 281 ? 39.911 16.586 7.552 1.00 25.07 261 TYR B C 1
ATOM 4769 O O . TYR B 1 281 ? 39.500 15.604 8.177 1.00 25.37 261 TYR B O 1
ATOM 4778 N N . THR B 1 282 ? 40.643 16.486 6.446 1.00 24.68 262 THR B N 1
ATOM 4779 C CA . THR B 1 282 ? 40.946 15.191 5.849 1.00 24.76 262 THR B CA 1
ATOM 4780 C C . THR B 1 282 ? 42.424 15.019 5.512 1.00 24.59 262 THR B C 1
ATOM 4781 O O . THR B 1 282 ? 43.190 15.984 5.487 1.00 24.83 262 THR B O 1
ATOM 4785 N N . ASN B 1 283 ? 42.800 13.768 5.265 1.00 23.88 263 ASN B N 1
ATOM 4786 C CA . ASN B 1 283 ? 44.063 13.407 4.640 1.00 22.71 263 ASN B CA 1
ATOM 4787 C C . ASN B 1 283 ? 43.845 13.432 3.121 1.00 22.27 263 ASN B C 1
ATOM 4788 O O . ASN B 1 283 ? 43.188 12.544 2.575 1.00 22.16 263 ASN B O 1
ATOM 4793 N N . PRO B 1 284 ? 44.396 14.452 2.431 1.00 22.43 264 PRO B N 1
ATOM 4794 C CA . PRO B 1 284 ? 44.103 14.690 1.011 1.00 22.41 264 PRO B CA 1
ATOM 4795 C C . PRO B 1 284 ? 44.556 13.562 0.095 1.00 23.08 264 PRO B C 1
ATOM 4796 O O . PRO B 1 284 ? 44.146 13.517 -1.067 1.00 23.21 264 PRO B O 1
ATOM 4800 N N . GLN B 1 285 ? 45.392 12.668 0.617 1.00 23.56 265 GLN B N 1
ATOM 4801 C CA . GLN B 1 285 ? 45.945 11.575 -0.169 1.00 25.36 265 GLN B CA 1
ATOM 4802 C C . GLN B 1 285 ? 45.034 10.346 -0.172 1.00 25.85 265 GLN B C 1
ATOM 4803 O O . GLN B 1 285 ? 44.984 9.613 -1.161 1.00 26.17 265 GLN B O 1
ATOM 4809 N N . THR B 1 286 ? 44.326 10.123 0.934 1.00 26.90 266 THR B N 1
ATOM 4810 C CA . THR B 1 286 ? 43.424 8.973 1.068 1.00 26.89 266 THR B CA 1
ATOM 4811 C C . THR B 1 286 ? 41.960 9.384 1.200 1.00 26.08 266 THR B C 1
ATOM 4812 O O . THR B 1 286 ? 41.066 8.565 0.997 1.00 26.24 266 THR B O 1
ATOM 4816 N N . GLY B 1 287 ? 41.721 10.647 1.547 1.00 25.28 267 GLY B N 1
ATOM 4817 C CA . GLY B 1 287 ? 40.365 11.144 1.777 1.00 24.42 267 GLY B CA 1
ATOM 4818 C C . GLY B 1 287 ? 39.854 10.837 3.174 1.00 24.58 267 GLY B C 1
ATOM 4819 O O . GLY B 1 287 ? 38.787 11.305 3.565 1.00 23.62 267 GLY B O 1
ATOM 4820 N N . GLY B 1 288 ? 40.622 10.048 3.927 1.00 25.29 268 GLY B N 1
ATOM 4821 C CA . GLY B 1 288 ? 40.267 9.677 5.293 1.00 24.72 268 GLY B CA 1
ATOM 4822 C C . GLY B 1 288 ? 40.635 10.749 6.299 1.00 25.41 268 GLY B C 1
ATOM 4823 O O . GLY B 1 288 ? 40.829 11.910 5.941 1.00 26.33 268 GLY B O 1
ATOM 4824 N N . HIS B 1 289 ? 40.729 10.355 7.564 1.00 25.50 269 HIS B N 1
ATOM 4825 C CA . HIS B 1 289 ? 41.069 11.272 8.646 1.00 25.75 269 HIS B CA 1
ATOM 4826 C C . HIS B 1 289 ? 42.548 11.686 8.602 1.00 27.19 269 HIS B C 1
ATOM 4827 O O . HIS B 1 289 ? 43.376 10.950 8.051 1.00 27.08 269 HIS B O 1
ATOM 4834 N N . PRO B 1 290 ? 42.880 12.863 9.180 1.00 27.66 270 PRO B N 1
ATOM 4835 C CA . PRO B 1 290 ? 44.253 13.395 9.168 1.00 27.77 270 PRO B CA 1
ATOM 4836 C C . PRO B 1 290 ? 45.263 12.468 9.850 1.00 27.65 270 PRO B C 1
ATOM 4837 O O . PRO B 1 290 ? 46.383 12.291 9.359 1.00 27.35 270 PRO B O 1
ATOM 4841 N N . MET B 1 291 ? 44.862 11.887 10.976 1.00 27.10 271 MET B N 1
ATOM 4842 C CA . MET B 1 291 ? 45.708 10.957 11.707 1.00 26.99 271 MET B CA 1
ATOM 4843 C C . MET B 1 291 ? 44.928 9.678 11.989 1.00 27.11 271 MET B C 1
ATOM 4844 O O . MET B 1 291 ? 43.698 9.671 11.925 1.00 27.58 271 MET B O 1
ATOM 4849 N N . LEU B 1 292 ? 45.645 8.599 12.296 1.00 27.28 272 LEU B N 1
ATOM 4850 C CA . LEU B 1 292 ? 45.028 7.282 12.475 1.00 27.56 272 LEU B CA 1
ATOM 4851 C C . LEU B 1 292 ? 44.122 7.172 13.694 1.00 26.91 272 LEU B C 1
ATOM 4852 O O . LEU B 1 292 ? 43.384 6.201 13.838 1.00 26.95 272 LEU B O 1
ATOM 4857 N N . THR B 1 293 ? 44.172 8.169 14.565 1.00 26.82 273 THR B N 1
ATOM 4858 C CA . THR B 1 293 ? 43.502 8.073 15.855 1.00 26.81 273 THR B CA 1
ATOM 4859 C C . THR B 1 293 ? 42.621 9.284 16.177 1.00 26.33 273 THR B C 1
ATOM 4860 O O . THR B 1 293 ? 41.615 9.159 16.877 1.00 25.49 273 THR B O 1
ATOM 4864 N N . MET B 1 294 ? 43.001 10.445 15.651 1.00 26.39 274 MET B N 1
ATOM 4865 C CA . MET B 1 294 ? 42.297 11.691 15.931 1.00 26.03 274 MET B CA 1
ATOM 4866 C C . MET B 1 294 ? 41.757 12.320 14.657 1.00 24.97 274 MET B C 1
ATOM 4867 O O . MET B 1 294 ? 42.435 12.353 13.629 1.00 24.93 274 MET B O 1
ATOM 4872 N N . GLY B 1 295 ? 40.524 12.804 14.738 1.00 23.91 275 GLY B N 1
ATOM 4873 C CA . GLY B 1 295 ? 39.914 13.563 13.661 1.00 22.24 275 GLY B CA 1
ATOM 4874 C C . GLY B 1 295 ? 39.738 14.990 14.127 1.00 21.86 275 GLY B C 1
ATOM 4875 O O . GLY B 1 295 ? 39.823 15.272 15.323 1.00 21.99 275 GLY B O 1
ATOM 4876 N N . ALA B 1 296 ? 39.500 15.893 13.185 1.00 21.68 276 ALA B N 1
ATOM 4877 C CA . ALA B 1 296 ? 39.328 17.303 13.504 1.00 21.83 276 ALA B CA 1
ATOM 4878 C C . ALA B 1 296 ? 38.266 17.930 12.616 1.00 21.87 276 ALA B C 1
ATOM 4879 O O . ALA B 1 296 ? 38.146 17.587 11.438 1.00 21.97 276 ALA B O 1
ATOM 4881 N N . SER B 1 297 ? 37.500 18.850 13.191 1.00 22.13 277 SER B N 1
ATOM 4882 C CA . SER B 1 297 ? 36.411 19.498 12.478 1.00 23.17 277 SER B CA 1
ATOM 4883 C C . SER B 1 297 ? 36.370 20.999 12.722 1.00 23.15 277 SER B C 1
ATOM 4884 O O . SER B 1 297 ? 36.810 21.488 13.765 1.00 23.79 277 SER B O 1
ATOM 4887 N N . MET B 1 298 ? 35.843 21.715 11.735 1.00 22.56 278 MET B N 1
ATOM 4888 C CA . MET B 1 298 ? 35.505 23.119 11.863 1.00 22.14 278 MET B CA 1
ATOM 4889 C C . MET B 1 298 ? 34.055 23.272 11.407 1.00 22.54 278 MET B C 1
ATOM 4890 O O . MET B 1 298 ? 33.660 22.714 10.379 1.00 21.91 278 MET B O 1
ATOM 4895 N N . GLN B 1 299 ? 33.263 24.012 12.179 1.00 22.73 279 GLN B N 1
ATOM 4896 C CA . GLN B 1 299 ? 31.849 24.209 11.863 1.00 23.83 279 GLN B CA 1
ATOM 4897 C C . GLN B 1 299 ? 31.427 25.669 11.977 1.00 25.16 279 GLN B C 1
ATOM 4898 O O . GLN B 1 299 ? 31.907 26.396 12.846 1.00 25.21 279 GLN B O 1
ATOM 4904 N N . MET B 1 300 ? 30.520 26.085 11.097 1.00 26.03 280 MET B N 1
ATOM 4905 C CA . MET B 1 300 ? 30.030 27.453 11.086 1.00 26.48 280 MET B CA 1
ATOM 4906 C C . MET B 1 300 ? 28.549 27.497 11.430 1.00 26.38 280 MET B C 1
ATOM 4907 O O . MET B 1 300 ? 27.725 26.878 10.749 1.00 26.22 280 MET B O 1
ATOM 4912 N N . LEU B 1 301 ? 28.228 28.226 12.498 1.00 26.23 281 LEU B N 1
ATOM 4913 C CA . LEU B 1 301 ? 26.847 28.438 12.927 1.00 25.53 281 LEU B CA 1
ATOM 4914 C C . LEU B 1 301 ? 26.360 29.800 12.456 1.00 25.98 281 LEU B C 1
ATOM 4915 O O . LEU B 1 301 ? 26.931 30.832 12.822 1.00 26.81 281 LEU B O 1
ATOM 4920 N N . ARG B 1 302 ? 25.307 29.791 11.642 1.00 26.33 282 ARG B N 1
ATOM 4921 C CA . ARG B 1 302 ? 24.687 31.015 11.127 1.00 27.20 282 ARG B CA 1
ATOM 4922 C C . ARG B 1 302 ? 24.197 31.897 12.283 1.00 27.03 282 ARG B C 1
ATOM 4923 O O . ARG B 1 302 ? 23.955 31.393 13.385 1.00 27.58 282 ARG B O 1
ATOM 4931 N N . PRO B 1 303 ? 24.068 33.219 12.051 1.00 26.59 283 PRO B N 1
ATOM 4932 C CA . PRO B 1 303 ? 23.608 34.084 13.139 1.00 25.88 283 PRO B CA 1
ATOM 4933 C C . PRO B 1 303 ? 22.287 33.610 13.740 1.00 24.53 283 PRO B C 1
ATOM 4934 O O . PRO B 1 303 ? 21.338 33.333 13.009 1.00 23.11 283 PRO B O 1
ATOM 4938 N N . GLY B 1 304 ? 22.255 33.482 15.063 1.00 24.94 284 GLY B N 1
ATOM 4939 C CA . GLY B 1 304 ? 21.043 33.105 15.784 1.00 25.66 284 GLY B CA 1
ATOM 4940 C C . GLY B 1 304 ? 20.676 31.630 15.768 1.00 26.04 284 GLY B C 1
ATOM 4941 O O . GLY B 1 304 ? 19.643 31.249 16.319 1.00 26.07 284 GLY B O 1
ATOM 4942 N N . GLU B 1 305 ? 21.517 30.798 15.153 1.00 26.39 285 GLU B N 1
ATOM 4943 C CA . GLU B 1 305 ? 21.224 29.372 14.998 1.00 26.72 285 GLU B CA 1
ATOM 4944 C C . GLU B 1 305 ? 21.283 28.601 16.317 1.00 26.50 285 GLU B C 1
ATOM 4945 O O . GLU B 1 305 ? 22.237 28.733 17.084 1.00 25.83 285 GLU B O 1
ATOM 4951 N N . HIS B 1 306 ? 20.243 27.811 16.573 1.00 26.99 286 HIS B N 1
ATOM 4952 C CA . HIS B 1 306 ? 20.235 26.865 17.683 1.00 27.17 286 HIS B CA 1
ATOM 4953 C C . HIS B 1 306 ? 20.098 25.468 17.095 1.00 28.06 286 HIS B C 1
ATOM 4954 O O . HIS B 1 306 ? 19.090 25.137 16.463 1.00 28.24 286 HIS B O 1
ATOM 4961 N N . THR B 1 307 ? 21.132 24.662 17.302 1.00 28.72 287 THR B N 1
ATOM 4962 C CA . THR B 1 307 ? 21.230 23.341 16.700 1.00 28.59 287 THR B CA 1
ATOM 4963 C C . THR B 1 307 ? 20.399 22.324 17.495 1.00 28.78 287 THR B C 1
ATOM 4964 O O . THR B 1 307 ? 20.016 22.588 18.638 1.00 29.04 287 THR B O 1
ATOM 4968 N N . LYS B 1 308 ? 20.107 21.179 16.880 1.00 28.90 288 LYS B N 1
ATOM 4969 C CA . LYS B 1 308 ? 19.395 20.091 17.558 1.00 29.08 288 LYS B CA 1
ATOM 4970 C C . LYS B 1 308 ? 20.344 19.184 18.343 1.00 28.17 288 LYS B C 1
ATOM 4971 O O . LYS B 1 308 ? 21.504 19.016 17.971 1.00 28.66 288 LYS B O 1
ATOM 4977 N N . ALA B 1 309 ? 19.841 18.599 19.425 1.00 27.23 289 ALA B N 1
ATOM 4978 C CA . ALA B 1 309 ? 20.654 17.753 20.297 1.00 27.62 289 ALA B CA 1
ATOM 4979 C C . ALA B 1 309 ? 20.832 16.338 19.747 1.00 27.91 289 ALA B C 1
ATOM 4980 O O . ALA B 1 309 ? 19.909 15.782 19.147 1.00 28.73 289 ALA B O 1
ATOM 4982 N N . HIS B 1 310 ? 22.020 15.765 19.955 1.00 27.44 290 HIS B N 1
ATOM 4983 C CA . HIS B 1 310 ? 22.280 14.361 19.611 1.00 27.17 290 HIS B CA 1
ATOM 4984 C C . HIS B 1 310 ? 23.347 13.694 20.493 1.00 27.04 290 HIS B C 1
ATOM 4985 O O . HIS B 1 310 ? 24.063 14.371 21.231 1.00 27.05 290 HIS B O 1
ATOM 4992 N N . ARG B 1 311 ? 23.416 12.364 20.418 1.00 27.40 291 ARG B N 1
ATOM 4993 C CA . ARG B 1 311 ? 24.421 11.559 21.121 1.00 27.22 291 ARG B CA 1
ATOM 4994 C C . ARG B 1 311 ? 25.301 10.831 20.120 1.00 26.10 291 ARG B C 1
ATOM 4995 O O . ARG B 1 311 ? 24.841 10.468 19.040 1.00 26.36 291 ARG B O 1
ATOM 5003 N N . HIS B 1 312 ? 26.563 10.619 20.483 1.00 25.26 292 HIS B N 1
ATOM 5004 C CA . HIS B 1 312 ? 27.434 9.697 19.750 1.00 25.84 292 HIS B CA 1
ATOM 5005 C C . HIS B 1 312 ? 28.575 9.130 20.598 1.00 27.33 292 HIS B C 1
ATOM 5006 O O . HIS B 1 312 ? 28.877 9.651 21.672 1.00 27.48 292 HIS B O 1
ATOM 5013 N N . THR B 1 313 ? 29.197 8.060 20.104 1.00 28.79 293 THR B N 1
ATOM 5014 C CA . THR B 1 313 ? 30.141 7.258 20.891 1.00 30.24 293 THR B CA 1
ATOM 5015 C C . THR B 1 313 ? 31.547 7.842 21.048 1.00 31.28 293 THR B C 1
ATOM 5016 O O . THR B 1 313 ? 32.355 7.313 21.820 1.00 32.14 293 THR B O 1
ATOM 5020 N N . GLY B 1 314 ? 31.840 8.923 20.332 1.00 30.76 294 GLY B N 1
ATOM 5021 C CA . GLY B 1 314 ? 33.156 9.551 20.430 1.00 31.27 294 GLY B CA 1
ATOM 5022 C C . GLY B 1 314 ? 33.260 10.579 21.541 1.00 31.23 294 GLY B C 1
ATOM 5023 O O . GLY B 1 314 ? 32.253 10.963 22.141 1.00 32.25 294 GLY B O 1
ATOM 5024 N N . ASN B 1 315 ? 34.488 11.013 21.817 1.00 30.28 295 ASN B N 1
ATOM 5025 C CA . ASN B 1 315 ? 34.745 12.138 22.714 1.00 28.52 295 ASN B CA 1
ATOM 5026 C C . ASN B 1 315 ? 35.234 13.327 21.902 1.00 28.36 295 ASN B C 1
ATOM 5027 O O . ASN B 1 315 ? 36.127 13.180 21.064 1.00 28.84 295 ASN B O 1
ATOM 5032 N N . VAL B 1 316 ? 34.647 14.498 22.140 1.00 27.67 296 VAL B N 1
ATOM 5033 C CA . VAL B 1 316 ? 34.965 15.693 21.352 1.00 27.54 296 VAL B CA 1
ATOM 5034 C C . VAL B 1 316 ? 35.368 16.862 22.248 1.00 28.19 296 VAL B C 1
ATOM 5035 O O . VAL B 1 316 ? 34.693 17.144 23.240 1.00 29.19 296 VAL B O 1
ATOM 5039 N N . ILE B 1 317 ? 36.466 17.531 21.890 1.00 26.94 297 ILE B N 1
ATOM 5040 C CA . ILE B 1 317 ? 36.912 18.749 22.574 1.00 26.33 297 ILE B CA 1
ATOM 5041 C C . ILE B 1 317 ? 36.803 19.948 21.632 1.00 26.53 297 ILE B C 1
ATOM 5042 O O . ILE B 1 317 ? 37.381 19.949 20.544 1.00 27.61 297 ILE B O 1
ATOM 5047 N N . TYR B 1 318 ? 36.057 20.962 22.059 1.00 25.92 298 TYR B N 1
ATOM 5048 C CA . TYR B 1 318 ? 35.796 22.143 21.242 1.00 26.24 298 TYR B CA 1
ATOM 5049 C C . TYR B 1 318 ? 36.657 23.337 21.642 1.00 26.59 298 TYR B C 1
ATOM 5050 O O . TYR B 1 318 ? 36.869 23.593 22.826 1.00 27.56 298 TYR B O 1
ATOM 5059 N N . ASN B 1 319 ? 37.140 24.063 20.639 1.00 26.36 299 ASN B N 1
ATOM 5060 C CA . ASN B 1 319 ? 37.799 25.346 20.834 1.00 26.71 299 ASN B CA 1
ATOM 5061 C C . ASN B 1 319 ? 37.061 26.374 19.987 1.00 26.73 299 ASN B C 1
ATOM 5062 O O . ASN B 1 319 ? 36.841 26.152 18.795 1.00 27.32 299 ASN B O 1
ATOM 5067 N N . VAL B 1 320 ? 36.663 27.486 20.601 1.00 26.47 300 VAL B N 1
ATOM 5068 C CA . VAL B 1 320 ? 35.890 28.509 19.894 1.00 26.62 300 VAL B CA 1
ATOM 5069 C C . VAL B 1 320 ? 36.815 29.372 19.036 1.00 26.61 300 VAL B C 1
ATOM 5070 O O . VAL B 1 320 ? 37.572 30.193 19.556 1.00 27.30 300 VAL B O 1
ATOM 5074 N N . ALA B 1 321 ? 36.751 29.177 17.723 1.00 25.59 301 ALA B N 1
ATOM 5075 C CA . ALA B 1 321 ? 37.619 29.898 16.797 1.00 25.43 301 ALA B CA 1
ATOM 5076 C C . ALA B 1 321 ? 37.131 31.323 16.532 1.00 25.79 301 ALA B C 1
ATOM 5077 O O . ALA B 1 321 ? 37.940 32.243 16.382 1.00 25.75 301 ALA B O 1
ATOM 5079 N N . LYS B 1 322 ? 35.811 31.499 16.477 1.00 25.54 302 LYS B N 1
ATOM 5080 C CA . LYS B 1 322 ? 35.211 32.806 16.208 1.00 24.99 302 LYS B CA 1
ATOM 5081 C C . LYS B 1 322 ? 33.807 32.911 16.802 1.00 25.94 302 LYS B C 1
ATOM 5082 O O . LYS B 1 322 ? 33.014 31.972 16.722 1.00 26.46 302 LYS B O 1
ATOM 5088 N N . GLY B 1 323 ? 33.514 34.058 17.405 1.00 26.10 303 GLY B N 1
ATOM 5089 C CA . GLY B 1 323 ? 32.153 34.387 17.799 1.00 26.79 303 GLY B CA 1
ATOM 5090 C C . GLY B 1 323 ? 31.791 34.100 19.239 1.00 27.35 303 GLY B C 1
ATOM 5091 O O . GLY B 1 323 ? 32.659 33.872 20.082 1.00 28.13 303 GLY B O 1
ATOM 5092 N N . GLN B 1 324 ? 30.487 34.092 19.501 1.00 27.80 304 GLN B N 1
ATOM 5093 C CA . GLN B 1 324 ? 29.951 34.067 20.853 1.00 27.70 304 GLN B CA 1
ATOM 5094 C C . GLN B 1 324 ? 28.586 33.375 20.877 1.00 26.64 304 GLN B C 1
ATOM 5095 O O . GLN B 1 324 ? 27.803 33.496 19.935 1.00 26.50 304 GLN B O 1
ATOM 5101 N N . GLY B 1 325 ? 28.309 32.652 21.957 1.00 25.42 305 GLY B N 1
ATOM 5102 C CA . GLY B 1 325 ? 27.042 31.948 22.117 1.00 24.51 305 GLY B CA 1
ATOM 5103 C C . GLY B 1 325 ? 27.065 30.992 23.291 1.00 24.31 305 GLY B C 1
ATOM 5104 O O . GLY B 1 325 ? 27.771 31.223 24.277 1.00 24.76 305 GLY B O 1
ATOM 5105 N N . TYR B 1 326 ? 26.288 29.916 23.191 1.00 23.75 306 TYR B N 1
ATOM 5106 C CA . TYR B 1 326 ? 26.270 28.889 24.235 1.00 23.63 306 TYR B CA 1
ATOM 5107 C C . TYR B 1 326 ? 26.070 27.471 23.701 1.00 23.51 306 TYR B C 1
ATOM 5108 O O . TYR B 1 326 ? 25.728 27.264 22.534 1.00 22.31 306 TYR B O 1
ATOM 5117 N N . SER B 1 327 ? 26.300 26.503 24.583 1.00 23.51 307 SER B N 1
ATOM 5118 C CA . SER B 1 327 ? 26.057 25.098 24.298 1.00 23.52 307 SER B CA 1
ATOM 5119 C C . SER B 1 327 ? 25.504 24.413 25.538 1.00 23.37 307 SER B C 1
ATOM 5120 O O . SER B 1 327 ? 25.852 24.773 26.667 1.00 23.51 307 SER B O 1
ATOM 5123 N N . ILE B 1 328 ? 24.633 23.431 25.323 1.00 22.91 308 ILE B N 1
ATOM 5124 C CA . ILE B 1 328 ? 24.083 22.632 26.411 1.00 22.39 308 ILE B CA 1
ATOM 5125 C C . ILE B 1 328 ? 24.611 21.205 26.284 1.00 22.51 308 ILE B C 1
ATOM 5126 O O . ILE B 1 328 ? 24.281 20.499 25.330 1.00 23.42 308 ILE B O 1
ATOM 5131 N N . VAL B 1 329 ? 25.452 20.800 27.234 1.00 22.02 309 VAL B N 1
ATOM 5132 C CA . VAL B 1 329 ? 26.053 19.465 27.226 1.00 21.67 309 VAL B CA 1
ATOM 5133 C C . VAL B 1 329 ? 25.612 18.695 28.465 1.00 22.95 309 VAL B C 1
ATOM 5134 O O . VAL B 1 329 ? 25.964 19.057 29.591 1.00 23.72 309 VAL B O 1
ATOM 5138 N N . GLY B 1 330 ? 24.830 17.640 28.249 1.00 23.87 310 GLY B N 1
ATOM 5139 C CA . GLY B 1 330 ? 24.286 16.838 29.344 1.00 25.00 310 GLY B CA 1
ATOM 5140 C C . GLY B 1 330 ? 23.507 17.636 30.378 1.00 26.16 310 GLY B C 1
ATOM 5141 O O . GLY B 1 330 ? 23.591 17.349 31.568 1.00 27.41 310 GLY B O 1
ATOM 5142 N N . GLY B 1 331 ? 22.759 18.642 29.925 1.00 26.19 311 GLY B N 1
ATOM 5143 C CA . GLY B 1 331 ? 21.936 19.461 30.813 1.00 27.45 311 GLY B CA 1
ATOM 5144 C C . GLY B 1 331 ? 22.560 20.772 31.264 1.00 28.52 311 GLY B C 1
ATOM 5145 O O . GLY B 1 331 ? 21.845 21.700 31.655 1.00 28.54 311 GLY B O 1
ATOM 5146 N N . LYS B 1 332 ? 23.888 20.851 31.210 1.00 28.62 312 LYS B N 1
ATOM 5147 C CA . LYS B 1 332 ? 24.620 22.037 31.663 1.00 29.36 312 LYS B CA 1
ATOM 5148 C C . LYS B 1 332 ? 24.835 23.052 30.539 1.00 29.31 312 LYS B C 1
ATOM 5149 O O . LYS B 1 332 ? 25.254 22.687 29.440 1.00 30.29 312 LYS B O 1
ATOM 5155 N N . ARG B 1 333 ? 24.545 24.322 30.824 1.00 28.36 313 ARG B N 1
ATOM 5156 C CA . ARG B 1 333 ? 24.731 25.407 29.856 1.00 27.39 313 ARG B CA 1
ATOM 5157 C C . ARG B 1 333 ? 26.124 26.034 29.972 1.00 28.33 313 ARG B C 1
ATOM 5158 O O . ARG B 1 333 ? 26.542 26.444 31.060 1.00 28.28 313 ARG B O 1
ATOM 5166 N N . PHE B 1 334 ? 26.829 26.098 28.841 1.00 28.28 314 PHE B N 1
ATOM 5167 C CA . PHE B 1 334 ? 28.149 26.721 28.762 1.00 28.11 314 PHE B CA 1
ATOM 5168 C C . PHE B 1 334 ? 28.118 27.936 27.843 1.00 28.61 314 PHE B C 1
ATOM 5169 O O . PHE B 1 334 ? 28.136 27.792 26.619 1.00 29.54 314 PHE B O 1
ATOM 5177 N N . ASP B 1 335 ? 28.069 29.128 28.429 1.00 28.56 315 ASP B N 1
ATOM 5178 C CA . ASP B 1 335 ? 28.134 30.361 27.652 1.00 28.56 315 ASP B CA 1
ATOM 5179 C C . ASP B 1 335 ? 29.585 30.610 27.267 1.00 28.79 315 ASP B C 1
ATOM 5180 O O . ASP B 1 335 ? 30.411 30.939 28.119 1.00 30.23 315 ASP B O 1
ATOM 5185 N N . TRP B 1 336 ? 29.898 30.430 25.987 1.00 27.94 316 TRP B N 1
ATOM 5186 C CA . TRP B 1 336 ? 31.275 30.570 25.520 1.00 27.52 316 TRP B CA 1
ATOM 5187 C C . TRP B 1 336 ? 31.496 31.812 24.663 1.00 28.11 316 TRP B C 1
ATOM 5188 O O . TRP B 1 336 ? 30.550 32.411 24.148 1.00 28.90 316 TRP B O 1
ATOM 5199 N N . SER B 1 337 ? 32.761 32.198 24.543 1.00 28.32 317 SER B N 1
ATOM 5200 C CA . SER B 1 337 ? 33.186 33.242 23.622 1.00 28.93 317 SER B CA 1
ATOM 5201 C C . SER B 1 337 ? 34.552 32.852 23.063 1.00 29.16 317 SER B C 1
ATOM 5202 O O . SER B 1 337 ? 35.072 31.782 23.392 1.00 28.72 317 SER B O 1
ATOM 5205 N N . GLU B 1 338 ? 35.127 33.709 22.222 1.00 29.79 318 GLU B N 1
ATOM 5206 C CA . GLU B 1 338 ? 36.362 33.379 21.505 1.00 30.21 318 GLU B CA 1
ATOM 5207 C C . GLU B 1 338 ? 37.434 32.718 22.369 1.00 30.04 318 GLU B C 1
ATOM 5208 O O . GLU B 1 338 ? 37.816 33.235 23.422 1.00 30.02 318 GLU B O 1
ATOM 5214 N N . HIS B 1 339 ? 37.862 31.545 21.907 1.00 30.02 319 HIS B N 1
ATOM 5215 C CA . HIS B 1 339 ? 38.944 30.740 22.492 1.00 29.71 319 HIS B CA 1
ATOM 5216 C C . HIS B 1 339 ? 38.647 30.023 23.812 1.00 28.32 319 HIS B C 1
ATOM 5217 O O . HIS B 1 339 ? 39.553 29.483 24.452 1.00 28.14 319 HIS B O 1
ATOM 5224 N N . ASP B 1 340 ? 37.373 29.996 24.193 1.00 27.34 320 ASP B N 1
ATOM 5225 C CA . ASP B 1 340 ? 36.915 29.117 25.262 1.00 27.65 320 ASP B CA 1
ATOM 5226 C C . ASP B 1 340 ? 37.043 27.659 24.821 1.00 26.56 320 ASP B C 1
ATOM 5227 O O . ASP B 1 340 ? 36.949 27.349 23.631 1.00 26.22 320 ASP B O 1
ATOM 5232 N N . ILE B 1 341 ? 37.274 26.772 25.783 1.00 24.70 321 ILE B N 1
ATOM 5233 C CA . ILE B 1 341 ? 37.369 25.344 25.503 1.00 22.99 321 ILE B CA 1
ATOM 5234 C C . ILE B 1 341 ? 36.339 24.582 26.329 1.00 23.03 321 ILE B C 1
ATOM 5235 O O . ILE B 1 341 ? 36.195 24.820 27.527 1.00 22.64 321 ILE B O 1
ATOM 5240 N N . PHE B 1 342 ? 35.614 23.680 25.676 1.00 22.95 322 PHE B N 1
ATOM 5241 C CA . PHE B 1 342 ? 34.751 22.736 26.381 1.00 23.86 322 PHE B CA 1
ATOM 5242 C C . PHE B 1 342 ? 34.763 21.384 25.682 1.00 26.23 322 PHE B C 1
ATOM 5243 O O . PHE B 1 342 ? 35.017 21.304 24.480 1.00 27.34 322 PHE B O 1
ATOM 5251 N N . CYS B 1 343 ? 34.493 20.325 26.437 1.00 28.60 323 CYS B N 1
ATOM 5252 C CA . CYS B 1 343 ? 34.438 18.989 25.860 1.00 30.42 323 CYS B CA 1
ATOM 5253 C C . CYS B 1 343 ? 33.077 18.321 26.045 1.00 31.53 323 CYS B C 1
ATOM 5254 O O . CYS B 1 343 ? 32.304 18.675 26.938 1.00 32.05 323 CYS B O 1
ATOM 5257 N N . VAL B 1 344 ? 32.800 17.352 25.180 1.00 31.93 324 VAL B N 1
ATOM 5258 C CA . VAL B 1 344 ? 31.581 16.565 25.245 1.00 30.84 324 VAL B CA 1
ATOM 5259 C C . VAL B 1 344 ? 31.962 15.091 25.408 1.00 30.13 324 VAL B C 1
ATOM 5260 O O . VAL B 1 344 ? 32.510 14.483 24.483 1.00 30.19 324 VAL B O 1
ATOM 5264 N N . PRO B 1 345 ? 31.690 14.517 26.594 1.00 29.53 325 PRO B N 1
ATOM 5265 C CA . PRO B 1 345 ? 31.928 13.090 26.824 1.00 29.06 325 PRO B CA 1
ATOM 5266 C C . PRO B 1 345 ? 31.100 12.205 25.888 1.00 28.62 325 PRO B C 1
ATOM 5267 O O . PRO B 1 345 ? 30.096 12.657 25.331 1.00 28.63 325 PRO B O 1
ATOM 5271 N N . ALA B 1 346 ? 31.533 10.958 25.720 1.00 28.03 326 ALA B N 1
ATOM 5272 C CA . ALA B 1 346 ? 30.848 9.994 24.860 1.00 27.12 326 ALA B CA 1
ATOM 5273 C C . ALA B 1 346 ? 29.424 9.719 25.333 1.00 26.68 326 ALA B C 1
ATOM 5274 O O . ALA B 1 346 ? 29.167 9.652 26.535 1.00 26.75 326 ALA B O 1
ATOM 5276 N N . TRP B 1 347 ? 28.510 9.570 24.373 1.00 25.80 327 TRP B N 1
ATOM 5277 C CA . TRP B 1 347 ? 27.094 9.270 24.629 1.00 24.64 327 TRP B CA 1
ATOM 5278 C C . TRP B 1 347 ? 26.436 10.282 25.577 1.00 24.31 327 TRP B C 1
ATOM 5279 O O . TRP B 1 347 ? 25.709 9.912 26.504 1.00 24.28 327 TRP B O 1
ATOM 5290 N N . THR B 1 348 ? 26.707 11.561 25.324 1.00 24.04 328 THR B N 1
ATOM 5291 C CA . THR B 1 348 ? 26.164 12.667 26.105 1.00 23.95 328 THR B CA 1
ATOM 5292 C C . THR B 1 348 ? 25.428 13.611 25.166 1.00 23.51 328 THR B C 1
ATOM 5293 O O . THR B 1 348 ? 25.963 13.984 24.121 1.00 24.50 328 THR B O 1
ATOM 5297 N N . TRP B 1 349 ? 24.205 13.989 25.535 1.00 22.98 329 TRP B N 1
ATOM 5298 C CA . TRP B 1 349 ? 23.407 14.910 24.725 1.00 21.74 329 TRP B CA 1
ATOM 5299 C C . TRP B 1 349 ? 24.116 16.257 24.592 1.00 22.04 329 TRP B C 1
ATOM 5300 O O . TRP B 1 349 ? 24.534 16.848 25.596 1.00 22.29 329 TRP B O 1
ATOM 5311 N N . HIS B 1 350 ? 24.256 16.738 23.359 1.00 21.39 330 HIS B N 1
ATOM 5312 C CA . HIS B 1 350 ? 24.863 18.051 23.130 1.00 21.52 330 HIS B CA 1
ATOM 5313 C C . HIS B 1 350 ? 24.261 18.824 21.959 1.00 21.48 330 HIS B C 1
ATOM 5314 O O . HIS B 1 350 ? 23.853 18.239 20.956 1.00 21.67 330 HIS B O 1
ATOM 5321 N N . GLU B 1 351 ? 24.214 20.146 22.119 1.00 21.95 331 GLU B N 1
ATOM 5322 C CA . GLU B 1 351 ? 23.688 21.072 21.119 1.00 22.51 331 GLU B CA 1
ATOM 5323 C C . GLU B 1 351 ? 24.422 22.424 21.206 1.00 23.53 331 GLU B C 1
ATOM 5324 O O . GLU B 1 351 ? 24.949 22.776 22.264 1.00 23.73 331 GLU B O 1
ATOM 5330 N N . HIS B 1 352 ? 24.459 23.168 20.100 1.00 23.86 332 HIS B N 1
ATOM 5331 C CA . HIS B 1 352 ? 25.235 24.413 20.015 1.00 24.27 332 HIS B CA 1
ATOM 5332 C C . HIS B 1 352 ? 24.395 25.602 19.558 1.00 25.19 332 HIS B C 1
ATOM 5333 O O . HIS B 1 352 ? 23.510 25.462 18.713 1.00 25.52 332 HIS B O 1
ATOM 5340 N N . CYS B 1 353 ? 24.694 26.780 20.101 1.00 26.66 333 CYS B N 1
ATOM 5341 C CA . CYS B 1 353 ? 23.944 27.985 19.763 1.00 27.21 333 CYS B CA 1
ATOM 5342 C C . CYS B 1 353 ? 24.812 29.230 19.538 1.00 28.38 333 CYS B C 1
ATOM 5343 O O . CYS B 1 353 ? 25.774 29.477 20.270 1.00 28.32 333 CYS B O 1
ATOM 5346 N N . ASN B 1 354 ? 24.444 30.007 18.520 1.00 29.29 334 ASN B N 1
ATOM 5347 C CA . ASN B 1 354 ? 25.102 31.268 18.188 1.00 30.14 334 ASN B CA 1
ATOM 5348 C C . ASN B 1 354 ? 24.223 32.449 18.598 1.00 30.87 334 ASN B C 1
ATOM 5349 O O . ASN B 1 354 ? 23.183 32.704 17.988 1.00 29.99 334 ASN B O 1
ATOM 5354 N N . THR B 1 355 ? 24.663 33.161 19.635 1.00 32.15 335 THR B N 1
ATOM 5355 C CA . THR B 1 355 ? 23.927 34.283 20.226 1.00 32.93 335 THR B CA 1
ATOM 5356 C C . THR B 1 355 ? 23.945 35.556 19.366 1.00 33.62 335 THR B C 1
ATOM 5357 O O . THR B 1 355 ? 23.051 36.396 19.482 1.00 33.98 335 THR B O 1
ATOM 5361 N N . GLN B 1 356 ? 24.950 35.682 18.500 1.00 34.14 336 GLN B N 1
ATOM 5362 C CA . GLN B 1 356 ? 25.154 36.886 17.683 1.00 34.23 336 GLN B CA 1
ATOM 5363 C C . GLN B 1 356 ? 24.019 37.153 16.687 1.00 34.52 336 GLN B C 1
ATOM 5364 O O . GLN B 1 356 ? 23.344 36.225 16.244 1.00 34.60 336 GLN B O 1
ATOM 5370 N N . GLU B 1 357 ? 23.823 38.425 16.345 1.00 35.91 337 GLU B N 1
ATOM 5371 C CA . GLU B 1 357 ? 22.717 38.860 15.481 1.00 37.58 337 GLU B CA 1
ATOM 5372 C C . GLU B 1 357 ? 23.097 38.949 13.998 1.00 38.27 337 GLU B C 1
ATOM 5373 O O . GLU B 1 357 ? 22.296 38.602 13.129 1.00 38.16 337 GLU B O 1
ATOM 5379 N N . ARG B 1 358 ? 24.312 39.418 13.722 1.00 39.32 338 ARG B N 1
ATOM 5380 C CA . ARG B 1 358 ? 24.778 39.631 12.349 1.00 40.04 338 ARG B CA 1
ATOM 5381 C C . ARG B 1 358 ? 25.885 38.667 11.928 1.00 39.05 338 ARG B C 1
ATOM 5382 O O . ARG B 1 358 ? 25.956 38.270 10.764 1.00 38.67 338 ARG B O 1
ATOM 5390 N N . ASP B 1 359 ? 26.740 38.298 12.878 1.00 38.03 339 ASP B N 1
ATOM 5391 C CA . ASP B 1 359 ? 27.946 37.527 12.583 1.00 37.44 339 ASP B CA 1
ATOM 5392 C C . ASP B 1 359 ? 27.825 36.042 12.892 1.00 36.19 339 ASP B C 1
ATOM 5393 O O . ASP B 1 359 ? 27.206 35.648 13.881 1.00 36.11 339 ASP B O 1
ATOM 5398 N N . ASP B 1 360 ? 28.433 35.230 12.031 1.00 35.27 340 ASP B N 1
ATOM 5399 C CA . ASP B 1 360 ? 28.513 33.784 12.226 1.00 34.39 340 ASP B CA 1
ATOM 5400 C C . ASP B 1 360 ? 29.486 33.428 13.352 1.00 33.04 340 ASP B C 1
ATOM 5401 O O . ASP B 1 360 ? 30.363 34.222 13.701 1.00 32.80 340 ASP B O 1
ATOM 5406 N N . ALA B 1 361 ? 29.321 32.236 13.917 1.00 31.36 341 ALA B N 1
ATOM 5407 C CA . ALA B 1 361 ? 30.261 31.718 14.905 1.00 30.49 341 ALA B CA 1
ATOM 5408 C C . ALA B 1 361 ? 30.883 30.418 14.411 1.00 29.31 341 ALA B C 1
ATOM 5409 O O . ALA B 1 361 ? 30.210 29.594 13.788 1.00 29.59 341 ALA B O 1
ATOM 5411 N N . CYS B 1 362 ? 32.171 30.245 14.686 1.00 27.39 342 CYS B N 1
ATOM 5412 C CA . CYS B 1 362 ? 32.884 29.045 14.277 1.00 26.41 342 CYS B CA 1
ATOM 5413 C C . CYS B 1 362 ? 33.456 28.289 15.466 1.00 26.09 342 CYS B C 1
ATOM 5414 O O . CYS B 1 362 ? 34.061 28.877 16.366 1.00 26.46 342 CYS B O 1
ATOM 5417 N N . LEU B 1 363 ? 33.245 26.977 15.460 1.00 25.34 343 LEU B N 1
ATOM 5418 C CA . LEU B 1 363 ? 33.754 26.104 16.502 1.00 24.41 343 LEU B CA 1
ATOM 5419 C C . LEU B 1 363 ? 34.704 25.069 15.923 1.00 23.69 343 LEU B C 1
ATOM 5420 O O . LEU B 1 363 ? 34.301 24.219 15.124 1.00 23.28 343 LEU B O 1
ATOM 5425 N N . PHE B 1 364 ? 35.971 25.161 16.319 1.00 22.44 344 PHE B N 1
ATOM 5426 C CA . PHE B 1 364 ? 36.938 24.119 16.022 1.00 20.79 344 PHE B CA 1
ATOM 5427 C C . PHE B 1 364 ? 36.728 22.979 17.003 1.00 19.67 344 PHE B C 1
ATOM 5428 O O . PHE B 1 364 ? 36.319 23.200 18.142 1.00 18.75 344 PHE B O 1
ATOM 5436 N N . SER B 1 365 ? 37.002 21.761 16.552 1.00 18.95 345 SER B N 1
ATOM 5437 C CA . SER B 1 365 ? 36.940 20.598 17.420 1.00 19.93 345 SER B CA 1
ATOM 5438 C C . SER B 1 365 ? 37.936 19.543 16.972 1.00 20.51 345 SER B C 1
ATOM 5439 O O . SER B 1 365 ? 38.264 19.447 15.787 1.00 20.52 345 SER B O 1
ATOM 5442 N N . PHE B 1 366 ? 38.433 18.772 17.933 1.00 21.08 346 PHE B N 1
ATOM 5443 C CA . PHE B 1 366 ? 39.172 17.558 17.622 1.00 22.70 346 PHE B CA 1
ATOM 5444 C C . PHE B 1 366 ? 38.610 16.404 18.431 1.00 23.05 346 PHE B C 1
ATOM 5445 O O . PHE B 1 366 ? 38.071 16.605 19.517 1.00 23.31 346 PHE B O 1
ATOM 5453 N N . ASN B 1 367 ? 38.728 15.195 17.896 1.00 24.55 347 ASN B N 1
ATOM 5454 C CA . ASN B 1 367 ? 37.930 14.093 18.406 1.00 25.80 347 ASN B CA 1
ATOM 5455 C C . ASN B 1 367 ? 38.565 12.717 18.381 1.00 26.58 347 ASN B C 1
ATOM 5456 O O . ASN B 1 367 ? 39.715 12.534 17.985 1.00 26.30 347 ASN B O 1
ATOM 5461 N N . ASP B 1 368 ? 37.744 11.759 18.795 1.00 29.06 348 ASP B N 1
ATOM 5462 C CA . ASP B 1 368 ? 38.095 10.372 19.019 1.00 28.96 348 ASP B CA 1
ATOM 5463 C C . ASP B 1 368 ? 37.695 9.522 17.809 1.00 28.10 348 ASP B C 1
ATOM 5464 O O . ASP B 1 368 ? 38.071 8.355 17.714 1.00 28.55 348 ASP B O 1
ATOM 5469 N N . PHE B 1 369 ? 36.950 10.127 16.882 1.00 25.87 349 PHE B N 1
ATOM 5470 C CA . PHE B 1 369 ? 36.182 9.398 15.857 1.00 25.46 349 PHE B CA 1
ATOM 5471 C C . PHE B 1 369 ? 36.896 8.274 15.072 1.00 26.44 349 PHE B C 1
ATOM 5472 O O . PHE B 1 369 ? 36.316 7.194 14.901 1.00 26.35 349 PHE B O 1
ATOM 5480 N N . PRO B 1 370 ? 38.135 8.522 14.584 1.00 26.80 350 PRO B N 1
ATOM 5481 C CA . PRO B 1 370 ? 38.806 7.482 13.802 1.00 26.28 350 PRO B CA 1
ATOM 5482 C C . PRO B 1 370 ? 38.902 6.143 14.526 1.00 26.08 350 PRO B C 1
ATOM 5483 O O . PRO B 1 370 ? 38.808 5.100 13.878 1.00 26.89 350 PRO B O 1
ATOM 5487 N N . VAL B 1 371 ? 39.073 6.165 15.847 1.00 25.12 351 VAL B N 1
ATOM 5488 C CA . VAL B 1 371 ? 39.121 4.913 16.605 1.00 25.46 351 VAL B CA 1
ATOM 5489 C C . VAL B 1 371 ? 37.741 4.248 16.684 1.00 25.97 351 VAL B C 1
ATOM 5490 O O . VAL B 1 371 ? 37.644 3.024 16.643 1.00 28.06 351 VAL B O 1
ATOM 5494 N N . MET B 1 372 ? 36.680 5.047 16.773 1.00 25.36 352 MET B N 1
ATOM 5495 C CA . MET B 1 372 ? 35.330 4.491 16.836 1.00 25.68 352 MET B CA 1
ATOM 5496 C C . MET B 1 372 ? 34.903 3.967 15.470 1.00 26.11 352 MET B C 1
ATOM 5497 O O . MET B 1 372 ? 34.276 2.912 15.374 1.00 27.22 352 MET B O 1
ATOM 5502 N N . GLU B 1 373 ? 35.257 4.699 14.418 1.00 26.56 353 GLU B N 1
ATOM 5503 C CA . GLU B 1 373 ? 34.883 4.329 13.052 1.00 26.95 353 GLU B CA 1
ATOM 5504 C C . GLU B 1 373 ? 35.571 3.051 12.576 1.00 27.02 353 GLU B C 1
ATOM 5505 O O . GLU B 1 373 ? 34.931 2.190 11.973 1.00 27.24 353 GLU B O 1
ATOM 5511 N N . LYS B 1 374 ? 36.866 2.936 12.859 1.00 27.34 354 LYS B N 1
ATOM 5512 C CA . LYS B 1 374 ? 37.671 1.804 12.398 1.00 27.22 354 LYS B CA 1
ATOM 5513 C C . LYS B 1 374 ? 37.419 0.507 13.155 1.00 26.68 354 LYS B C 1
ATOM 5514 O O . LYS B 1 374 ? 37.577 -0.577 12.593 1.00 27.77 354 LYS B O 1
ATOM 5520 N N . LEU B 1 375 ? 37.040 0.617 14.423 1.00 25.57 355 LEU B N 1
ATOM 5521 C CA . LEU B 1 375 ? 36.765 -0.560 15.243 1.00 24.90 355 LEU B CA 1
ATOM 5522 C C . LEU B 1 375 ? 35.275 -0.919 15.245 1.00 25.37 355 LEU B C 1
ATOM 5523 O O . LEU B 1 375 ? 34.849 -1.842 15.946 1.00 26.70 355 LEU B O 1
ATOM 5528 N N . GLY B 1 376 ? 34.493 -0.187 14.451 1.00 24.62 356 GLY B N 1
ATOM 5529 C CA . GLY B 1 376 ? 33.065 -0.454 14.285 1.00 22.58 356 GLY B CA 1
ATOM 5530 C C . GLY B 1 376 ? 32.231 -0.143 15.512 1.00 22.09 356 GLY B C 1
ATOM 5531 O O . GLY B 1 376 ? 31.222 -0.807 15.766 1.00 20.84 356 GLY B O 1
ATOM 5532 N N . PHE B 1 377 ? 32.650 0.872 16.266 1.00 21.26 357 PHE B N 1
ATOM 5533 C CA . PHE B 1 377 ? 31.951 1.277 17.487 1.00 20.60 357 PHE B CA 1
ATOM 5534 C C . PHE B 1 377 ? 31.122 2.559 17.363 1.00 19.71 357 PHE B C 1
ATOM 5535 O O . PHE B 1 377 ? 30.562 3.031 18.355 1.00 18.53 357 PHE B O 1
ATOM 5543 N N . TRP B 1 378 ? 31.036 3.111 16.154 1.00 19.91 358 TRP B N 1
ATOM 5544 C CA . TRP B 1 378 ? 30.310 4.360 15.934 1.00 20.51 358 TRP B CA 1
ATOM 5545 C C . TRP B 1 378 ? 28.799 4.178 16.058 1.00 20.75 358 TRP B C 1
ATOM 5546 O O . TRP B 1 378 ? 28.216 3.269 15.462 1.00 21.17 358 TRP B O 1
ATOM 5557 N N . ALA B 1 379 ? 28.180 5.054 16.842 1.00 20.52 359 ALA B N 1
ATOM 5558 C CA . ALA B 1 379 ? 26.732 5.070 17.015 1.00 20.63 359 ALA B CA 1
ATOM 5559 C C . ALA B 1 379 ? 26.263 6.502 17.234 1.00 21.49 359 ALA B C 1
ATOM 5560 O O . ALA B 1 379 ? 26.927 7.281 17.917 1.00 21.33 359 ALA B O 1
ATOM 5562 N N . GLU B 1 380 ? 25.119 6.842 16.650 1.00 21.77 360 GLU B N 1
ATOM 5563 C CA . GLU B 1 380 ? 24.543 8.170 16.793 1.00 22.17 360 GLU B CA 1
ATOM 5564 C C . GLU B 1 380 ? 23.038 8.090 17.032 1.00 23.01 360 GLU B C 1
ATOM 5565 O O . GLU B 1 380 ? 22.367 7.199 16.512 1.00 22.70 360 GLU B O 1
ATOM 5571 N N . GLN B 1 381 ? 22.515 9.031 17.817 1.00 24.64 361 GLN B N 1
ATOM 5572 C CA . GLN B 1 381 ? 21.094 9.059 18.161 1.00 26.52 361 GLN B CA 1
ATOM 5573 C C . GLN B 1 381 ? 20.596 10.489 18.384 1.00 27.29 361 GLN B C 1
ATOM 5574 O O . GLN B 1 381 ? 21.258 11.287 19.049 1.00 27.74 361 GLN B O 1
ATOM 5580 N N . ALA B 1 382 ? 19.428 10.802 17.828 1.00 27.89 362 ALA B N 1
ATOM 5581 C CA . ALA B 1 382 ? 18.826 12.131 17.959 1.00 27.96 362 ALA B CA 1
ATOM 5582 C C . ALA B 1 382 ? 17.875 12.220 19.152 1.00 28.47 362 ALA B C 1
ATOM 5583 O O . ALA B 1 382 ? 17.191 11.250 19.480 1.00 29.03 362 ALA B O 1
ATOM 5585 N N . LEU B 1 383 ? 17.837 13.386 19.794 1.00 29.34 363 LEU B N 1
ATOM 5586 C CA . LEU B 1 383 ? 16.900 13.641 20.885 1.00 29.84 363 LEU B CA 1
ATOM 5587 C C . LEU B 1 383 ? 15.510 13.851 20.301 1.00 31.19 363 LEU B C 1
ATOM 5588 O O . LEU B 1 383 ? 15.293 14.776 19.514 1.00 29.96 363 LEU B O 1
ATOM 5593 N N . GLU B 1 384 ? 14.577 12.985 20.688 1.00 33.93 364 GLU B N 1
ATOM 5594 C CA . GLU B 1 384 ? 13.207 13.042 20.181 1.00 35.67 364 GLU B CA 1
ATOM 5595 C C . GLU B 1 384 ? 12.375 14.063 20.943 1.00 35.46 364 GLU B C 1
ATOM 5596 O O . GLU B 1 384 ? 11.672 14.875 20.341 1.00 35.81 364 GLU B O 1
ATOM 5602 N N . ASP B 1 385 ? 12.478 14.022 22.267 1.00 35.67 365 ASP B N 1
ATOM 5603 C CA . ASP B 1 385 ? 11.661 14.846 23.154 1.00 36.33 365 ASP B CA 1
ATOM 5604 C C . ASP B 1 385 ? 11.977 16.334 23.021 1.00 35.12 365 ASP B C 1
ATOM 5605 O O . ASP B 1 385 ? 13.084 16.710 22.621 1.00 34.06 365 ASP B O 1
ATOM 5610 N N . ASN B 1 386 ? 10.982 17.164 23.341 1.00 33.88 366 ASN B N 1
ATOM 5611 C CA . ASN B 1 386 ? 11.172 18.601 23.566 1.00 32.94 366 ASN B CA 1
ATOM 5612 C C . ASN B 1 386 ? 11.660 19.392 22.338 1.00 32.95 366 ASN B C 1
ATOM 5613 O O . ASN B 1 386 ? 12.342 20.413 22.473 1.00 32.42 366 ASN B O 1
ATOM 5618 N N . GLY B 1 387 ? 11.296 18.917 21.147 1.00 32.88 367 GLY B N 1
ATOM 5619 C CA . GLY B 1 387 ? 11.675 19.565 19.889 1.00 31.70 367 GLY B CA 1
ATOM 5620 C C . GLY B 1 387 ? 13.151 19.467 19.542 1.00 32.14 367 GLY B C 1
ATOM 5621 O O . GLY B 1 387 ? 13.681 20.314 18.818 1.00 31.95 367 GLY B O 1
ATOM 5622 N N . GLY B 1 388 ? 13.815 18.433 20.057 1.00 32.39 368 GLY B N 1
ATOM 5623 C CA . GLY B 1 388 ? 15.233 18.197 19.790 1.00 32.31 368 GLY B CA 1
ATOM 5624 C C . GLY B 1 388 ? 16.166 19.039 20.641 1.00 33.64 368 GLY B C 1
ATOM 5625 O O . GLY B 1 388 ? 17.350 19.155 20.335 1.00 34.00 368 GLY B O 1
ATOM 5626 N N . HIS B 1 389 ? 15.629 19.624 21.710 1.00 34.82 369 HIS B N 1
ATOM 5627 C CA . HIS B 1 389 ? 16.398 20.461 22.629 1.00 35.41 369 HIS B CA 1
ATOM 5628 C C . HIS B 1 389 ? 16.367 19.860 24.032 1.00 34.85 369 HIS B C 1
ATOM 5629 O O . HIS B 1 389 ? 15.321 19.398 24.490 1.00 34.89 369 HIS B O 1
ATOM 5636 N N . GLN B 1 390 ? 17.510 19.874 24.712 1.00 34.36 370 GLN B N 1
ATOM 5637 C CA . GLN B 1 390 ? 17.605 19.376 26.085 1.00 34.77 370 GLN B CA 1
ATOM 5638 C C . GLN B 1 390 ? 16.927 20.312 27.081 1.00 36.36 370 GLN B C 1
ATOM 5639 O O . GLN B 1 390 ? 16.890 21.529 26.886 1.00 36.54 370 GLN B O 1
ATOM 5645 N N . ILE B 1 391 ? 16.398 19.736 28.156 1.00 37.96 371 ILE B N 1
ATOM 5646 C CA . ILE B 1 391 ? 15.986 20.526 29.306 1.00 39.31 371 ILE B CA 1
ATOM 5647 C C . ILE B 1 391 ? 17.253 20.948 30.056 1.00 39.93 371 ILE B C 1
ATOM 5648 O O . ILE B 1 391 ? 18.054 20.105 30.477 1.00 39.99 371 ILE B O 1
ATOM 5653 N N . VAL B 1 392 ? 17.443 22.258 30.180 1.00 40.64 372 VAL B N 1
ATOM 5654 C CA . VAL B 1 392 ? 18.631 22.809 30.822 1.00 41.21 372 VAL B CA 1
ATOM 5655 C C . VAL B 1 392 ? 18.481 22.707 32.334 1.00 43.36 372 VAL B C 1
ATOM 5656 O O . VAL B 1 392 ? 17.556 23.277 32.915 1.00 43.48 372 VAL B O 1
ATOM 5660 N N . ALA B 1 393 ? 19.393 21.966 32.958 1.00 46.02 373 ALA B N 1
ATOM 5661 C CA . ALA B 1 393 ? 19.360 21.723 34.397 1.00 48.03 373 ALA B CA 1
ATOM 5662 C C . ALA B 1 393 ? 20.133 22.801 35.156 1.00 49.75 373 ALA B C 1
ATOM 5663 O O . ALA B 1 393 ? 21.152 22.518 35.791 1.00 50.10 373 ALA B O 1
ATOM 5665 N N . ASP B 1 394 ? 19.629 24.033 35.080 1.00 52.11 374 ASP B N 1
ATOM 5666 C CA . ASP B 1 394 ? 20.242 25.209 35.717 1.00 54.39 374 ASP B CA 1
ATOM 5667 C C . ASP B 1 394 ? 21.734 25.352 35.414 1.00 55.25 374 ASP B C 1
ATOM 5668 O O . ASP B 1 394 ? 22.166 25.160 34.274 1.00 55.85 374 ASP B O 1
#

Nearest PDB structures (foldseek):
  3bu7-assembly1_B  TM=9.964E-01  e=9.385E-72  unclassified
  2phd-assembly1_B  TM=9.062E-01  e=1.756E-35  Pseudaminobacter salicylatoxidans
  4fbf-assembly1_A  TM=9.219E-01  e=2.392E-34  Pseudaminobacter salicylatoxidans
  2d40-assembly1_D  TM=9.416E-01  e=3.849E-33  Escherichia coli O157:H7
  2d40-assembly1_B  TM=9.401E-01  e=1.169E-32  Escherichia coli O157:H7

Radius of gyration: 31.0 Å; Cα contacts (8 Å, |Δi|>4): 1787; chains: 2; bounding box: 61×70×103 Å

Foldseek 3Di:
DDDPVVVVVQVVQVVVPHGDPVPDDPVPPPPDDDFLFDKDWFAPVVQVVVLVVQVVVDDPPCPDVSWAKQAGPSRNVLSPNADQKTKTKHKDAAPDWAWKKAKQKWKKKAWADWFQKWKQWQQAIEGDDHRKMFTRAHGTTMIIHGHNPIGMTMIMMMIRVSVCVVVPNMDMDTDPPGHDDHPPDHNCQCVAQVDDLDHPPDDPDDDPAASRGMDHDPVVVVVLVVLVVPDQPDLFFGSKDWDARSVPRHARYQFKTKIKGKAFAFDKGFKKFKAKKKKKFWSAAWFWKAKQLEIGGHHHGMIMIHYHRIIMITGGNHHGDMTMMMMMIRVNVCVVVVNIDMDFQPPDVRHHHHD/DDDDDPVVVVVQVVQVVVPHGDPVVDDDPCDPPDDDFQFDWDWFAPVVVVVVLVVQPVVDDPPCPLVSWAKQAGPSRNVLQANADQKTKIKHKAFLPDWFFKKAKQKKKKKAWQDKFAKWKAWQQAIETDDHRKMFINAGGTIMIIHGHNPMGMTMIMMMISRSVCVVVPHMDMDTDPVRHDDHPPDHPPQCVQQVDDLDHDPDDPDDDPAASRTMDDDVVVVVVQVVQVVPDQPDLFQTAKDWDARSVPRHARYLFKTKIKGKAAAFDKGFKKAKAKKKKKFWRAAWAWKAKQQAIDTHHHGMMIIHYHGIIMITGGHHHHDMTMMIMMIGPSVCVVVVNIDMGFDDPPRRDDNRPD

Sequence (713 aa):
RDTPELEAYYDDLAKIETGALWTVANDIEPWEPTPKSAPVHWKWSDLRREVLRAIDLVRPEDAGRRVVYLRNPQRKDVSAACGWLFSGIQTMKAGERAGAHRHAASALRFIMEGSGAYTIVDGHKVELGANDFVLTPNGTWHEHGILESGTECIWQDGLDIPLTNCLEANFYEVHPNDYQTTDIPLNDSPLTYGGPALLPQLDKWDKPYSPLLKYSWEPTYEALLNYAKASDGSPYDGLILRYTNPQTGGHPMLTMGASMQMLRPGEHTKAHRHTGNVIYNVAKGQGYSIVGGKRFDWSEHDIFCVPAWTWHEHCNTQERDDACLFSFNDFPVMEKLGFWAEQALEDNGGHQIVARVRDTPELEAYYDDLAKIETGALWTVANDIEPWEPTPKSAPVHWKWSDLRREVLRAIDLVRPEDAGRRVVYLRNPQRKDVSAACGWLFSGIQTMKAGERAGAHRHAASALRFIMEGSGAYTIVDGHKVELGANDFVLTPNGTWHEHGILESGTECIWQDGLDIPLTNCLEANFYEVHPNDYQTTDIPLNDSPLTYGGPALLPQLDKWDKPYSPLLKYSWEPTYEALLNYAKASDGSPYDGLILRYTNPQTGGHPMLTMGASMQMLRPGEHTKAHRHTGNVIYNVAKGQGYSIVGGKRFDWSEHDIFCVPAWTWHEHCNTQERDDACLFSFNDFPVMEKLGFWAEQALEDNGGHQIVAD

CATH classification: 2.60.120.10

B-factor: mean 34.72, std 10.85, range [2.0, 75.03]

Solvent-accessible surface area: 34099 Å² total; per-residue (Å²): 271,67,67,100,130,66,68,53,103,49,83,77,25,57,158,125,160,69,60,6,122,174,86,69,86,134,102,106,149,68,247,78,61,116,57,130,8,30,43,29,35,35,104,36,70,61,11,89,129,62,4,41,138,25,55,133,136,56,160,137,106,77,94,49,196,45,45,49,86,3,115,0,67,110,14,101,123,50,37,0,0,0,9,67,1,39,0,0,0,23,2,23,114,42,24,74,143,36,36,4,46,81,28,20,7,4,9,4,4,0,0,2,59,22,64,3,0,23,0,13,3,57,7,37,59,0,53,1,27,49,11,4,0,0,2,2,3,69,36,2,46,7,11,35,0,2,45,148,109,14,79,52,0,2,0,1,22,0,21,2,62,6,20,10,70,65,116,155,48,90,162,134,78,102,24,110,94,98,52,26,133,51,145,70,64,83,26,16,2,21,37,17,23,21,14,33,12,3,5,12,55,118,42,179,44,132,104,90,22,0,2,6,5,32,7,26,42,102,52,4,42,102,7,0,69,53,14,24,146,9,38,115,29,23,75,52,17,0,0,11,4,30,2,4,4,20,51,82,3,26,29,2,4,80,37,3,1,3,4,0,1,4,0,74,66,54,42,72,4,97,0,8,35,10,24,0,10,4,0,7,1,0,4,57,5,98,3,34,2,3,0,45,25,121,93,13,81,2,54,85,28,2,0,0,0,0,1,20,30,15,58,2,3,0,11,1,70,37,142,200,77,20,0,0,0,0,3,1,3,5,16,0,21,31,84,119,112,65,128,97,42,75,77,37,25,154,100,101,53,4,46,23,126,66,137,293,137,188,56,70,100,131,62,62,56,104,49,82,81,26,56,150,125,159,74,60,11,152,167,74,94,78,120,97,134,115,99,218,83,65,82,52,122,5,12,26,29,39,34,109,38,80,60,13,97,122,66,6,43,134,24,42,136,123,44,150,117,120,64,65,79,206,44,52,52,85,3,128,0,66,109,14,118,126,53,37,0,0,0,7,59,1,34,0,0,0,35,5,22,92,37,67,69,139,37,30,4,48,85,20,13,2,4,7,5,2,3,0,3,60,19,61,6,0,4,0,10,2,65,9,33,50,0,60,3,23,48,10,16,0,0,0,1,2,81,34,2,40,5,4,22,0,5,29,162,110,14,76,70,0,2,0,2,12,0,20,7,51,2,26,14,78,62,120,158,49,58,154,142,77,104,33,111,110,81,82,30,142,47,140,66,68,76,21,19,3,21,38,19,22,23,12,30,12,4,2,9,50,109,39,170,47,137,102,81,17,0,1,5,0,32,7,31,45,113,50,5,43,79,8,0,63,50,13,21,138,8,42,105,29,29,82,52,12,0,0,12,4,32,2,3,0,18,40,76,4,28,34,2,3,95,17,1,1,3,2,0,1,7,0,75,64,52,43,59,3,93,0,6,32,10,15,1,14,4,1,7,1,0,6,49,5,96,4,34,0,6,0,42,9,107,110,21,85,4,54,93,23,6,0,0,0,1,2,19,24,15,62,2,1,0,10,1,82,45,135,194,80,18,0,0,0,0,2,4,2,5,16,0,24,33,85,122,119,65,125,100,40,82,78,32,26,146,106,108,55,4,54,18,142,61,71,168

InterPro domains:
  IPR011051 RmlC-like cupin domain superfamily [SSF51182] (20-370)
  IPR013096 Cupin 2, conserved barrel [PF07883] (107-173)
  IPR013096 Cupin 2, conserved barrel [PF07883] (278-341)
  IPR014710 RmlC-like jelly roll fold [G3DSA:2.60.120.10] (19-374)
  IPR047183 Gentisate 1,2-dioxygenase-like [PTHR41517] (18-372)

Secondary structure (DSSP, 8-state):
---HHHHHHHHHHHHTT---GGGS-GGGS-SS---SS---EE-HHHHHHHHHHHHHHS-SS-SS---EE---GGGGGGT-SBTTBEEEEEEE-TT-B---EEESS-EEEEEEE-S-EEEEETTEEEEE-TT-EEEE-TT--EEEEE-TT---EEEEEEE-HHHHHHTT---EEE-TTSS----PPTTHHHHHH-STTEEESS-----SS-S--EE-HHHHHHHHHHHHTT---BTTTBEEEEE--TTTSS-SSSS-EEEEEEEPTT-B---EEESS-EEEEEEE--EEEEETTEEEEE-TT-EEEE-TT--EEEEE--SS--EEEEEEESHHHHHHTT---EEE--STTT-PPP-/--PPPHHHHHHHHHHHHTT---GGG------SSS----SPP-EE-HHHHHHHHHHHHHH--STTSTT--EE---TT-GGGT-SBTTBEEEEEEE-SS-B---EEESS-EEEEEEE-EEEEEEETTEEEEEETT-EEEE-TT--EEEEE-TT---EEEEEEE-HHHHHHTT---EEE-TTSS----SPTTHHHHHH-STTEEESS-----SS-S--EE-HHHHHHHHHHHTTT---BTTTBEEEEE--TTTSS-SSSS-EEEEEEEPTT-BPPPEEESS-EEEEEEE--EEEEETTEEEEE-TT-EEEE-TT--EEEEE--SSS-EEEEEEESHHHHHHTT---EEE--GGGG-PPP--